Protein 2AQJ (pdb70)

Nearest PDB structures (foldseek):
  2apg-assembly1_A  TM=1.001E+00  e=0.000E+00  Pseudomonas fluorescens
  4z44-assembly1_A-2  TM=9.985E-01  e=3.483E-104  Pseudomonas fluorescens
  2jkc-assembly1_A-2  TM=9.990E-01  e=3.842E-102  Pseudomonas fluorescens
  4z43-assembly1_A-2  TM=9.979E-01  e=7.568E-99  Pseudomonas fluorescens
  2ard-assembly1_A-2  TM=9.978E-01  e=2.463E-95  Pseudomonas fluorescens

B-factor: mean 29.42, std 8.61, range [17.83, 98.34]

Structure (mmCIF, N/CA/C/O backbone):
data_2AQJ
#
_entry.id   2AQJ
#
_cell.length_a   67.630
_cell.length_b   67.630
_cell.length_c   276.027
_cell.angle_alpha   90.00
_cell.angle_beta   90.00
_cell.angle_gamma   90.00
#
_symmetry.space_group_name_H-M   'P 43 21 2'
#
loop_
_entity.id
_entity.type
_entity.pdbx_description
1 polymer 'tryptophan halogenase, PrnA'
2 non-polymer 'CHLORIDE ION'
3 non-polymer TRYPTOPHAN
4 non-polymer 'FLAVIN-ADENINE DINUCLEOTIDE'
5 water water
#
loop_
_atom_site.group_PDB
_atom_site.id
_atom_site.type_symbol
_atom_site.label_atom_id
_atom_site.label_alt_id
_atom_site.label_comp_id
_atom_site.label_asym_id
_atom_site.label_entity_id
_atom_site.label_seq_id
_atom_site.pdbx_PDB_ins_code
_atom_site.Cartn_x
_atom_site.Cartn_y
_atom_site.Cartn_z
_atom_site.occupancy
_atom_site.B_iso_or_equiv
_atom_site.auth_seq_id
_atom_site.auth_comp_id
_atom_site.auth_asym_id
_atom_site.auth_atom_id
_atom_site.pdbx_PDB_model_num
ATOM 1 N N . ASN A 1 2 ? 35.245 -10.516 -2.642 1.00 40.63 2 ASN A N 1
ATOM 2 C CA . ASN A 1 2 ? 35.615 -10.102 -1.255 1.00 40.05 2 ASN A CA 1
ATOM 3 C C . ASN A 1 2 ? 35.091 -11.106 -0.236 1.00 39.38 2 ASN A C 1
ATOM 4 O O . ASN A 1 2 ? 33.976 -11.625 -0.381 1.00 39.77 2 ASN A O 1
ATOM 9 N N . LYS A 1 3 ? 35.875 -11.345 0.809 1.00 38.08 3 LYS A N 1
ATOM 10 C CA . LYS A 1 3 ? 35.485 -12.255 1.874 1.00 37.35 3 LYS A CA 1
ATOM 11 C C . LYS A 1 3 ? 34.307 -11.642 2.646 1.00 36.07 3 LYS A C 1
ATOM 12 O O . LYS A 1 3 ? 34.322 -10.439 2.938 1.00 35.60 3 LYS A O 1
ATOM 18 N N . PRO A 1 4 ? 33.280 -12.456 2.959 1.00 34.71 4 PRO A N 1
ATOM 19 C CA . PRO A 1 4 ? 32.192 -11.972 3.820 1.00 33.63 4 PRO A CA 1
ATOM 20 C C . PRO A 1 4 ? 32.635 -11.679 5.256 1.00 33.00 4 PRO A C 1
ATOM 21 O O . PRO A 1 4 ? 33.668 -12.178 5.726 1.00 32.37 4 PRO A O 1
ATOM 25 N N . ILE A 1 5 ? 31.858 -10.856 5.944 1.00 31.28 5 ILE A N 1
ATOM 26 C CA . ILE A 1 5 ? 32.026 -10.679 7.380 1.00 30.86 5 ILE A CA 1
ATOM 27 C C . ILE A 1 5 ? 31.788 -12.035 8.042 1.00 31.28 5 ILE A C 1
ATOM 28 O O . ILE A 1 5 ? 30.768 -12.668 7.790 1.00 31.64 5 ILE A O 1
ATOM 33 N N . LYS A 1 6 ? 32.716 -12.472 8.890 1.00 31.33 6 LYS A N 1
ATOM 34 C CA . LYS A 1 6 ? 32.568 -13.759 9.559 1.00 32.12 6 LYS A CA 1
ATOM 35 C C . LYS A 1 6 ? 32.424 -13.537 11.050 1.00 31.25 6 LYS A C 1
ATOM 36 O O . LYS A 1 6 ? 31.485 -14.037 11.681 1.00 32.36 6 LYS A O 1
ATOM 42 N N . ASN A 1 7 ? 33.328 -12.748 11.618 1.00 29.27 7 ASN A N 1
ATOM 43 C CA . ASN A 1 7 ? 33.275 -12.485 13.045 1.00 28.10 7 ASN A CA 1
ATOM 44 C C . ASN A 1 7 ? 32.772 -11.089 13.361 1.00 26.80 7 ASN A C 1
ATOM 45 O O . ASN A 1 7 ? 33.264 -10.110 12.813 1.00 26.68 7 ASN A O 1
ATOM 50 N N . ILE A 1 8 ? 31.782 -11.019 14.238 1.00 25.59 8 ILE A N 1
ATOM 51 C CA . ILE A 1 8 ? 31.191 -9.755 14.677 1.00 25.22 8 ILE A CA 1
ATOM 52 C C . ILE A 1 8 ? 31.279 -9.681 16.194 1.00 25.00 8 ILE A C 1
ATOM 53 O O . ILE A 1 8 ? 30.944 -10.641 16.897 1.00 25.16 8 ILE A O 1
ATOM 58 N N . VAL A 1 9 ? 31.761 -8.550 16.695 1.00 24.24 9 VAL A N 1
ATOM 59 C CA . VAL A 1 9 ? 31.775 -8.324 18.140 1.00 23.89 9 VAL A CA 1
ATOM 60 C C . VAL A 1 9 ? 30.891 -7.124 18.450 1.00 24.13 9 VAL A C 1
ATOM 61 O O . VAL A 1 9 ? 31.055 -6.066 17.836 1.00 24.80 9 VAL A O 1
ATOM 65 N N . ILE A 1 10 ? 29.933 -7.316 19.346 1.00 23.56 10 ILE A N 1
ATOM 66 C CA . ILE A 1 10 ? 29.067 -6.248 19.848 1.00 24.59 10 ILE A CA 1
ATOM 67 C C . ILE A 1 10 ? 29.544 -5.856 21.242 1.00 25.07 10 ILE A C 1
ATOM 68 O O . ILE A 1 10 ? 29.672 -6.720 22.120 1.00 25.56 10 ILE A O 1
ATOM 73 N N . VAL A 1 11 ? 29.851 -4.577 21.455 1.00 25.28 11 VAL A N 1
ATOM 74 C CA . VAL A 1 11 ? 30.207 -4.142 22.809 1.00 24.78 11 VAL A CA 1
ATOM 75 C C . VAL A 1 11 ? 28.969 -3.507 23.461 1.00 25.23 11 VAL A C 1
ATOM 76 O O . VAL A 1 11 ? 28.466 -2.489 22.970 1.00 25.01 11 VAL A O 1
ATOM 80 N N . GLY A 1 12 ? 28.474 -4.103 24.546 1.00 24.66 12 GLY A N 1
ATOM 81 C CA . GLY A 1 12 ? 27.319 -3.559 25.232 1.00 25.73 12 GLY A CA 1
ATOM 82 C C . GLY A 1 12 ? 26.187 -4.551 25.358 1.00 26.04 12 GLY A C 1
ATOM 83 O O . GLY A 1 12 ? 25.844 -5.248 24.392 1.00 26.63 12 GLY A O 1
ATOM 84 N N . GLY A 1 13 ? 25.608 -4.616 26.553 1.00 26.91 13 GLY A N 1
ATOM 85 C CA . GLY A 1 13 ? 24.532 -5.563 26.849 1.00 26.55 13 GLY A CA 1
ATOM 86 C C . GLY A 1 13 ? 23.258 -4.874 27.297 1.00 26.83 13 GLY A C 1
ATOM 87 O O . GLY A 1 13 ? 22.491 -5.410 28.096 1.00 26.85 13 GLY A O 1
ATOM 88 N N . GLY A 1 14 ? 23.020 -3.676 26.780 1.00 26.45 14 GLY A N 1
ATOM 89 C CA . GLY A 1 14 ? 21.787 -2.989 27.121 1.00 25.23 14 GLY A CA 1
ATOM 90 C C . GLY A 1 14 ? 20.755 -3.383 26.080 1.00 25.08 14 GLY A C 1
ATOM 91 O O . GLY A 1 14 ? 20.953 -4.322 25.316 1.00 24.72 14 GLY A O 1
ATOM 92 N N . THR A 1 15 ? 19.646 -2.675 26.053 1.00 24.82 15 THR A N 1
ATOM 93 C CA . THR A 1 15 ? 18.686 -2.878 24.953 1.00 24.61 15 THR A CA 1
ATOM 94 C C . THR A 1 15 ? 19.334 -2.862 23.581 1.00 24.33 15 THR A C 1
ATOM 95 O O . THR A 1 15 ? 18.992 -3.705 22.738 1.00 25.53 15 THR A O 1
ATOM 99 N N . ALA A 1 16 ? 20.262 -1.932 23.332 1.00 23.67 16 ALA A N 1
ATOM 100 C CA . ALA A 1 16 ? 20.859 -1.815 21.995 1.00 23.76 16 ALA A CA 1
ATOM 101 C C . ALA A 1 16 ? 21.667 -3.061 21.646 1.00 23.27 16 ALA A C 1
ATOM 102 O O . ALA A 1 16 ? 21.490 -3.637 20.579 1.00 23.83 16 ALA A O 1
ATOM 104 N N . GLY A 1 17 ? 22.534 -3.494 22.560 1.00 23.42 17 GLY A N 1
ATOM 105 C CA . GLY A 1 17 ? 23.406 -4.645 22.260 1.00 22.79 17 GLY A CA 1
ATOM 106 C C . GLY A 1 17 ? 22.636 -5.919 22.033 1.00 22.67 17 GLY A C 1
ATOM 107 O O . GLY A 1 17 ? 22.899 -6.643 21.083 1.00 22.23 17 GLY A O 1
ATOM 108 N N . TRP A 1 18 ? 21.651 -6.194 22.882 1.00 22.52 18 TRP A N 1
ATOM 109 C CA . TRP A 1 18 ? 20.871 -7.411 22.696 1.00 23.48 18 TRP A CA 1
ATOM 110 C C . TRP A 1 18 ? 19.892 -7.363 21.514 1.00 23.73 18 TRP A C 1
ATOM 111 O O . TRP A 1 18 ? 19.585 -8.408 20.909 1.00 23.52 18 TRP A O 1
ATOM 122 N N . MET A 1 19 ? 19.409 -6.166 21.179 1.00 23.76 19 MET A N 1
ATOM 123 C CA . MET A 1 19 ? 18.666 -6.021 19.921 1.00 24.51 19 MET A CA 1
ATOM 124 C C . MET A 1 19 ? 19.600 -6.264 18.737 1.00 23.40 19 MET A C 1
ATOM 125 O O . MET A 1 19 ? 19.245 -6.975 17.798 1.00 23.73 19 MET A O 1
ATOM 130 N N . ALA A 1 20 ? 20.812 -5.716 18.797 1.00 23.32 20 ALA A N 1
ATOM 131 C CA . ALA A 1 20 ? 21.796 -5.946 17.748 1.00 23.07 20 ALA A CA 1
ATOM 132 C C . ALA A 1 20 ? 22.116 -7.439 17.596 1.00 23.40 20 ALA A C 1
ATOM 133 O O . ALA A 1 20 ? 22.114 -7.970 16.477 1.00 23.24 20 ALA A O 1
ATOM 135 N N . ALA A 1 21 ? 22.369 -8.110 18.721 1.00 23.01 21 ALA A N 1
ATOM 136 C CA . ALA A 1 21 ? 22.753 -9.516 18.696 1.00 22.81 21 ALA A CA 1
ATOM 137 C C . ALA A 1 21 ? 21.651 -10.334 18.048 1.00 22.63 21 ALA A C 1
ATOM 138 O O . ALA A 1 21 ? 21.910 -11.171 17.176 1.00 23.11 21 ALA A O 1
ATOM 140 N N . SER A 1 22 ? 20.424 -10.085 18.478 1.00 22.63 22 SER A N 1
ATOM 141 C CA . SER A 1 22 ? 19.300 -10.881 18.040 1.00 23.26 22 SER A CA 1
ATOM 142 C C . SER A 1 22 ? 18.955 -10.580 16.579 1.00 22.24 22 SER A C 1
ATOM 143 O O . SER A 1 22 ? 18.744 -11.497 15.782 1.00 21.82 22 SER A O 1
ATOM 146 N N . TYR A 1 23 ? 18.919 -9.303 16.210 1.00 21.57 23 TYR A N 1
ATOM 147 C CA . TYR A 1 23 ? 18.637 -8.952 14.810 1.00 21.63 23 TYR A CA 1
ATOM 148 C C . TYR A 1 23 ? 19.701 -9.545 13.853 1.00 22.27 23 TYR A C 1
ATOM 149 O O . TYR A 1 23 ? 19.376 -10.122 12.819 1.00 22.54 23 TYR A O 1
ATOM 158 N N . LEU A 1 24 ? 20.970 -9.423 14.215 1.00 23.05 24 LEU A N 1
ATOM 159 C CA . LEU A 1 24 ? 22.051 -9.918 13.362 1.00 23.65 24 LEU A CA 1
ATOM 160 C C . LEU A 1 24 ? 22.099 -11.427 13.281 1.00 24.42 24 LEU A C 1
ATOM 161 O O . LEU A 1 24 ? 22.384 -11.975 12.207 1.00 24.98 24 LEU A O 1
ATOM 166 N N . VAL A 1 25 ? 21.822 -12.109 14.393 1.00 24.13 25 VAL A N 1
ATOM 167 C CA . VAL A 1 25 ? 21.828 -13.563 14.355 1.00 24.88 25 VAL A CA 1
ATOM 168 C C . VAL A 1 25 ? 20.715 -14.069 13.451 1.00 25.00 25 VAL A C 1
ATOM 169 O O . VAL A 1 25 ? 20.883 -15.066 12.748 1.00 24.86 25 VAL A O 1
ATOM 173 N N . ARG A 1 26 ? 19.594 -13.359 13.444 1.00 25.26 26 ARG A N 1
ATOM 174 C CA . ARG A 1 26 ? 18.469 -13.726 12.612 1.00 25.41 26 ARG A CA 1
ATOM 175 C C . ARG A 1 26 ? 18.770 -13.374 11.156 1.00 26.10 26 ARG A C 1
ATOM 176 O O . ARG A 1 26 ? 18.565 -14.201 10.258 1.00 26.58 26 ARG A O 1
ATOM 184 N N . ALA A 1 27 ? 19.239 -12.147 10.914 1.00 26.15 27 ALA A N 1
ATOM 185 C CA . ALA A 1 27 ? 19.512 -11.694 9.545 1.00 27.30 27 ALA A CA 1
ATOM 186 C C . ALA A 1 27 ? 20.609 -12.513 8.856 1.00 28.47 27 ALA A C 1
ATOM 187 O O . ALA A 1 27 ? 20.511 -12.823 7.674 1.00 27.62 27 ALA A O 1
ATOM 189 N N . LEU A 1 28 ? 21.642 -12.857 9.611 1.00 30.64 28 LEU A N 1
ATOM 190 C CA . LEU A 1 28 ? 22.810 -13.548 9.073 1.00 33.79 28 LEU A CA 1
ATOM 191 C C . LEU A 1 28 ? 22.697 -15.040 9.358 1.00 36.89 28 LEU A C 1
ATOM 192 O O . LEU A 1 28 ? 23.387 -15.602 10.233 1.00 38.14 28 LEU A O 1
ATOM 197 N N . GLN A 1 29 ? 21.788 -15.647 8.618 1.00 39.88 29 GLN A N 1
ATOM 198 C CA . GLN A 1 29 ? 21.517 -17.079 8.622 1.00 42.98 29 GLN A CA 1
ATOM 199 C C . GLN A 1 29 ? 22.757 -17.968 8.636 1.00 44.75 29 GLN A C 1
ATOM 200 O O . GLN A 1 29 ? 22.831 -18.882 9.457 1.00 45.40 29 GLN A O 1
ATOM 206 N N . GLN A 1 30 ? 23.714 -17.713 7.733 1.00 46.55 30 GLN A N 1
ATOM 207 C CA . GLN A 1 30 ? 24.997 -18.450 7.733 1.00 47.97 30 GLN A CA 1
ATOM 208 C C . GLN A 1 30 ? 26.231 -17.545 7.768 1.00 48.14 30 GLN A C 1
ATOM 209 O O . GLN A 1 30 ? 26.150 -16.338 7.575 1.00 48.45 30 GLN A O 1
ATOM 215 N N . GLN A 1 31 ? 27.374 -18.174 8.027 1.00 48.55 31 GLN A N 1
ATOM 216 C CA . GLN A 1 31 ? 28.718 -17.583 7.881 1.00 48.43 31 GLN A CA 1
ATOM 217 C C . GLN A 1 31 ? 29.128 -16.561 8.952 1.00 47.68 31 GLN A C 1
ATOM 218 O O . GLN A 1 31 ? 30.314 -16.179 8.990 1.00 48.49 31 GLN A O 1
ATOM 224 N N . ALA A 1 32 ? 28.196 -16.160 9.832 1.00 45.34 32 ALA A N 1
ATOM 225 C CA . ALA A 1 32 ? 28.523 -15.193 10.898 1.00 43.03 32 ALA A CA 1
ATOM 226 C C . ALA A 1 32 ? 28.658 -15.765 12.311 1.00 41.48 32 ALA A C 1
ATOM 227 O O . ALA A 1 32 ? 27.819 -16.547 12.761 1.00 40.83 32 ALA A O 1
ATOM 229 N N . ASN A 1 33 ? 29.741 -15.360 12.983 1.00 39.29 33 ASN A N 1
ATOM 230 C CA . ASN A 1 33 ? 30.010 -15.685 14.373 1.00 37.48 33 ASN A CA 1
ATOM 231 C C . ASN A 1 33 ? 29.908 -14.407 15.207 1.00 35.99 33 ASN A C 1
ATOM 232 O O . ASN A 1 33 ? 30.658 -13.446 14.994 1.00 35.87 33 ASN A O 1
ATOM 237 N N . ILE A 1 34 ? 28.982 -14.405 16.159 1.00 33.64 34 ILE A N 1
ATOM 238 C CA . ILE A 1 34 ? 28.644 -13.190 16.880 1.00 32.02 34 ILE A CA 1
ATOM 239 C C . ILE A 1 34 ? 28.931 -13.330 18.355 1.00 30.78 34 ILE A C 1
ATOM 240 O O . ILE A 1 34 ? 28.461 -14.262 19.002 1.00 30.26 34 ILE A O 1
ATOM 245 N N . THR A 1 35 ? 29.707 -12.376 18.865 1.00 30.02 35 THR A N 1
ATOM 246 C CA . THR A 1 35 ? 30.087 -12.308 20.269 1.00 28.31 35 THR A CA 1
ATOM 247 C C . THR A 1 35 ? 29.665 -10.943 20.815 1.00 27.81 35 THR A C 1
ATOM 248 O O . THR A 1 35 ? 29.868 -9.915 20.167 1.00 27.51 35 THR A O 1
ATOM 252 N N . LEU A 1 36 ? 29.077 -10.951 22.000 1.00 26.33 36 LEU A N 1
ATOM 253 C CA . LEU A 1 36 ? 28.710 -9.735 22.682 1.00 26.34 36 LEU A CA 1
ATOM 254 C C . LEU A 1 36 ? 29.445 -9.677 24.001 1.00 26.94 36 LEU A C 1
ATOM 255 O O . LEU A 1 36 ? 29.362 -10.614 24.805 1.00 27.23 36 LEU A O 1
ATOM 260 N N . ILE A 1 37 ? 30.157 -8.574 24.222 1.00 27.14 37 ILE A N 1
ATOM 261 C CA . ILE A 1 37 ? 30.810 -8.335 25.506 1.00 27.85 37 ILE A CA 1
ATOM 262 C C . ILE A 1 37 ? 30.104 -7.231 26.276 1.00 28.55 37 ILE A C 1
ATOM 263 O O . ILE A 1 37 ? 29.827 -6.154 25.733 1.00 28.27 37 ILE A O 1
ATOM 268 N N . GLU A 1 38 ? 29.811 -7.514 27.538 1.00 28.63 38 GLU A N 1
ATOM 269 C CA . GLU A 1 38 ? 29.115 -6.570 28.399 1.00 29.99 38 GLU A CA 1
ATOM 270 C C . GLU A 1 38 ? 29.709 -6.596 29.785 1.00 30.49 38 GLU A C 1
ATOM 271 O O . GLU A 1 38 ? 30.001 -7.662 30.319 1.00 30.41 38 GLU A O 1
ATOM 277 N N . SER A 1 39 ? 29.865 -5.415 30.367 1.00 31.42 39 SER A N 1
ATOM 278 C CA . SER A 1 39 ? 30.470 -5.272 31.682 1.00 32.00 39 SER A CA 1
ATOM 279 C C . SER A 1 39 ? 29.465 -5.566 32.790 1.00 32.84 39 SER A C 1
ATOM 280 O O . SER A 1 39 ? 28.338 -5.104 32.745 1.00 32.39 39 SER A O 1
ATOM 283 N N . ALA A 1 40 ? 29.878 -6.326 33.802 1.00 33.90 40 ALA A N 1
ATOM 284 C CA . ALA A 1 40 ? 29.009 -6.533 34.960 1.00 34.98 40 ALA A CA 1
ATOM 285 C C . ALA A 1 40 ? 28.990 -5.274 35.831 1.00 35.81 40 ALA A C 1
ATOM 286 O O . ALA A 1 40 ? 28.070 -5.070 36.625 1.00 36.03 40 ALA A O 1
ATOM 288 N N . ALA A 1 41 ? 30.011 -4.433 35.653 1.00 36.54 41 ALA A N 1
ATOM 289 C CA . ALA A 1 41 ? 30.251 -3.260 36.498 1.00 36.79 41 ALA A CA 1
ATOM 290 C C . ALA A 1 41 ? 29.573 -1.978 36.002 1.00 36.88 41 ALA A C 1
ATOM 291 O O . ALA A 1 41 ? 29.436 -1.012 36.766 1.00 37.12 41 ALA A O 1
ATOM 293 N N . ILE A 1 42 ? 29.146 -1.965 34.740 1.00 36.38 42 ILE A N 1
ATOM 294 C CA . ILE A 1 42 ? 28.565 -0.769 34.150 1.00 36.15 42 ILE A CA 1
ATOM 295 C C . ILE A 1 42 ? 27.089 -1.055 33.857 1.00 36.75 42 ILE A C 1
ATOM 296 O O . ILE A 1 42 ? 26.780 -1.921 33.045 1.00 35.71 42 ILE A O 1
ATOM 301 N N . PRO A 1 43 ? 26.187 -0.355 34.556 1.00 37.76 43 PRO A N 1
ATOM 302 C CA . PRO A 1 43 ? 24.745 -0.586 34.446 1.00 38.53 43 PRO A CA 1
ATOM 303 C C . PRO A 1 43 ? 24.186 -0.222 33.090 1.00 39.46 43 PRO A C 1
ATOM 304 O O . PRO A 1 43 ? 24.756 0.602 32.375 1.00 38.93 43 PRO A O 1
ATOM 308 N N . ARG A 1 44 ? 23.070 -0.855 32.751 1.00 40.85 44 ARG A N 1
ATOM 309 C CA . ARG A 1 44 ? 22.327 -0.525 31.555 1.00 42.51 44 ARG A CA 1
ATOM 310 C C . ARG A 1 44 ? 21.484 0.700 31.842 1.00 43.63 44 ARG A C 1
ATOM 311 O O . ARG A 1 44 ? 21.295 1.088 32.998 1.00 43.90 44 ARG A O 1
ATOM 319 N N . ILE A 1 45 ? 21.016 1.325 30.775 1.00 44.55 45 ILE A N 1
ATOM 320 C CA . ILE A 1 45 ? 19.935 2.277 30.862 1.00 46.19 45 ILE A CA 1
ATOM 321 C C . ILE A 1 45 ? 18.576 1.580 30.617 1.00 46.08 45 ILE A C 1
ATOM 322 O O . ILE A 1 45 ? 18.284 1.052 29.536 1.00 45.63 45 ILE A O 1
ATOM 327 N N . GLY A 1 46 ? 17.766 1.543 31.664 1.00 46.39 46 GLY A N 1
ATOM 328 C CA . GLY A 1 46 ? 16.385 1.106 31.503 1.00 45.65 46 GLY A CA 1
ATOM 329 C C . GLY A 1 46 ? 15.529 1.842 32.502 1.00 45.13 46 GLY A C 1
ATOM 330 O O . GLY A 1 46 ? 15.598 1.576 33.691 1.00 44.15 46 GLY A O 1
ATOM 331 N N . VAL A 1 47 ? 14.695 2.754 32.017 1.00 45.13 47 VAL A N 1
ATOM 332 C CA . VAL A 1 47 ? 13.882 3.557 32.934 1.00 44.78 47 VAL A CA 1
ATOM 333 C C . VAL A 1 47 ? 12.406 3.110 33.147 1.00 44.32 47 VAL A C 1
ATOM 334 O O . VAL A 1 47 ? 11.773 3.511 34.138 1.00 45.17 47 VAL A O 1
ATOM 338 N N . GLY A 1 48 ? 11.898 2.243 32.268 1.00 43.03 48 GLY A N 1
ATOM 339 C CA . GLY A 1 48 ? 10.444 2.047 32.071 1.00 40.31 48 GLY A CA 1
ATOM 340 C C . GLY A 1 48 ? 10.305 2.704 30.708 1.00 38.68 48 GLY A C 1
ATOM 341 O O . GLY A 1 48 ? 10.558 3.926 30.589 1.00 40.19 48 GLY A O 1
ATOM 342 N N . GLU A 1 49 ? 9.984 1.929 29.667 1.00 34.97 49 GLU A N 1
ATOM 343 C CA . GLU A 1 49 ? 10.191 2.428 28.302 1.00 31.33 49 GLU A CA 1
ATOM 344 C C . GLU A 1 49 ? 8.876 2.317 27.460 1.00 28.70 49 GLU A C 1
ATOM 345 O O . GLU A 1 49 ? 8.025 1.422 27.655 1.00 26.62 49 GLU A O 1
ATOM 351 N N . ALA A 1 50 ? 8.677 3.305 26.617 1.00 26.14 50 ALA A N 1
ATOM 352 C CA . ALA A 1 50 ? 7.497 3.361 25.772 1.00 24.10 50 ALA A CA 1
ATOM 353 C C . ALA A 1 50 ? 7.950 3.265 24.321 1.00 23.29 50 ALA A C 1
ATOM 354 O O . ALA A 1 50 ? 9.034 3.740 23.969 1.00 22.41 50 ALA A O 1
ATOM 356 N N . THR A 1 51 ? 7.101 2.675 23.487 1.00 22.24 51 THR A N 1
ATOM 357 C CA . THR A 1 51 ? 7.508 2.249 22.155 1.00 22.47 51 THR A CA 1
ATOM 358 C C . THR A 1 51 ? 6.452 2.615 21.138 1.00 22.00 51 THR A C 1
ATOM 359 O O . THR A 1 51 ? 5.443 3.242 21.493 1.00 21.64 51 THR A O 1
ATOM 363 N N . ILE A 1 52 ? 6.686 2.230 19.882 1.00 20.68 52 ILE A N 1
ATOM 364 C CA . ILE A 1 52 ? 5.791 2.554 18.775 1.00 20.92 52 ILE A CA 1
ATOM 365 C C . ILE A 1 52 ? 5.550 1.252 17.958 1.00 20.84 52 ILE A C 1
ATOM 366 O O . ILE A 1 52 ? 6.248 0.273 18.164 1.00 20.76 52 ILE A O 1
ATOM 371 N N . PRO A 1 53 ? 4.494 1.210 17.122 1.00 21.63 53 PRO A N 1
ATOM 372 C CA . PRO A 1 53 ? 4.101 -0.044 16.497 1.00 21.75 53 PRO A CA 1
ATOM 373 C C . PRO A 1 53 ? 5.191 -0.759 15.689 1.00 21.97 53 PRO A C 1
ATOM 374 O O . PRO A 1 53 ? 5.202 -1.985 15.654 1.00 22.39 53 PRO A O 1
ATOM 378 N N . SER A 1 54 ? 6.126 -0.021 15.102 1.00 22.42 54 SER A N 1
ATOM 379 C CA . SER A 1 54 ? 7.197 -0.669 14.328 1.00 22.18 54 SER A CA 1
ATOM 380 C C . SER A 1 54 ? 8.055 -1.620 15.157 1.00 22.98 54 SER A C 1
ATOM 381 O O . SER A 1 54 ? 8.720 -2.486 14.600 1.00 24.24 54 SER A O 1
ATOM 384 N N . LEU A 1 55 ? 8.017 -1.504 16.489 1.00 21.81 55 LEU A N 1
ATOM 385 C CA . LEU A 1 55 ? 8.741 -2.471 17.328 1.00 21.54 55 LEU A CA 1
ATOM 386 C C . LEU A 1 55 ? 8.326 -3.901 17.012 1.00 21.84 55 LEU A C 1
ATOM 387 O O . LEU A 1 55 ? 9.177 -4.790 16.923 1.00 21.44 55 LEU A O 1
ATOM 392 N N . GLN A 1 56 ? 7.029 -4.125 16.832 1.00 21.68 56 GLN A N 1
ATOM 393 C CA . GLN A 1 56 ? 6.578 -5.465 16.457 1.00 22.95 56 GLN A CA 1
ATOM 394 C C . GLN A 1 56 ? 6.850 -5.739 14.998 1.00 23.55 56 GLN A C 1
ATOM 395 O O . GLN A 1 56 ? 7.290 -6.827 14.629 1.00 24.57 56 GLN A O 1
ATOM 401 N N . LYS A 1 57 ? 6.535 -4.767 14.158 1.00 23.83 57 LYS A N 1
ATOM 402 C CA . LYS A 1 57 ? 6.535 -5.010 12.726 1.00 24.21 57 LYS A CA 1
ATOM 403 C C . LYS A 1 57 ? 7.944 -5.133 12.170 1.00 23.97 57 LYS A C 1
ATOM 404 O O . LYS A 1 57 ? 8.174 -5.926 11.246 1.00 24.32 57 LYS A O 1
ATOM 410 N N . VAL A 1 58 ? 8.872 -4.341 12.704 1.00 22.28 58 VAL A N 1
ATOM 411 C CA . VAL A 1 58 ? 10.240 -4.294 12.161 1.00 22.65 58 VAL A CA 1
ATOM 412 C C . VAL A 1 58 ? 11.137 -5.197 12.956 1.00 22.55 58 VAL A C 1
ATOM 413 O O . VAL A 1 58 ? 11.962 -5.924 12.387 1.00 23.01 58 VAL A O 1
ATOM 417 N N . PHE A 1 59 ? 10.952 -5.203 14.270 1.00 21.70 59 PHE A N 1
ATOM 418 C CA . PHE A 1 59 ? 11.861 -5.952 15.127 1.00 21.59 59 PHE A CA 1
ATOM 419 C C . PHE A 1 59 ? 11.343 -7.355 15.498 1.00 22.57 59 PHE A C 1
ATOM 420 O O . PHE A 1 59 ? 11.876 -8.360 14.991 1.00 21.71 59 PHE A O 1
ATOM 428 N N . PHE A 1 60 ? 10.312 -7.451 16.347 1.00 22.53 60 PHE A N 1
ATOM 429 C CA . PHE A 1 60 ? 9.899 -8.784 16.794 1.00 23.08 60 PHE A CA 1
ATOM 430 C C . PHE A 1 60 ? 9.381 -9.689 15.666 1.00 23.32 60 PHE A C 1
ATOM 431 O O . PHE A 1 60 ? 9.652 -10.897 15.665 1.00 23.51 60 PHE A O 1
ATOM 439 N N . ASP A 1 61 ? 8.700 -9.113 14.678 1.00 23.53 61 ASP A N 1
ATOM 440 C CA . ASP A 1 61 ? 8.230 -9.929 13.546 1.00 24.25 61 ASP A CA 1
ATOM 441 C C . ASP A 1 61 ? 9.427 -10.488 12.776 1.00 24.21 61 ASP A C 1
ATOM 442 O O . ASP A 1 61 ? 9.385 -11.628 12.271 1.00 24.24 61 ASP A O 1
ATOM 447 N N . PHE A 1 62 ? 10.493 -9.696 12.681 1.00 23.99 62 PHE A N 1
ATOM 448 C CA . PHE A 1 62 ? 11.694 -10.131 11.964 1.00 24.13 62 PHE A CA 1
ATOM 449 C C . PHE A 1 62 ? 12.317 -11.340 12.662 1.00 24.52 62 PHE A C 1
ATOM 450 O O . PHE A 1 62 ? 12.761 -12.290 12.015 1.00 23.58 62 PHE A O 1
ATOM 458 N N . LEU A 1 63 ? 12.328 -11.284 13.992 1.00 24.11 63 LEU A N 1
ATOM 459 C CA . LEU A 1 63 ? 12.829 -12.368 14.832 1.00 24.45 63 LEU A CA 1
ATOM 460 C C . LEU A 1 63 ? 11.901 -13.552 14.815 1.00 24.95 63 LEU A C 1
ATOM 461 O O . LEU A 1 63 ? 12.319 -14.655 15.160 1.00 24.80 63 LEU A O 1
ATOM 466 N N . GLY A 1 64 ? 10.644 -13.311 14.428 1.00 25.73 64 GLY A N 1
ATOM 467 C CA . GLY A 1 64 ? 9.604 -14.344 14.452 1.00 26.93 64 GLY A CA 1
ATOM 468 C C . GLY A 1 64 ? 8.976 -14.524 15.826 1.00 27.01 64 GLY A C 1
ATOM 469 O O . GLY A 1 64 ? 8.485 -15.599 16.153 1.00 27.24 64 GLY A O 1
ATOM 470 N N . ILE A 1 65 ? 8.984 -13.464 16.630 1.00 27.10 65 ILE A N 1
ATOM 471 C CA . ILE A 1 65 ? 8.460 -13.516 17.992 1.00 26.93 65 ILE A CA 1
ATOM 472 C C . ILE A 1 65 ? 7.152 -12.737 18.047 1.00 28.11 65 ILE A C 1
ATOM 473 O O . ILE A 1 65 ? 7.150 -11.502 17.899 1.00 26.56 65 ILE A O 1
ATOM 478 N N . PRO A 1 66 ? 6.021 -13.449 18.233 1.00 29.44 66 PRO A N 1
ATOM 479 C CA . PRO A 1 66 ? 4.759 -12.729 18.321 1.00 30.20 66 PRO A CA 1
ATOM 480 C C . PRO A 1 66 ? 4.623 -11.974 19.638 1.00 31.08 66 PRO A C 1
ATOM 481 O O . PRO A 1 66 ? 5.285 -12.300 20.628 1.00 31.04 66 PRO A O 1
ATOM 485 N N . GLU A 1 67 ? 3.748 -10.980 19.620 1.00 32.01 67 GLU A N 1
ATOM 486 C CA . GLU A 1 67 ? 3.479 -10.108 20.755 1.00 33.31 67 GLU A CA 1
ATOM 487 C C . GLU A 1 67 ? 3.148 -10.919 22.011 1.00 34.21 67 GLU A C 1
ATOM 488 O O . GLU A 1 67 ? 3.691 -10.664 23.080 1.00 34.41 67 GLU A O 1
ATOM 494 N N . ARG A 1 68 ? 2.271 -11.909 21.872 1.00 35.45 68 ARG A N 1
ATOM 495 C CA . ARG A 1 68 ? 1.864 -12.767 23.000 1.00 36.54 68 ARG A CA 1
ATOM 496 C C . ARG A 1 68 ? 3.012 -13.604 23.606 1.00 36.03 68 ARG A C 1
ATOM 497 O O . ARG A 1 68 ? 2.897 -14.075 24.739 1.00 35.39 68 ARG A O 1
ATOM 505 N N . GLU A 1 69 ? 4.103 -13.788 22.855 1.00 35.40 69 GLU A N 1
ATOM 506 C CA . GLU A 1 69 ? 5.284 -14.472 23.380 1.00 35.42 69 GLU A CA 1
ATOM 507 C C . GLU A 1 69 ? 6.168 -13.532 24.210 1.00 34.11 69 GLU A C 1
ATOM 508 O O . GLU A 1 69 ? 6.601 -13.888 25.297 1.00 34.41 69 GLU A O 1
ATOM 514 N N . TRP A 1 70 ? 6.441 -12.333 23.702 1.00 32.73 70 TRP A N 1
ATOM 515 C CA . TRP A 1 70 ? 7.338 -11.421 24.412 1.00 31.34 70 TRP A CA 1
ATOM 516 C C . TRP A 1 70 ? 6.673 -10.536 25.456 1.00 31.66 70 TRP A C 1
ATOM 517 O O . TRP A 1 70 ? 7.287 -10.247 26.475 1.00 31.29 70 TRP A O 1
ATOM 528 N N . MET A 1 71 ? 5.439 -10.084 25.203 1.00 32.75 71 MET A N 1
ATOM 529 C CA . MET A 1 71 ? 4.761 -9.184 26.151 1.00 33.93 71 MET A CA 1
ATOM 530 C C . MET A 1 71 ? 4.745 -9.610 27.613 1.00 34.78 71 MET A C 1
ATOM 531 O O . MET A 1 71 ? 5.105 -8.810 28.462 1.00 35.27 71 MET A O 1
ATOM 536 N N . PRO A 1 72 ? 4.304 -10.856 27.917 1.00 35.59 72 PRO A N 1
ATOM 537 C CA . PRO A 1 72 ? 4.249 -11.331 29.309 1.00 35.71 72 PRO A CA 1
ATOM 538 C C . PRO A 1 72 ? 5.601 -11.426 29.996 1.00 35.49 72 PRO A C 1
ATOM 539 O O . PRO A 1 72 ? 5.679 -11.351 31.225 1.00 36.52 72 PRO A O 1
ATOM 543 N N . GLN A 1 73 ? 6.657 -11.602 29.214 1.00 34.41 73 GLN A N 1
ATOM 544 C CA . GLN A 1 73 ? 7.983 -11.836 29.766 1.00 33.65 73 GLN A CA 1
ATOM 545 C C . GLN A 1 73 ? 8.675 -10.530 30.106 1.00 32.07 73 GLN A C 1
ATOM 546 O O . GLN A 1 73 ? 9.735 -10.523 30.722 1.00 31.19 73 GLN A O 1
ATOM 552 N N . VAL A 1 74 ? 8.077 -9.420 29.678 1.00 30.58 74 VAL A N 1
ATOM 553 C CA . VAL A 1 74 ? 8.635 -8.104 29.943 1.00 29.03 74 VAL A CA 1
ATOM 554 C C . VAL A 1 74 ? 7.645 -7.247 30.735 1.00 28.96 74 VAL A C 1
ATOM 555 O O . VAL A 1 74 ? 7.838 -6.035 30.891 1.00 28.36 74 VAL A O 1
ATOM 559 N N . ASN A 1 75 ? 6.593 -7.905 31.228 1.00 29.09 75 ASN A N 1
ATOM 560 C CA . ASN A 1 75 ? 5.494 -7.249 31.933 1.00 29.49 75 ASN A CA 1
ATOM 561 C C . ASN A 1 75 ? 4.969 -6.079 31.099 1.00 28.71 75 ASN A C 1
ATOM 562 O O . ASN A 1 75 ? 4.816 -4.947 31.566 1.00 29.24 75 ASN A O 1
ATOM 567 N N . GLY A 1 76 ? 4.731 -6.376 29.830 1.00 27.06 76 GLY A N 1
ATOM 568 C CA . GLY A 1 76 ? 4.299 -5.377 28.892 1.00 25.92 76 GLY A CA 1
ATOM 569 C C . GLY A 1 76 ? 2.920 -4.847 29.228 1.00 25.45 76 GLY A C 1
ATOM 570 O O . GLY A 1 76 ? 2.084 -5.531 29.854 1.00 24.71 76 GLY A O 1
ATOM 571 N N . ALA A 1 77 ? 2.686 -3.613 28.810 1.00 25.34 77 ALA A N 1
ATOM 572 C CA . ALA A 1 77 ? 1.370 -2.990 28.912 1.00 25.07 77 ALA A CA 1
ATOM 573 C C . ALA A 1 77 ? 1.136 -2.248 27.601 1.00 24.64 77 ALA A C 1
ATOM 574 O O . ALA A 1 77 ? 2.032 -2.179 26.758 1.00 24.67 77 ALA A O 1
ATOM 576 N N . PHE A 1 78 ? -0.074 -1.750 27.391 1.00 24.51 78 PHE A N 1
ATOM 577 C CA . PHE A 1 78 ? -0.434 -1.159 26.108 1.00 24.14 78 PHE A CA 1
ATOM 578 C C . PHE A 1 78 ? -0.321 0.354 26.054 1.00 24.01 78 PHE A C 1
ATOM 579 O O . PHE A 1 78 ? -0.567 1.039 27.052 1.00 24.45 78 PHE A O 1
ATOM 587 N N . LYS A 1 79 ? 0.065 0.857 24.890 1.00 22.23 79 LYS A N 1
ATOM 588 C CA . LYS A 1 79 ? 0.243 2.290 24.650 1.00 22.42 79 LYS A CA 1
ATOM 589 C C . LYS A 1 79 ? -0.462 2.645 23.351 1.00 22.50 79 LYS A C 1
ATOM 590 O O . LYS A 1 79 ? -0.083 2.152 22.271 1.00 23.31 79 LYS A O 1
ATOM 596 N N . ALA A 1 80 ? -1.467 3.506 23.434 1.00 21.79 80 ALA A N 1
ATOM 597 C CA . ALA A 1 80 ? -2.226 3.886 22.256 1.00 21.17 80 ALA A CA 1
ATOM 598 C C . ALA A 1 80 ? -1.953 5.316 21.791 1.00 21.25 80 ALA A C 1
ATOM 599 O O . ALA A 1 80 ? -2.441 5.729 20.724 1.00 22.22 80 ALA A O 1
ATOM 601 N N . ALA A 1 81 ? -1.179 6.071 22.580 1.00 21.31 81 ALA A N 1
ATOM 602 C CA . ALA A 1 81 ? -0.964 7.489 22.327 1.00 20.79 81 ALA A CA 1
ATOM 603 C C . ALA A 1 81 ? 0.059 7.996 23.276 1.00 21.48 81 ALA A C 1
ATOM 604 O O . ALA A 1 81 ? 0.449 7.302 24.214 1.00 20.99 81 ALA A O 1
ATOM 606 N N . ILE A 1 82 ? 0.451 9.238 23.059 1.00 21.05 82 ILE A N 1
ATOM 607 C CA . ILE A 1 82 ? 0.997 10.029 24.131 1.00 20.97 82 ILE A CA 1
ATOM 608 C C . ILE A 1 82 ? -0.010 11.131 24.420 1.00 20.98 82 ILE A C 1
ATOM 609 O O . ILE A 1 82 ? -0.515 11.766 23.489 1.00 21.19 82 ILE A O 1
ATOM 614 N N . LYS A 1 83 ? -0.247 11.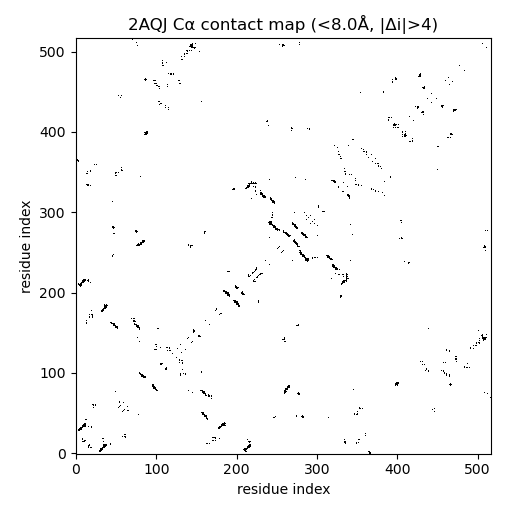386 25.708 1.00 20.52 83 LYS A N 1
ATOM 615 C CA . LYS A 1 83 ? -1.172 12.403 26.160 1.00 20.69 83 LYS A CA 1
ATOM 616 C C . LYS A 1 83 ? -0.322 13.522 26.719 1.00 21.25 83 LYS A C 1
ATOM 617 O O . LYS A 1 83 ? 0.465 13.310 27.663 1.00 21.09 83 LYS A O 1
ATOM 623 N N . PHE A 1 84 ? -0.469 14.704 26.130 1.00 21.74 84 PHE A N 1
ATOM 624 C CA . PHE A 1 84 ? 0.315 15.868 26.541 1.00 21.36 84 PHE A CA 1
ATOM 625 C C . PHE A 1 84 ? -0.537 16.677 27.475 1.00 21.40 84 PHE A C 1
ATOM 626 O O . PHE A 1 84 ? -1.666 17.005 27.138 1.00 21.22 84 PHE A O 1
ATOM 634 N N . VAL A 1 85 ? 0.007 16.963 28.654 1.00 21.57 85 VAL A N 1
ATOM 635 C CA . VAL A 1 85 ? -0.720 17.654 29.725 1.00 21.42 85 VAL A CA 1
ATOM 636 C C . VAL A 1 85 ? 0.000 18.941 30.080 1.00 21.30 85 VAL A C 1
ATOM 637 O O . VAL A 1 85 ? 1.221 18.941 30.278 1.00 21.65 85 VAL A O 1
ATOM 641 N N . ASN A 1 86 ? -0.762 20.037 30.162 1.00 22.36 86 ASN A N 1
ATOM 642 C CA . ASN A 1 86 ? -0.234 21.353 30.536 1.00 23.44 86 ASN A CA 1
ATOM 643 C C . ASN A 1 86 ? 0.825 21.899 29.585 1.00 24.42 86 ASN A C 1
ATOM 644 O O . ASN A 1 86 ? 1.670 22.689 29.977 1.00 24.83 86 ASN A O 1
ATOM 649 N N . TRP A 1 87 ? 0.777 21.450 28.331 1.00 24.96 87 TRP A N 1
ATOM 650 C CA . TRP A 1 87 ? 1.728 21.921 27.333 1.00 27.03 87 TRP A CA 1
ATOM 651 C C . TRP A 1 87 ? 1.214 23.154 26.608 1.00 29.15 87 TRP A C 1
ATOM 652 O O . TRP A 1 87 ? 1.976 23.875 25.986 1.00 29.95 87 TRP A O 1
ATOM 663 N N . ARG A 1 88 ? -0.086 23.386 26.665 1.00 31.84 88 ARG A N 1
ATOM 664 C CA . ARG A 1 88 ? -0.660 24.349 25.741 1.00 34.93 88 ARG A CA 1
ATOM 665 C C . ARG A 1 88 ? -0.458 25.795 26.163 1.00 36.20 88 ARG A C 1
ATOM 666 O O . ARG A 1 88 ? -0.119 26.662 25.344 1.00 38.20 88 ARG A O 1
ATOM 674 N N . LYS A 1 89 ? -0.641 26.068 27.436 1.00 36.60 89 LYS A N 1
ATOM 675 C CA . LYS A 1 89 ? -0.314 27.355 27.923 1.00 37.44 89 LYS A CA 1
ATOM 676 C C . LYS A 1 89 ? 0.016 27.129 29.379 1.00 38.00 89 LYS A C 1
ATOM 677 O O . LYS A 1 89 ? 0.009 25.993 29.866 1.00 37.90 89 LYS A O 1
ATOM 683 N N . SER A 1 90 ? 0.294 28.219 30.078 1.00 37.94 90 SER A N 1
ATOM 684 C CA . SER A 1 90 ? 0.688 28.127 31.457 1.00 37.93 90 SER A CA 1
ATOM 685 C C . SER A 1 90 ? -0.420 27.392 32.201 1.00 37.17 90 SER A C 1
ATOM 686 O O . SER A 1 90 ? -1.593 27.695 32.023 1.00 36.70 90 SER A O 1
ATOM 689 N N . PRO A 1 91 ? -0.036 26.348 32.952 1.00 36.43 91 PRO A N 1
ATOM 690 C CA . PRO A 1 91 ? -0.941 25.507 33.709 1.00 34.99 91 PRO A CA 1
ATOM 691 C C . PRO A 1 91 ? -1.872 26.321 34.608 1.00 32.65 91 PRO A C 1
ATOM 692 O O . PRO A 1 91 ? -1.480 27.345 35.169 1.00 31.12 91 PRO A O 1
ATOM 696 N N . ASP A 1 92 ? -3.094 25.835 34.722 1.00 30.54 92 ASP A N 1
ATOM 697 C CA . ASP A 1 92 ? -4.058 26.336 35.695 1.00 29.09 92 ASP A CA 1
ATOM 698 C C . ASP A 1 92 ? -4.727 25.071 36.233 1.00 28.16 92 ASP A C 1
ATOM 699 O O . ASP A 1 92 ? -5.285 24.293 35.450 1.00 27.11 92 ASP A O 1
ATOM 704 N N . PRO A 1 93 ? -4.693 24.857 37.564 1.00 27.40 93 PRO A N 1
ATOM 705 C CA . PRO A 1 93 ? -5.336 23.651 38.076 1.00 27.23 93 PRO A CA 1
ATOM 706 C C . PRO A 1 93 ? -6.867 23.602 37.888 1.00 26.58 93 PRO A C 1
ATOM 707 O O . PRO A 1 93 ? -7.449 22.537 38.035 1.00 27.54 93 PRO A O 1
ATOM 711 N N . SER A 1 94 ? -7.506 24.714 37.533 1.00 25.52 94 SER A N 1
ATOM 712 C CA . SER A 1 94 ? -8.934 24.688 37.244 1.00 25.40 94 SER A CA 1
ATOM 713 C C . SER A 1 94 ? -9.258 24.311 35.799 1.00 24.99 94 SER A C 1
ATOM 714 O O . SER A 1 94 ? -10.433 24.224 35.441 1.00 23.42 94 SER A O 1
ATOM 717 N N . ARG A 1 95 ? -8.230 24.103 34.976 1.00 25.10 95 ARG A N 1
ATOM 718 C CA . ARG A 1 95 ? -8.431 23.877 33.540 1.00 26.45 95 ARG A CA 1
ATOM 719 C C . ARG A 1 95 ? -7.820 22.553 33.117 1.00 26.09 95 ARG A C 1
ATOM 720 O O . ARG A 1 95 ? -6.703 22.210 33.526 1.00 26.58 95 ARG A O 1
ATOM 728 N N . ASP A 1 96 ? -8.541 21.825 32.287 1.00 26.30 96 ASP A N 1
ATOM 729 C CA . ASP A 1 96 ? -8.043 20.559 31.772 1.00 25.78 96 ASP A CA 1
ATOM 730 C C . ASP A 1 96 ? -7.356 20.852 30.447 1.00 26.73 96 ASP A C 1
ATOM 731 O O . ASP A 1 96 ? -8.007 21.160 29.456 1.00 27.15 96 ASP A O 1
ATOM 736 N N . ASP A 1 97 ? -6.027 20.792 30.465 1.00 26.12 97 ASP A N 1
ATOM 737 C CA . ASP A 1 97 ? -5.251 21.022 29.290 1.00 26.22 97 ASP A CA 1
ATOM 738 C C . ASP A 1 97 ? -4.627 19.681 28.961 1.00 25.23 97 ASP A C 1
ATOM 739 O O . ASP A 1 97 ? -3.564 19.332 29.525 1.00 26.31 97 ASP A O 1
ATOM 744 N N . HIS A 1 98 ? -5.278 18.930 28.087 1.00 23.12 98 HIS A N 1
ATOM 745 C CA . HIS A 1 98 ? -4.656 17.720 27.565 1.00 21.20 98 HIS A CA 1
ATOM 746 C C . HIS A 1 98 ? -4.980 17.594 26.101 1.00 21.08 98 HIS A C 1
ATOM 747 O O . HIS A 1 98 ? -6.028 18.064 25.619 1.00 20.05 98 HIS A O 1
ATOM 754 N N . PHE A 1 99 ? -4.077 16.927 25.399 1.00 19.81 99 PHE A N 1
ATOM 755 C CA . PHE A 1 99 ? -4.377 16.497 24.035 1.00 20.65 99 PHE A CA 1
ATOM 756 C C . PHE A 1 99 ? -3.620 15.229 23.755 1.00 20.66 99 PHE A C 1
ATOM 757 O O . PHE A 1 99 ? -2.592 14.974 24.383 1.00 21.09 99 PHE A O 1
ATOM 765 N N . TYR A 1 100 ? -4.122 14.447 22.803 1.00 20.75 100 TYR A N 1
ATOM 766 C CA . TYR A 1 100 ? -3.463 13.211 22.437 1.00 20.34 100 TYR A CA 1
ATOM 767 C C . TYR A 1 100 ? -2.731 13.288 21.125 1.00 20.82 100 TYR A C 1
ATOM 768 O O . TYR A 1 100 ? -3.178 13.934 20.164 1.00 21.10 100 TYR A O 1
ATOM 777 N N . HIS A 1 101 ? -1.597 12.601 21.085 1.00 20.41 101 HIS A N 1
ATOM 778 C CA . HIS A 1 101 ? -0.954 12.286 19.826 1.00 20.12 101 HIS A CA 1
ATOM 779 C C . HIS A 1 101 ? -1.205 10.787 19.614 1.00 20.98 101 HIS A C 1
ATOM 780 O O . HIS A 1 101 ? -0.621 9.975 20.320 1.00 21.69 101 HIS A O 1
ATOM 787 N N . LEU A 1 102 ? -2.079 10.439 18.653 1.00 21.74 102 LEU A N 1
ATOM 788 C CA . LEU A 1 102 ? -2.504 9.050 18.415 1.00 22.40 102 LEU A CA 1
ATOM 789 C C . LEU A 1 102 ? -1.648 8.390 17.356 1.00 22.48 102 LEU A C 1
ATOM 790 O O . LEU A 1 102 ? -1.178 9.049 16.424 1.00 22.64 102 LEU A O 1
ATOM 795 N N . PHE A 1 103 ? -1.480 7.078 17.479 1.00 23.04 103 PHE A N 1
ATOM 796 C CA . PHE A 1 103 ? -0.918 6.303 16.372 1.00 23.30 103 PHE A CA 1
ATOM 797 C C . PHE A 1 103 ? -1.938 6.215 15.240 1.00 25.25 103 PHE A C 1
ATOM 798 O O . PHE A 1 103 ? -3.139 6.276 15.479 1.00 24.94 103 PHE A O 1
ATOM 806 N N . GLY A 1 104 ? -1.464 6.023 14.010 1.00 26.74 104 GLY A N 1
ATOM 807 C CA . GLY A 1 104 ? -2.380 5.759 12.903 1.00 28.04 104 GLY A CA 1
ATOM 808 C C . GLY A 1 104 ? -2.686 6.970 12.064 1.00 29.66 104 GLY A C 1
ATOM 809 O O . GLY A 1 104 ? -2.406 8.089 12.457 1.00 31.20 104 GLY A O 1
ATOM 810 N N . ASN A 1 105 ? -3.251 6.735 10.889 1.00 30.26 105 ASN A N 1
ATOM 811 C CA . ASN A 1 105 ? -3.355 7.764 9.861 1.00 31.48 105 ASN A CA 1
ATOM 812 C C . ASN A 1 105 ? -4.770 8.312 10.006 1.00 30.31 105 ASN A C 1
ATOM 813 O O . ASN A 1 105 ? -5.676 7.579 10.374 1.00 31.09 105 ASN A O 1
ATOM 818 N N . VAL A 1 106 ? -4.944 9.602 9.749 1.00 29.12 106 VAL A N 1
ATOM 819 C CA . VAL A 1 106 ? -6.271 10.217 9.681 1.00 27.02 106 VAL A CA 1
ATOM 820 C C . VAL A 1 106 ? -6.800 9.884 8.284 1.00 26.55 106 VAL A C 1
ATOM 821 O O . VAL A 1 106 ? -6.045 9.918 7.317 1.00 26.38 106 VAL A O 1
ATOM 825 N N . PRO A 1 107 ? -8.081 9.503 8.175 1.00 25.31 107 PRO A N 1
ATOM 826 C CA . PRO A 1 107 ? -8.677 9.226 6.875 1.00 24.97 107 PRO A CA 1
ATOM 827 C C . PRO A 1 107 ? -8.707 10.456 5.972 1.00 24.10 107 PRO A C 1
ATOM 828 O O . PRO A 1 107 ? -8.722 11.587 6.459 1.00 21.94 107 PRO A O 1
ATOM 832 N N . ASN A 1 108 ? -8.758 10.201 4.662 1.00 22.69 108 ASN A N 1
ATOM 833 C CA . ASN A 1 108 ? -8.901 11.258 3.655 1.00 22.89 108 ASN A CA 1
ATOM 834 C C . ASN A 1 108 ? -10.296 11.254 3.120 1.00 23.16 108 ASN A C 1
ATOM 835 O O . ASN A 1 108 ? -10.933 10.206 3.059 1.00 24.04 108 ASN A O 1
ATOM 840 N N . CYS A 1 109 ? -10.772 12.420 2.722 1.00 23.20 109 CYS A N 1
ATOM 841 C CA . CYS A 1 109 ? -12.065 12.510 2.090 1.00 23.00 109 CYS A CA 1
ATOM 842 C C . CYS A 1 109 ? -11.839 13.281 0.785 1.00 23.01 109 CYS A C 1
ATOM 843 O O . CYS A 1 109 ? -11.466 14.451 0.802 1.00 22.15 109 CYS A O 1
ATOM 846 N N . ASP A 1 110 ? -11.994 12.591 -0.350 1.00 23.41 110 ASP A N 1
ATOM 847 C CA . ASP A 1 110 ? -11.707 13.156 -1.681 1.00 23.74 110 ASP A CA 1
ATOM 848 C C . ASP A 1 110 ? -10.331 13.779 -1.744 1.00 23.81 110 ASP A C 1
ATOM 849 O O . ASP A 1 110 ? -10.178 14.907 -2.204 1.00 24.29 110 ASP A O 1
ATOM 854 N N . GLY A 1 111 ? -9.348 13.056 -1.240 1.00 23.09 111 GLY A N 1
ATOM 855 C CA . GLY A 1 111 ? -7.955 13.445 -1.384 1.00 23.54 111 GLY A CA 1
ATOM 856 C C . GLY A 1 111 ? -7.457 14.452 -0.373 1.00 22.99 111 GLY A C 1
ATOM 857 O O . GLY A 1 111 ? -6.292 14.867 -0.446 1.00 24.21 111 GLY A O 1
ATOM 858 N N . VAL A 1 112 ? -8.315 14.826 0.574 1.00 20.91 112 VAL A N 1
ATOM 859 C CA . VAL A 1 112 ? -7.958 15.799 1.584 1.00 20.00 112 VAL A CA 1
ATOM 860 C C . VAL A 1 112 ? -8.139 15.157 2.973 1.00 20.25 112 VAL A C 1
ATOM 861 O O . VAL A 1 112 ? -9.196 14.583 3.244 1.00 20.50 112 VAL A O 1
ATOM 865 N N . PRO A 1 113 ? -7.121 15.261 3.858 1.00 20.81 113 PRO A N 1
ATOM 866 C CA . PRO A 1 113 ? -7.277 14.620 5.186 1.00 20.48 113 PRO A CA 1
ATOM 867 C C . PRO A 1 113 ? -8.379 15.246 6.029 1.00 20.16 113 PRO A C 1
ATOM 868 O O . PRO A 1 113 ? -8.665 16.450 5.890 1.00 19.30 113 PRO A O 1
ATOM 872 N N . LEU A 1 114 ? -8.987 14.457 6.916 1.00 19.88 114 LEU A N 1
ATOM 873 C CA . LEU A 1 114 ? -10.097 14.987 7.700 1.00 20.67 114 LEU A CA 1
ATOM 874 C C . LEU A 1 114 ? -9.671 16.165 8.593 1.00 19.88 114 LEU A C 1
ATOM 875 O O . LEU A 1 114 ? -10.484 16.991 8.962 1.00 20.56 114 LEU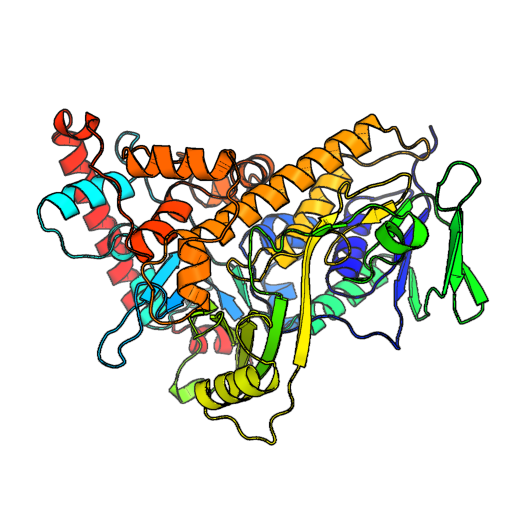 A O 1
ATOM 880 N N . THR A 1 115 ? -8.388 16.237 8.915 1.00 18.82 115 THR A N 1
ATOM 881 C CA . THR A 1 115 ? -7.848 17.367 9.709 1.00 18.71 115 THR A CA 1
ATOM 882 C C . THR A 1 115 ? -8.259 18.684 9.059 1.00 18.81 115 THR A C 1
ATOM 883 O O . THR A 1 115 ? -8.565 19.664 9.733 1.00 18.43 115 THR A O 1
ATOM 887 N N . HIS A 1 116 ? -8.261 18.703 7.728 1.00 18.31 116 HIS A N 1
ATOM 888 C CA . HIS A 1 116 ? -8.525 19.949 6.991 1.00 19.65 116 HIS A CA 1
ATOM 889 C C . HIS A 1 116 ? -9.993 20.317 6.909 1.00 19.76 116 HIS A C 1
ATOM 890 O O . HIS A 1 116 ? -10.344 21.505 6.912 1.00 20.25 116 HIS A O 1
ATOM 897 N N . TYR A 1 117 ? -10.851 19.303 6.860 1.00 19.80 117 TYR A N 1
ATOM 898 C CA . TYR A 1 117 ? -12.281 19.558 7.017 1.00 19.37 117 TYR A CA 1
ATOM 899 C C . TYR A 1 117 ? -12.602 19.975 8.440 1.00 19.74 117 TYR A C 1
ATOM 900 O O . TYR A 1 117 ? -13.483 20.819 8.665 1.00 19.47 117 TYR A O 1
ATOM 909 N N . TRP A 1 118 ? -11.888 19.392 9.406 1.00 19.63 118 TRP A N 1
ATOM 910 C CA . TRP A 1 118 ? -12.091 19.773 10.793 1.00 19.27 118 TRP A CA 1
ATOM 911 C C . TRP A 1 118 ? -11.763 21.266 10.955 1.00 19.39 118 TRP A C 1
ATOM 912 O O . TRP A 1 118 ? -12.503 22.010 11.596 1.00 19.65 118 TRP A O 1
ATOM 923 N N . LEU A 1 119 ? -10.667 21.710 10.352 1.00 19.33 119 LEU A N 1
ATOM 924 C CA . LEU A 1 119 ? -10.262 23.119 10.493 1.00 19.45 119 LEU A CA 1
ATOM 925 C C . LEU A 1 119 ? -11.322 24.068 9.911 1.00 19.76 119 LEU A C 1
ATOM 926 O O . LEU A 1 119 ? -11.633 25.114 10.493 1.00 20.35 119 LEU A O 1
ATOM 931 N N . ARG A 1 120 ? -11.891 23.696 8.769 1.00 20.56 120 ARG A N 1
ATOM 932 C CA . ARG A 1 120 ? -12.922 24.520 8.139 1.00 22.12 120 ARG A CA 1
ATOM 933 C C . ARG A 1 120 ? -14.119 24.616 9.094 1.00 22.36 120 ARG A C 1
ATOM 934 O O . ARG A 1 120 ? -14.748 25.683 9.226 1.00 23.20 120 ARG A O 1
ATOM 942 N N . LYS A 1 121 ? -14.440 23.516 9.776 1.00 22.22 121 LYS A N 1
ATOM 943 C CA . LYS A 1 121 ? -15.539 23.562 10.776 1.00 23.27 121 LYS A CA 1
ATOM 944 C C . LYS A 1 121 ? -15.187 24.486 11.928 1.00 24.25 121 LYS A C 1
ATOM 945 O O . LYS A 1 121 ? -16.024 25.303 12.388 1.00 24.22 121 LYS A O 1
ATOM 951 N N . ARG A 1 122 ? -13.947 24.380 12.399 1.00 25.24 122 ARG A N 1
ATOM 952 C CA . ARG A 1 122 ? -13.493 25.231 13.484 1.00 26.75 122 ARG A CA 1
ATOM 953 C C . ARG A 1 122 ? -13.593 26.706 13.107 1.00 27.57 122 ARG A C 1
ATOM 954 O O . ARG A 1 122 ? -13.911 27.562 13.941 1.00 27.31 122 ARG A O 1
ATOM 962 N N . GLU A 1 123 ? -13.339 27.014 11.844 1.00 28.18 123 GLU A N 1
ATOM 963 C CA . GLU A 1 123 ? -13.514 28.381 11.387 1.00 29.13 123 GLU A CA 1
ATOM 964 C C . GLU A 1 123 ? -14.961 28.812 11.508 1.00 29.72 123 GLU A C 1
ATOM 965 O O . GLU A 1 123 ? -15.230 29.996 11.648 1.00 30.68 123 GLU A O 1
ATOM 971 N N . GLN A 1 124 ? -15.890 27.866 11.438 1.00 30.45 124 GLN A N 1
ATOM 972 C CA . GLN A 1 124 ? -17.307 28.208 11.512 1.00 31.97 124 GLN A CA 1
ATOM 973 C C . GLN A 1 124 ? -17.856 28.062 12.930 1.00 31.56 124 GLN A C 1
ATOM 974 O O . GLN A 1 124 ? -19.074 28.093 13.124 1.00 32.86 124 GLN A O 1
ATOM 980 N N . GLY A 1 125 ? -16.970 27.894 13.904 1.00 30.44 125 GLY A N 1
ATOM 981 C CA . GLY A 1 125 ? -17.386 27.848 15.311 1.00 30.14 125 GLY A CA 1
ATOM 982 C C . GLY A 1 125 ? -17.355 26.481 15.974 1.00 29.49 125 GLY A C 1
ATOM 983 O O . GLY A 1 125 ? -17.580 26.381 17.189 1.00 29.47 125 GLY A O 1
ATOM 984 N N . PHE A 1 126 ? -17.075 25.427 15.199 1.00 27.82 126 PHE A N 1
ATOM 985 C CA . PHE A 1 126 ? -17.052 24.072 15.748 1.00 26.57 126 PHE A CA 1
ATOM 986 C C . PHE A 1 126 ? -16.093 24.022 16.925 1.00 25.86 126 PHE A C 1
ATOM 987 O O . PHE A 1 126 ? -14.945 24.441 16.808 1.00 26.26 126 PHE A O 1
ATOM 995 N N . GLN A 1 127 ? -16.544 23.473 18.052 1.00 24.37 127 GLN A N 1
ATOM 996 C CA . GLN A 1 127 ? -15.744 23.519 19.284 1.00 24.28 127 GLN A CA 1
ATOM 997 C C . GLN A 1 127 ? -14.901 22.272 19.606 1.00 23.87 127 GLN A C 1
ATOM 998 O O . GLN A 1 127 ? -1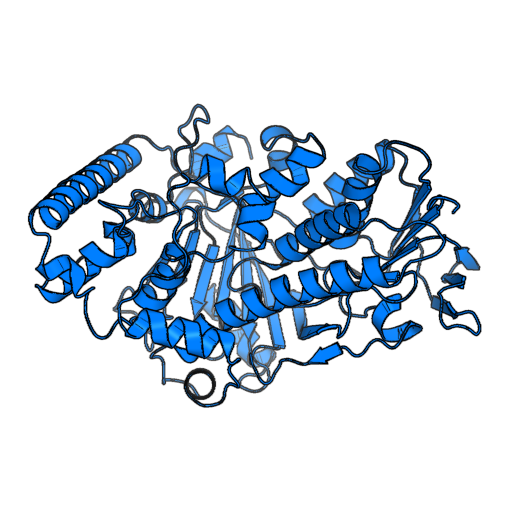3.989 22.332 20.415 1.00 24.81 127 GLN A O 1
ATOM 1004 N N . GLN A 1 128 ? -15.213 21.144 18.998 1.00 23.34 128 GLN A N 1
ATOM 1005 C CA . GLN A 1 128 ? -14.552 19.899 19.364 1.00 23.15 128 GLN A CA 1
ATOM 1006 C C . GLN A 1 128 ? -13.066 19.921 18.993 1.00 22.32 128 GLN A C 1
ATOM 1007 O O . GLN A 1 128 ? -12.718 20.346 17.876 1.00 22.51 128 GLN A O 1
ATOM 1013 N N . PRO A 1 129 ? -12.182 19.453 19.900 1.00 21.47 129 PRO A N 1
ATOM 1014 C CA . PRO A 1 129 ? -10.779 19.405 19.496 1.00 20.76 129 PRO A CA 1
ATOM 1015 C C . PRO A 1 129 ? -10.545 18.456 18.297 1.00 20.75 129 PRO A C 1
ATOM 1016 O O . PRO A 1 129 ? -11.274 17.480 18.095 1.00 20.52 129 PRO A O 1
ATOM 1020 N N . MET A 1 130 ? -9.532 18.777 17.507 1.00 20.47 130 MET A N 1
ATOM 1021 C CA . MET A 1 130 ? -9.205 18.039 16.295 1.00 19.96 130 MET A CA 1
ATOM 1022 C C . MET A 1 130 ? -9.139 16.533 16.510 1.00 19.93 130 MET A C 1
ATOM 1023 O O . MET A 1 130 ? -9.755 15.784 15.759 1.00 20.38 130 MET A O 1
ATOM 1028 N N . GLU A 1 131 ? -8.384 16.069 17.509 1.00 19.96 131 GLU A N 1
ATOM 1029 C CA . GLU A 1 131 ? -8.162 14.623 17.615 1.00 21.42 131 GLU A CA 1
ATOM 1030 C C . GLU A 1 131 ? -9.411 13.889 18.055 1.00 21.13 131 GLU A C 1
ATOM 1031 O O . GLU A 1 131 ? -9.586 12.730 17.708 1.00 21.22 131 GLU A O 1
ATOM 1037 N N . TYR A 1 132 ? -10.283 14.557 18.816 1.00 21.45 132 TYR A N 1
ATOM 1038 C CA . TYR A 1 132 ? -11.559 13.942 19.142 1.00 21.37 132 TYR A CA 1
ATOM 1039 C C . TYR A 1 132 ? -12.494 13.869 17.939 1.00 21.45 132 TYR A C 1
ATOM 1040 O O . TYR A 1 132 ? -13.324 12.967 17.859 1.00 21.46 132 TYR A O 1
ATOM 1049 N N . ALA A 1 133 ? -12.362 14.808 17.003 1.00 21.89 133 ALA A N 1
ATOM 1050 C CA . ALA A 1 133 ? -13.152 14.776 15.776 1.00 21.37 133 ALA A CA 1
ATOM 1051 C C . ALA A 1 133 ? -12.615 13.748 14.768 1.00 21.29 133 ALA A C 1
ATOM 1052 O O . ALA A 1 133 ? -13.380 13.041 14.114 1.00 20.72 133 ALA A O 1
ATOM 1054 N N . CYS A 1 134 ? -11.291 13.646 14.675 1.00 20.92 134 CYS A N 1
ATOM 1055 C CA . CYS A 1 134 ? -10.657 12.936 13.551 1.00 20.61 134 CYS A CA 1
ATOM 1056 C C . CYS A 1 134 ? -10.211 11.497 13.828 1.00 20.46 134 CYS A C 1
ATOM 1057 O O . CYS A 1 134 ? -9.804 10.797 12.886 1.00 22.02 134 CYS A O 1
ATOM 1060 N N . TYR A 1 135 ? -10.212 11.089 15.100 1.00 19.44 135 TYR A N 1
ATOM 1061 C CA . TYR A 1 135 ? -9.835 9.744 15.512 1.00 19.96 135 TYR A CA 1
ATOM 1062 C C . TYR A 1 135 ? -10.912 9.162 16.416 1.00 20.03 135 TYR A C 1
ATOM 1063 O O . TYR A 1 135 ? -11.511 9.888 17.195 1.00 20.89 135 TYR A O 1
ATOM 1072 N N . PRO A 1 136 ? -11.196 7.860 16.273 1.00 21.17 136 PRO A N 1
ATOM 1073 C CA . PRO A 1 136 ? -12.267 7.200 17.055 1.00 21.17 136 PRO A CA 1
ATOM 1074 C C . PRO A 1 136 ? -11.904 6.850 18.495 1.00 21.17 136 PRO A C 1
ATOM 1075 O O . PRO A 1 136 ? -12.826 6.614 19.289 1.00 21.07 136 PRO A O 1
ATOM 1079 N N . GLN A 1 137 ? -10.609 6.863 18.849 1.00 21.15 137 GLN A N 1
ATOM 1080 C CA . GLN A 1 137 ? -10.170 6.292 20.143 1.00 20.57 137 GLN A CA 1
ATOM 1081 C C . GLN A 1 137 ? -9.864 7.208 21.351 1.00 21.30 137 GLN A C 1
ATOM 1082 O O . GLN A 1 137 ? -9.781 6.702 22.470 1.00 20.59 137 GLN A O 1
ATOM 1088 N N . PRO A 1 138 ? -9.711 8.542 21.164 1.00 21.08 138 PRO A N 1
ATOM 1089 C CA . PRO A 1 138 ? -9.253 9.318 22.354 1.00 21.29 138 PRO A CA 1
ATOM 1090 C C . PRO A 1 138 ? -10.146 9.213 23.595 1.00 21.52 138 PRO A C 1
ATOM 1091 O O . PRO A 1 138 ? -9.628 9.097 24.680 1.00 22.64 138 PRO A O 1
ATOM 1095 N N . GLY A 1 139 ? -11.466 9.232 23.425 1.00 21.55 139 GLY A N 1
ATOM 1096 C CA . GLY A 1 139 ? -12.404 9.099 24.559 1.00 21.66 139 GLY A CA 1
ATOM 1097 C C . GLY A 1 139 ? -12.248 7.744 25.229 1.00 21.95 139 GLY A C 1
ATOM 1098 O O . GLY A 1 139 ? -12.366 7.627 26.462 1.00 21.21 139 GLY A O 1
ATOM 1099 N N . ALA A 1 140 ? -11.974 6.708 24.432 1.00 21.24 140 ALA A N 1
ATOM 1100 C CA . ALA A 1 140 ? -11.683 5.400 25.019 1.00 21.35 140 ALA A CA 1
ATOM 1101 C C . ALA A 1 140 ? -10.403 5.439 25.893 1.00 20.97 140 ALA A C 1
ATOM 1102 O O . ALA A 1 140 ? -10.347 4.803 26.958 1.00 21.44 140 ALA A O 1
ATOM 1104 N N . LEU A 1 141 ? -9.400 6.199 25.456 1.00 20.92 141 LEU A N 1
ATOM 1105 C CA . LEU A 1 141 ? -8.162 6.364 26.247 1.00 20.29 141 LEU A CA 1
ATOM 1106 C C . LEU A 1 141 ? -8.472 7.142 27.507 1.00 20.62 141 LEU A C 1
ATOM 1107 O O . LEU A 1 141 ? -7.988 6.801 28.577 1.00 20.92 141 LEU A O 1
ATOM 1112 N N . ASP A 1 142 ? -9.323 8.157 27.405 1.00 21.08 142 ASP A N 1
ATOM 1113 C CA . ASP A 1 142 ? -9.787 8.858 28.625 1.00 21.35 142 ASP A CA 1
ATOM 1114 C C . ASP A 1 142 ? -10.408 7.892 29.641 1.00 21.03 142 ASP A C 1
ATOM 1115 O O . ASP A 1 142 ? -10.176 8.019 30.852 1.00 21.45 142 ASP A O 1
ATOM 1120 N N . GLY A 1 143 ? -11.163 6.911 29.146 1.00 19.37 143 GLY A N 1
ATOM 1121 C CA . GLY A 1 143 ? -11.806 5.897 29.982 1.00 20.37 143 GLY A CA 1
ATOM 1122 C C . GLY A 1 143 ? -10.894 4.727 30.332 1.00 20.68 143 GLY A C 1
ATOM 1123 O O . GLY A 1 143 ? -11.330 3.740 30.961 1.00 20.05 143 GLY A O 1
ATOM 1124 N N . LYS A 1 144 ? -9.624 4.865 29.970 1.00 20.83 144 LYS A N 1
ATOM 1125 C CA . LYS A 1 144 ? -8.554 3.901 30.292 1.00 22.19 144 LYS A CA 1
ATOM 1126 C C . LYS A 1 144 ? -8.860 2.511 29.762 1.00 21.91 144 LYS A C 1
ATOM 1127 O O . LYS A 1 144 ? -8.610 1.503 30.432 1.00 22.45 144 LYS A O 1
ATOM 1133 N N . LEU A 1 145 ? -9.424 2.480 28.560 1.00 21.32 145 LEU A N 1
ATOM 1134 C CA . LEU A 1 145 ? -9.846 1.245 27.918 1.00 21.29 145 LEU A CA 1
ATOM 1135 C C . LEU A 1 145 ? -8.681 0.617 27.153 1.00 21.86 145 LEU A C 1
ATOM 1136 O O . LEU A 1 145 ? -7.726 1.309 26.759 1.00 22.24 145 LEU A O 1
ATOM 1141 N N . ALA A 1 146 ? -8.769 -0.703 26.986 1.00 22.18 146 ALA A N 1
ATOM 1142 C CA . ALA A 1 146 ? -7.749 -1.502 26.296 1.00 22.97 146 ALA A CA 1
ATOM 1143 C C . ALA A 1 146 ? -7.776 -1.216 24.796 1.00 23.12 146 ALA A C 1
ATOM 1144 O O . ALA A 1 146 ? -8.753 -0.711 24.287 1.00 23.60 146 ALA A O 1
ATOM 1146 N N . PRO A 1 147 ? -6.675 -1.501 24.087 1.00 24.12 147 PRO A N 1
ATOM 1147 C CA . PRO A 1 147 ? -6.684 -1.302 22.624 1.00 24.43 147 PRO A CA 1
ATOM 1148 C C . PRO A 1 147 ? -7.329 -2.435 21.824 1.00 25.34 147 PRO A C 1
ATOM 1149 O O . PRO A 1 147 ? -7.381 -2.370 20.596 1.00 24.71 147 PRO A O 1
ATOM 1153 N N . CYS A 1 148 ? -7.800 -3.457 22.538 1.00 26.49 148 CYS A N 1
ATOM 1154 C CA . CYS A 1 148 ? -8.310 -4.689 21.968 1.00 28.65 148 CYS A CA 1
ATOM 1155 C C . CYS A 1 148 ? -9.582 -5.059 22.682 1.00 28.35 148 CYS A C 1
ATOM 1156 O O . CYS A 1 148 ? -9.778 -4.705 23.843 1.00 27.93 148 CYS A O 1
ATOM 1159 N N . LEU A 1 149 ? -10.455 -5.769 21.986 1.00 28.66 149 LEU A N 1
ATOM 1160 C CA . LEU A 1 149 ? -11.572 -6.436 22.643 1.00 29.41 149 LEU A CA 1
ATOM 1161 C C . LEU A 1 149 ? -11.041 -7.528 23.579 1.00 30.16 149 LEU A C 1
ATOM 1162 O O . LEU A 1 149 ? -9.858 -7.883 23.512 1.00 30.54 149 LEU A O 1
ATOM 1167 N N . SER A 1 150 ? -11.896 -8.068 24.453 1.00 31.11 150 SER A N 1
ATOM 1168 C CA . SER A 1 150 ? -11.461 -9.093 25.407 1.00 32.23 150 SER A CA 1
ATOM 1169 C C . SER A 1 150 ? -10.884 -10.331 24.730 1.00 33.09 150 SER A C 1
ATOM 1170 O O . SER A 1 150 ? -10.023 -11.004 25.306 1.00 33.39 150 SER A O 1
ATOM 1173 N N . ASP A 1 151 ? -11.377 -10.646 23.530 1.00 34.00 151 ASP A N 1
ATOM 1174 C CA . ASP A 1 151 ? -10.883 -11.796 22.763 1.00 35.12 151 ASP A CA 1
ATOM 1175 C C . ASP A 1 151 ? -9.580 -11.506 22.019 1.00 35.53 151 ASP A C 1
ATOM 1176 O O . ASP A 1 151 ? -9.113 -12.341 21.242 1.00 36.51 151 ASP A O 1
ATOM 1181 N N . GLY A 1 152 ? -9.014 -10.318 22.240 1.00 35.36 152 GLY A N 1
ATOM 1182 C CA . GLY A 1 152 ? -7.745 -9.937 21.634 1.00 34.44 152 GLY A CA 1
ATOM 1183 C C . GLY A 1 152 ? -7.819 -9.255 20.280 1.00 34.04 152 GLY A C 1
ATOM 1184 O O . GLY A 1 152 ? -6.780 -8.893 19.740 1.00 34.10 152 GLY A O 1
ATOM 1185 N N . THR A 1 153 ? -9.020 -9.086 19.724 1.00 33.57 153 THR A N 1
ATOM 1186 C CA . THR A 1 153 ? -9.190 -8.436 18.413 1.00 33.14 153 THR A 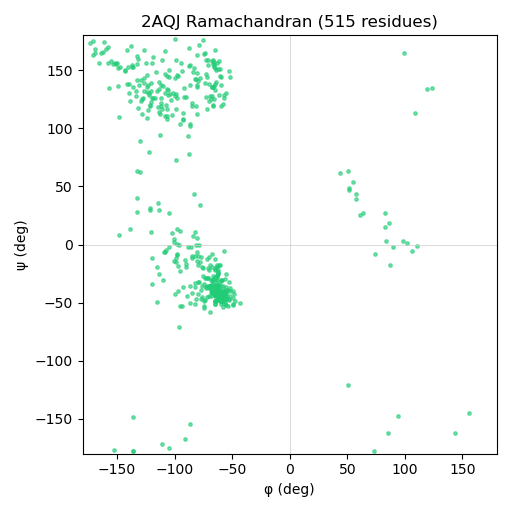CA 1
ATOM 1187 C C . THR A 1 153 ? -8.784 -6.952 18.536 1.00 32.67 153 THR A C 1
ATOM 1188 O O . THR A 1 153 ? -9.376 -6.206 19.324 1.00 31.38 153 THR A O 1
ATOM 1192 N N . ARG A 1 154 ? -7.766 -6.552 17.775 1.00 32.35 154 ARG A N 1
ATOM 1193 C CA . ARG A 1 154 ? -7.217 -5.204 17.868 1.00 32.68 154 ARG A CA 1
ATOM 1194 C C . ARG A 1 154 ? -8.284 -4.226 17.421 1.00 30.38 154 ARG A C 1
ATOM 1195 O O . ARG A 1 154 ? -8.982 -4.490 16.447 1.00 29.95 154 ARG A O 1
ATOM 1203 N N . GLN A 1 155 ? -8.409 -3.105 18.139 1.00 28.95 155 GLN A N 1
ATOM 1204 C CA . GLN A 1 155 ? -9.435 -2.098 17.812 1.00 27.27 155 GLN A CA 1
ATOM 1205 C C . GLN A 1 155 ? -8.844 -0.747 17.465 1.00 26.66 155 GLN A C 1
ATOM 1206 O O . GLN A 1 155 ? -9.545 0.130 16.972 1.00 26.17 155 GLN A O 1
ATOM 1212 N N . MET A 1 156 ? -7.549 -0.587 17.721 1.00 24.86 156 MET A N 1
ATOM 1213 C CA . MET A 1 156 ? -6.867 0.647 17.380 1.00 24.58 156 MET A CA 1
ATOM 1214 C C . MET A 1 156 ? -5.393 0.333 17.273 1.00 24.53 156 MET A C 1
ATOM 1215 O O . MET A 1 156 ? -4.909 -0.627 17.904 1.00 25.33 156 MET A O 1
ATOM 1220 N N . SER A 1 157 ? -4.669 1.159 16.527 1.00 24.14 157 SER A N 1
ATOM 1221 C CA . SER A 1 157 ? -3.216 1.032 16.469 1.00 24.64 157 SER A CA 1
ATOM 1222 C C . SER A 1 157 ? -2.627 1.297 17.815 1.00 25.10 157 SER A C 1
ATOM 1223 O O . SER A 1 157 ? -3.087 2.187 18.531 1.00 25.27 157 SER A O 1
ATOM 1226 N N . HIS A 1 158 ? -1.622 0.514 18.192 1.00 24.23 158 HIS A N 1
ATOM 1227 C CA . HIS A 1 158 ? -1.039 0.686 19.515 1.00 25.00 158 HIS A CA 1
ATOM 1228 C C . HIS A 1 158 ? 0.349 0.097 19.560 1.00 24.13 158 HIS A C 1
ATOM 1229 O O . HIS A 1 158 ? 0.766 -0.643 18.655 1.00 23.92 158 HIS A O 1
ATOM 1236 N N . ALA A 1 159 ? 1.053 0.427 20.638 1.00 23.49 159 ALA A N 1
ATOM 1237 C CA . ALA A 1 159 ? 2.338 -0.148 20.912 1.00 23.32 159 ALA A CA 1
ATOM 1238 C C . ALA A 1 159 ? 2.374 -0.498 22.390 1.00 23.45 159 ALA A C 1
ATOM 1239 O O . ALA A 1 159 ? 1.319 -0.881 22.942 1.00 23.04 159 ALA A O 1
ATOM 1241 N N . TRP A 1 160 ? 3.558 -0.426 23.013 1.00 23.25 160 TRP A N 1
ATOM 1242 C CA . TRP A 1 160 ? 3.786 -1.029 24.327 1.00 23.60 160 TRP A CA 1
ATOM 1243 C C . TRP A 1 160 ? 4.571 -0.151 25.289 1.00 23.84 160 TRP A C 1
ATOM 1244 O O . TRP A 1 160 ? 5.354 0.724 24.882 1.00 23.29 160 TRP A O 1
ATOM 1255 N N . HIS A 1 161 ? 4.332 -0.419 26.571 1.00 25.01 161 HIS A N 1
ATOM 1256 C CA . HIS A 1 161 ? 5.158 0.014 27.683 1.00 25.81 161 HIS A CA 1
ATOM 1257 C C . HIS A 1 161 ? 5.733 -1.259 28.256 1.00 27.37 161 HIS A C 1
ATOM 1258 O O . HIS A 1 161 ? 5.048 -2.284 28.334 1.00 27.92 161 HIS A O 1
ATOM 1265 N N . PHE A 1 162 ? 6.993 -1.224 28.633 1.00 28.35 162 PHE A N 1
ATOM 1266 C CA . PHE A 1 162 ? 7.546 -2.418 29.258 1.00 29.44 162 PHE A CA 1
ATOM 1267 C C . PHE A 1 162 ? 8.738 -2.075 30.088 1.00 30.63 162 PHE A C 1
ATOM 1268 O O . PHE A 1 162 ? 9.248 -0.958 30.010 1.00 30.93 162 PHE A O 1
ATOM 1276 N N . ASP A 1 163 ? 9.170 -3.081 30.860 1.00 31.89 163 ASP A N 1
ATOM 1277 C CA . ASP A 1 163 ? 10.331 -3.048 31.700 1.00 33.18 163 ASP A CA 1
ATOM 1278 C C . ASP A 1 163 ? 11.534 -3.301 30.813 1.00 33.34 163 ASP A C 1
ATOM 1279 O O . ASP A 1 163 ? 11.705 -4.388 30.255 1.00 32.69 163 ASP A O 1
ATOM 1284 N N . ALA A 1 164 ? 12.351 -2.271 30.658 1.00 33.58 164 ALA A N 1
ATOM 1285 C CA . ALA A 1 164 ? 13.402 -2.270 29.669 1.00 35.04 164 ALA A CA 1
ATOM 1286 C C . ALA A 1 164 ? 14.541 -3.277 29.990 1.00 35.28 164 ALA A C 1
ATOM 1287 O O . ALA A 1 164 ? 15.185 -3.820 29.084 1.00 35.06 164 ALA A O 1
ATOM 1289 N N . HIS A 1 165 ? 14.761 -3.508 31.276 1.00 35.74 165 HIS A N 1
ATOM 1290 C CA . HIS A 1 165 ? 15.736 -4.506 31.729 1.00 35.93 165 HIS A CA 1
ATOM 1291 C C . HIS A 1 165 ? 15.277 -5.889 31.302 1.00 34.92 165 HIS A C 1
ATOM 1292 O O . HIS A 1 165 ? 16.070 -6.690 30.825 1.00 34.79 165 HIS A O 1
ATOM 1299 N N . LEU A 1 166 ? 13.975 -6.130 31.447 1.00 34.06 166 LEU A N 1
ATOM 1300 C CA . LEU A 1 166 ? 13.361 -7.408 31.098 1.00 32.86 166 LEU A CA 1
ATOM 1301 C C . LEU A 1 166 ? 13.407 -7.656 29.601 1.00 32.18 166 LEU A C 1
ATOM 1302 O O . LEU A 1 166 ? 13.556 -8.793 29.153 1.00 31.25 166 LEU A O 1
ATOM 1307 N N . VAL A 1 167 ? 13.293 -6.586 28.819 1.00 31.49 167 VAL A N 1
ATOM 1308 C CA . VAL A 1 167 ? 13.444 -6.706 27.385 1.00 30.88 167 VAL A CA 1
ATOM 1309 C C . VAL A 1 167 ? 14.860 -7.135 26.994 1.00 30.18 167 VAL A C 1
ATOM 1310 O O . VAL A 1 167 ? 15.034 -8.041 26.178 1.00 29.47 167 VAL A O 1
ATOM 1314 N N . ALA A 1 168 ? 15.854 -6.452 27.560 1.00 29.52 168 ALA A N 1
ATOM 1315 C CA . ALA A 1 168 ? 17.260 -6.806 27.363 1.00 28.91 168 ALA A CA 1
ATOM 1316 C C . ALA A 1 168 ? 17.493 -8.269 27.761 1.00 28.32 168 ALA A C 1
ATOM 1317 O O . ALA A 1 168 ? 18.112 -9.035 27.018 1.00 27.98 168 ALA A O 1
ATOM 1319 N N . ASP A 1 169 ? 16.978 -8.655 28.925 1.00 27.63 169 ASP A N 1
ATOM 1320 C CA . ASP A 1 169 ? 17.106 -10.036 29.416 1.00 27.68 169 ASP A CA 1
ATOM 1321 C C . ASP A 1 169 ? 16.469 -11.073 28.489 1.00 27.01 169 ASP A C 1
ATOM 1322 O O . ASP A 1 169 ? 17.024 -12.159 28.273 1.00 26.74 169 ASP A O 1
ATOM 1327 N N . PHE A 1 170 ? 15.283 -10.742 27.981 1.00 26.15 170 PHE A N 1
ATOM 1328 C CA . PHE A 1 170 ? 14.539 -11.624 27.106 1.00 25.58 170 PHE A CA 1
ATOM 1329 C C . PHE A 1 170 ? 15.332 -11.869 25.825 1.00 25.50 170 PHE A C 1
ATOM 1330 O O . PHE A 1 170 ? 15.481 -13.015 25.393 1.00 25.80 170 PHE A O 1
ATOM 1338 N N . LEU A 1 171 ? 15.858 -10.796 25.238 1.00 24.76 171 LEU A N 1
ATOM 1339 C CA . LEU A 1 171 ? 16.634 -10.896 24.011 1.00 24.69 171 LEU A CA 1
ATOM 1340 C C . LEU A 1 171 ? 17.979 -11.572 24.248 1.00 25.01 171 LEU A C 1
ATOM 1341 O O . LEU A 1 171 ? 18.458 -12.312 23.391 1.00 25.09 171 LEU A O 1
ATOM 1346 N N . LYS A 1 172 ? 18.573 -11.323 25.411 1.00 25.47 172 LYS A N 1
ATOM 1347 C CA . LYS A 1 172 ? 19.793 -12.033 25.803 1.00 26.34 172 LYS A CA 1
ATOM 1348 C C . LYS A 1 172 ? 19.584 -13.541 25.720 1.00 26.73 172 LYS A C 1
ATOM 1349 O O . LYS A 1 172 ? 20.370 -14.239 25.074 1.00 26.48 172 LYS A O 1
ATOM 1355 N N . ARG A 1 173 ? 18.533 -14.031 26.377 1.00 27.28 173 ARG A N 1
ATOM 1356 C CA . ARG A 1 173 ? 18.209 -15.457 26.367 1.00 28.54 173 ARG A CA 1
ATOM 1357 C C . ARG A 1 173 ? 17.970 -15.945 24.934 1.00 28.29 173 ARG A C 1
ATOM 1358 O O . ARG A 1 173 ? 18.472 -17.002 24.529 1.00 27.89 173 ARG A O 1
ATOM 1366 N N . TRP A 1 174 ? 17.193 -15.173 24.172 1.00 27.55 174 TRP A N 1
ATOM 1367 C CA . TRP A 1 174 ? 16.846 -15.546 22.819 1.00 27.48 174 TRP A CA 1
ATOM 1368 C C . TRP A 1 174 ? 18.095 -15.645 21.939 1.00 27.51 174 TRP A C 1
ATOM 1369 O O . TRP A 1 174 ? 18.258 -16.617 21.202 1.00 27.47 174 TRP A O 1
ATOM 1380 N N . ALA A 1 175 ? 18.977 -14.647 22.033 1.00 27.54 175 ALA A N 1
ATOM 1381 C CA . ALA A 1 175 ? 20.162 -14.579 21.179 1.00 27.89 175 ALA A CA 1
ATOM 1382 C C . ALA A 1 175 ? 21.193 -15.651 21.522 1.00 28.34 175 ALA A C 1
ATOM 1383 O O . ALA A 1 175 ? 21.759 -16.291 20.636 1.00 27.74 175 ALA A O 1
ATOM 1385 N N . VAL A 1 176 ? 21.433 -15.832 22.812 1.00 29.18 176 VAL A N 1
ATOM 1386 C CA . VAL A 1 176 ? 22.409 -16.810 23.284 1.00 30.91 176 VAL A CA 1
ATOM 1387 C C . VAL A 1 176 ? 22.003 -18.214 22.821 1.00 32.00 176 VAL A C 1
ATOM 1388 O O . VAL A 1 176 ? 22.829 -18.977 22.325 1.00 31.84 176 VAL A O 1
ATOM 1392 N N . GLU A 1 177 ? 20.716 -18.514 22.931 1.00 33.31 177 GLU A N 1
ATOM 1393 C CA . GLU A 1 177 ? 20.193 -19.806 22.522 1.00 35.02 177 GLU A CA 1
ATOM 1394 C C . GLU A 1 177 ? 20.388 -20.052 21.017 1.00 34.87 177 GLU A C 1
ATOM 1395 O O . GLU A 1 177 ? 20.479 -21.198 20.582 1.00 35.05 177 GLU A O 1
ATOM 1401 N N . ARG A 1 178 ? 20.497 -18.977 20.239 1.00 34.47 178 ARG A N 1
ATOM 1402 C CA . ARG A 1 178 ? 20.698 -19.109 18.798 1.00 34.02 178 ARG A CA 1
ATOM 1403 C C . ARG A 1 178 ? 22.146 -18.981 18.322 1.00 33.73 178 ARG A C 1
ATOM 1404 O O . ARG A 1 178 ? 22.399 -18.830 17.121 1.00 33.32 178 ARG A O 1
ATOM 1412 N N . GLY A 1 179 ? 23.088 -19.042 19.259 1.00 33.41 179 GLY A N 1
ATOM 1413 C CA . GLY A 1 179 ? 24.502 -19.147 18.907 1.00 33.04 179 GLY A CA 1
ATOM 1414 C C . GLY A 1 179 ? 25.345 -17.931 19.203 1.00 32.79 179 GLY A C 1
ATOM 1415 O O . GLY A 1 179 ? 26.546 -17.938 18.947 1.00 32.36 179 GLY A O 1
ATOM 1416 N N . VAL A 1 180 ? 24.719 -16.878 19.727 1.00 32.38 180 VAL A N 1
ATOM 1417 C CA . VAL A 1 180 ? 25.463 -15.695 20.153 1.00 32.38 180 VAL A CA 1
ATOM 1418 C C . VAL A 1 180 ? 26.340 -16.002 21.383 1.00 32.67 180 VAL A C 1
ATOM 1419 O O . VAL A 1 180 ? 25.851 -16.475 22.410 1.00 32.54 180 VAL A O 1
ATOM 1423 N N . ASN A 1 181 ? 27.635 -15.717 21.246 1.00 32.85 181 ASN A N 1
ATOM 1424 C CA . ASN A 1 181 ? 28.616 -15.904 22.318 1.00 33.29 181 ASN A CA 1
ATOM 1425 C C . ASN A 1 181 ? 28.649 -14.694 23.252 1.00 33.05 181 ASN A C 1
ATOM 1426 O O . ASN A 1 181 ? 28.917 -13.565 22.827 1.00 33.48 181 ASN A O 1
ATOM 1431 N N . ARG A 1 182 ? 28.338 -14.922 24.522 1.00 32.20 182 ARG A N 1
ATOM 1432 C CA . ARG A 1 182 ? 28.290 -13.849 25.499 1.00 31.64 182 ARG A CA 1
ATOM 1433 C C . ARG A 1 182 ? 29.520 -13.869 26.401 1.00 31.70 182 ARG A C 1
ATOM 1434 O O . ARG A 1 182 ? 29.861 -14.907 26.969 1.00 31.40 182 ARG A O 1
ATOM 1442 N N . VAL A 1 183 ? 30.165 -12.712 26.530 1.00 31.39 183 VAL A N 1
ATOM 1443 C CA . VAL A 1 183 ? 31.353 -12.538 27.363 1.00 30.88 183 VAL A CA 1
ATOM 1444 C C . VAL A 1 183 ? 31.047 -11.457 28.397 1.00 30.68 183 VAL A C 1
ATOM 1445 O O . VAL A 1 183 ? 30.726 -10.326 28.046 1.00 29.45 183 VAL A O 1
ATOM 1449 N N . VAL A 1 184 ? 31.126 -11.805 29.675 1.00 30.40 184 VAL A N 1
ATOM 1450 C CA . VAL A 1 184 ? 30.930 -10.811 30.738 1.00 30.98 184 VAL A CA 1
ATOM 1451 C C . VAL A 1 184 ? 32.307 -10.306 31.163 1.00 31.44 184 VAL A C 1
ATOM 1452 O O . VAL A 1 184 ? 33.063 -11.001 31.867 1.00 30.29 184 VAL A O 1
ATOM 1456 N N . ASP A 1 185 ? 32.635 -9.101 30.715 1.00 31.27 185 ASP A N 1
ATOM 1457 C CA . ASP A 1 185 ? 33.976 -8.557 30.886 1.00 31.62 185 ASP A CA 1
ATOM 1458 C C . ASP A 1 185 ? 33.867 -7.100 30.457 1.00 31.51 185 ASP A C 1
ATOM 1459 O O . ASP A 1 185 ? 32.798 -6.655 30.012 1.00 31.07 185 ASP A O 1
ATOM 1464 N N . GLU A 1 186 ? 34.944 -6.351 30.616 1.00 30.82 186 GLU A N 1
ATOM 1465 C CA . GLU A 1 186 ? 34.931 -4.937 30.336 1.00 30.35 186 GLU A CA 1
ATOM 1466 C C . GLU A 1 186 ? 36.072 -4.590 29.397 1.00 30.22 186 GLU A C 1
ATOM 1467 O O . GLU A 1 186 ? 37.226 -4.930 29.660 1.00 29.49 186 GLU A O 1
ATOM 1473 N N . VAL A 1 187 ? 35.744 -3.937 28.292 1.00 29.68 187 VAL A N 1
ATOM 1474 C CA . VAL A 1 187 ? 36.758 -3.456 27.354 1.00 29.70 187 VAL A CA 1
ATOM 1475 C C . VAL A 1 187 ? 37.488 -2.259 27.969 1.00 30.05 187 VAL A C 1
ATOM 1476 O O . VAL A 1 187 ? 36.853 -1.296 28.412 1.00 29.85 187 VAL A O 1
ATOM 1480 N N . VAL A 1 188 ? 38.817 -2.327 28.005 1.00 30.72 188 VAL A N 1
ATOM 1481 C CA . VAL A 1 188 ? 39.611 -1.273 28.642 1.00 31.89 188 VAL A CA 1
ATOM 1482 C C . VAL A 1 188 ? 40.462 -0.491 27.633 1.00 32.06 188 VAL A C 1
ATOM 1483 O O . VAL A 1 188 ? 40.816 0.668 27.875 1.00 32.10 188 VAL A O 1
ATOM 1487 N N . ASP A 1 189 ? 40.790 -1.126 26.515 1.00 31.55 189 ASP A N 1
ATOM 1488 C CA . ASP A 1 189 ? 41.515 -0.459 25.435 1.00 31.62 189 ASP A CA 1
ATOM 1489 C C . ASP A 1 189 ? 41.101 -0.998 24.085 1.00 30.87 189 ASP A C 1
ATOM 1490 O O . ASP A 1 189 ? 40.679 -2.152 23.946 1.00 30.71 189 ASP A O 1
ATOM 1495 N N . VAL A 1 190 ? 41.247 -0.137 23.086 1.00 30.21 190 VAL A N 1
ATOM 1496 C CA . VAL A 1 190 ? 40.848 -0.422 21.725 1.00 29.27 190 VAL A CA 1
ATOM 1497 C C . VAL A 1 190 ? 42.077 -0.071 20.893 1.00 29.34 190 VAL A C 1
ATOM 1498 O O . VAL A 1 190 ? 42.618 1.045 21.006 1.00 29.07 190 VAL A O 1
ATOM 1502 N N . ARG A 1 191 ? 42.557 -1.046 20.130 1.00 27.98 191 ARG A N 1
ATOM 1503 C CA . ARG A 1 191 ? 43.701 -0.840 19.272 1.00 28.30 191 ARG A CA 1
ATOM 1504 C C . ARG A 1 191 ? 43.259 -0.591 17.844 1.00 28.50 191 ARG A C 1
ATOM 1505 O O . ARG A 1 191 ? 42.501 -1.391 17.271 1.00 28.79 191 ARG A O 1
ATOM 1513 N N . LEU A 1 192 ? 43.753 0.496 17.258 1.00 27.96 192 LEU A N 1
ATOM 1514 C CA . LEU A 1 192 ? 43.509 0.754 15.835 1.00 27.74 192 LEU A CA 1
ATOM 1515 C C . LEU A 1 192 ? 44.764 0.494 15.045 1.00 28.45 192 LEU A C 1
ATOM 1516 O O . LEU A 1 192 ? 45.878 0.777 15.514 1.00 29.14 192 LEU A O 1
ATOM 1521 N N . ASN A 1 193 ? 44.587 -0.012 13.830 1.00 28.84 193 ASN A N 1
ATOM 1522 C CA . ASN A 1 193 ? 45.719 -0.133 12.933 1.00 29.17 193 ASN A CA 1
ATOM 1523 C C . ASN A 1 193 ? 46.100 1.245 12.371 1.00 30.17 193 ASN A C 1
ATOM 1524 O O . ASN A 1 193 ? 45.444 2.249 12.688 1.00 29.99 193 ASN A O 1
ATOM 1529 N N . ASN A 1 194 ? 47.183 1.309 11.586 1.00 31.01 194 ASN A N 1
ATOM 1530 C CA . ASN A 1 194 ? 47.686 2.616 11.134 1.00 32.16 194 ASN A CA 1
ATOM 1531 C C . ASN A 1 194 ? 46.688 3.373 10.248 1.00 32.33 194 ASN A C 1
ATOM 1532 O O . ASN A 1 194 ? 46.664 4.609 10.248 1.00 32.12 194 ASN A O 1
ATOM 1537 N N . ARG A 1 195 ? 45.846 2.614 9.553 1.00 32.62 195 ARG A N 1
ATOM 1538 C CA . ARG A 1 195 ? 44.776 3.173 8.713 1.00 32.61 195 ARG A CA 1
ATOM 1539 C C . ARG A 1 195 ? 43.547 3.683 9.494 1.00 31.86 195 ARG A C 1
ATOM 1540 O O . ARG A 1 195 ? 42.676 4.347 8.921 1.00 32.37 195 ARG A O 1
ATOM 1548 N N . GLY A 1 196 ? 43.465 3.380 10.786 1.00 30.09 196 GLY A N 1
ATOM 1549 C CA . GLY A 1 196 ? 42.366 3.877 11.606 1.00 29.02 196 GLY A CA 1
ATOM 1550 C C . GLY A 1 196 ? 41.239 2.881 11.816 1.00 27.93 196 GLY A C 1
ATOM 1551 O O . GLY A 1 196 ? 40.227 3.224 12.437 1.00 26.77 196 GLY A O 1
ATOM 1552 N N . TYR A 1 197 ? 41.392 1.663 11.295 1.00 27.73 197 TYR A N 1
ATOM 1553 C CA . TYR A 1 197 ? 40.414 0.593 11.566 1.00 28.22 197 TYR A CA 1
ATOM 1554 C C . TYR A 1 197 ? 40.647 -0.049 12.919 1.00 28.44 197 TYR A C 1
ATOM 1555 O O . TYR A 1 197 ? 41.791 -0.147 13.363 1.00 28.30 197 TYR A O 1
ATOM 1564 N N . ILE A 1 198 ? 39.569 -0.499 13.566 1.00 28.63 198 ILE A N 1
ATOM 1565 C CA . ILE A 1 198 ? 39.686 -1.260 14.819 1.00 29.20 198 ILE A CA 1
ATOM 1566 C C . ILE A 1 198 ? 40.344 -2.608 14.552 1.00 29.71 198 ILE A C 1
ATOM 1567 O O . ILE A 1 198 ? 39.838 -3.405 13.748 1.00 29.14 198 ILE A O 1
ATOM 1572 N N . SER A 1 199 ? 41.481 -2.838 15.210 1.00 29.66 199 SER A N 1
ATOM 1573 C CA . SER A 1 199 ? 42.130 -4.148 15.178 1.00 30.09 199 SER A CA 1
ATOM 1574 C C . SER A 1 199 ? 41.585 -5.077 16.253 1.00 30.12 199 SER A C 1
ATOM 1575 O O . SER A 1 199 ? 41.221 -6.212 15.975 1.00 30.65 199 SER A O 1
ATOM 1578 N N . ASN A 1 200 ? 41.536 -4.595 17.487 1.00 29.64 200 ASN A N 1
ATOM 1579 C CA . ASN A 1 200 ? 41.154 -5.462 18.591 1.00 29.44 200 ASN A CA 1
ATOM 1580 C C . ASN A 1 200 ? 40.736 -4.687 19.809 1.00 29.34 200 ASN A C 1
ATOM 1581 O O . ASN A 1 200 ? 41.004 -3.489 19.916 1.00 29.64 200 ASN A O 1
ATOM 1586 N N . LEU A 1 201 ? 40.097 -5.385 20.733 1.00 29.13 201 LEU A N 1
ATOM 1587 C CA . LEU A 1 201 ? 39.694 -4.807 21.995 1.00 29.69 201 LEU A CA 1
ATOM 1588 C C . LEU A 1 201 ? 40.458 -5.517 23.091 1.00 30.62 201 LEU A C 1
ATOM 1589 O O . LEU A 1 201 ? 40.526 -6.750 23.098 1.00 30.72 201 LEU A O 1
ATOM 1594 N N . LEU A 1 202 ? 41.044 -4.738 23.998 1.00 30.67 202 LEU A N 1
ATOM 1595 C CA . LEU A 1 202 ? 41.695 -5.309 25.164 1.00 31.74 202 LEU A CA 1
ATOM 1596 C C . LEU A 1 202 ? 40.747 -5.133 26.337 1.00 32.43 202 LEU A C 1
ATOM 1597 O O . LEU A 1 202 ? 40.241 -4.026 26.567 1.00 31.71 202 LEU A O 1
ATOM 1602 N N . THR A 1 203 ? 40.521 -6.220 27.075 1.00 33.50 203 THR A N 1
ATOM 1603 C CA . THR A 1 203 ? 39.559 -6.222 28.168 1.00 34.99 203 THR A CA 1
ATOM 1604 C C . THR A 1 203 ? 40.244 -6.265 29.532 1.00 36.69 203 THR A C 1
ATOM 1605 O O . THR A 1 203 ? 41.438 -6.544 29.617 1.00 35.78 203 THR A O 1
ATOM 1609 N N . LYS A 1 204 ? 39.473 -5.994 30.585 1.00 38.55 204 LYS A N 1
ATOM 1610 C CA . LYS A 1 204 ? 39.977 -5.977 31.961 1.00 40.79 204 LYS A CA 1
ATOM 1611 C C . LYS A 1 204 ? 40.549 -7.329 32.389 1.00 41.95 204 LYS A C 1
ATOM 1612 O O . LYS A 1 204 ? 41.591 -7.387 33.065 1.00 42.08 204 LYS A O 1
ATOM 1618 N N . GLU A 1 205 ? 39.880 -8.414 32.001 1.00 43.09 205 GLU A N 1
ATOM 1619 C CA . GLU A 1 205 ? 40.353 -9.765 32.319 1.00 44.52 205 GLU A CA 1
ATOM 1620 C C . GLU A 1 205 ? 41.425 -10.273 31.355 1.00 44.28 205 GLU A C 1
ATOM 1621 O O . GLU A 1 205 ? 41.776 -11.455 31.385 1.00 44.85 205 GLU A O 1
ATOM 1627 N N . GLY A 1 206 ? 41.939 -9.381 30.510 1.00 43.71 206 GLY A N 1
ATOM 1628 C CA . GLY A 1 206 ? 43.076 -9.694 29.643 1.00 42.97 206 GLY A CA 1
ATOM 1629 C C . GLY A 1 206 ? 42.751 -10.422 28.353 1.00 42.66 206 GLY A C 1
ATOM 1630 O O . GLY A 1 206 ? 43.649 -10.969 27.706 1.00 42.02 206 GLY A O 1
ATOM 1631 N N . ARG A 1 207 ? 41.471 -10.430 27.976 1.00 41.92 207 ARG A N 1
ATOM 1632 C CA . ARG A 1 207 ? 41.059 -10.963 26.682 1.00 41.69 207 ARG A CA 1
ATOM 1633 C C . ARG A 1 207 ? 41.347 -9.951 25.580 1.00 40.43 207 ARG A C 1
ATOM 1634 O O . ARG A 1 207 ? 41.207 -8.737 25.773 1.00 40.02 207 ARG A O 1
ATOM 1642 N N . THR A 1 208 ? 41.754 -10.467 24.428 1.00 38.93 208 THR A N 1
ATOM 1643 C CA . THR A 1 208 ? 41.925 -9.662 23.226 1.00 37.68 208 THR A CA 1
ATOM 1644 C C . THR A 1 208 ? 40.871 -10.098 22.220 1.00 36.72 208 THR A C 1
ATOM 1645 O O . THR A 1 208 ? 40.933 -11.217 21.704 1.00 36.56 208 THR A O 1
ATOM 1649 N N . LEU A 1 209 ? 39.917 -9.211 21.945 1.00 35.18 209 LEU A N 1
ATOM 1650 C CA . LEU A 1 209 ? 38.817 -9.529 21.011 1.00 34.27 209 LEU A CA 1
ATOM 1651 C C . LEU A 1 209 ? 39.071 -8.974 19.625 1.00 33.52 209 LEU A C 1
ATOM 1652 O O . LEU A 1 209 ? 39.402 -7.796 19.474 1.00 33.51 209 LEU A O 1
ATOM 1657 N N . GLU A 1 210 ? 38.930 -9.834 18.620 1.00 31.81 210 GLU A N 1
ATOM 1658 C CA . GLU A 1 210 ? 39.100 -9.442 17.228 1.00 30.92 210 GLU A CA 1
ATOM 1659 C C . GLU A 1 210 ? 37.796 -9.694 16.523 1.00 29.72 210 GLU A C 1
ATOM 1660 O O . GLU A 1 210 ? 36.971 -10.446 17.020 1.00 29.30 210 GLU A O 1
ATOM 1666 N N . ALA A 1 211 ? 37.619 -9.061 15.368 1.00 28.92 211 ALA A N 1
ATOM 1667 C CA . ALA A 1 211 ? 36.396 -9.224 14.569 1.00 27.81 211 ALA A CA 1
ATOM 1668 C C . ALA A 1 211 ? 36.589 -8.564 13.227 1.00 27.78 211 ALA A C 1
ATOM 1669 O O . ALA A 1 211 ? 37.497 -7.740 13.055 1.00 27.73 211 ALA A O 1
ATOM 1671 N N . ASP A 1 212 ? 35.722 -8.930 12.287 1.00 26.62 212 ASP A N 1
ATOM 1672 C CA . ASP A 1 212 ? 35.644 -8.251 11.017 1.00 26.98 212 ASP A CA 1
ATOM 1673 C C . ASP A 1 212 ? 34.777 -6.997 11.198 1.00 26.51 212 ASP A C 1
ATOM 1674 O O . ASP A 1 212 ? 35.048 -5.960 10.606 1.00 27.88 212 ASP A O 1
ATOM 1679 N N . LEU A 1 213 ? 33.749 -7.098 12.028 1.00 25.38 213 LEU A N 1
ATOM 1680 C CA . LEU A 1 213 ? 32.807 -5.998 12.217 1.00 24.82 213 LEU A CA 1
ATOM 1681 C C . LEU A 1 213 ? 32.539 -5.772 13.713 1.00 24.33 213 LEU A C 1
ATOM 1682 O O . LEU A 1 213 ? 32.258 -6.720 14.440 1.00 23.84 213 LEU A O 1
ATOM 1687 N N . PHE A 1 214 ? 32.613 -4.510 14.154 1.00 23.71 214 PHE A N 1
ATOM 1688 C CA . PHE A 1 214 ? 32.370 -4.168 15.545 1.00 23.79 214 PHE A CA 1
ATOM 1689 C C . PHE A 1 214 ? 31.118 -3.347 15.593 1.00 23.32 214 PHE A C 1
ATOM 1690 O O . PHE A 1 214 ? 30.935 -2.438 14.771 1.00 23.64 214 PHE A O 1
ATOM 1698 N N . ILE A 1 215 ? 30.249 -3.693 16.525 1.00 22.68 215 ILE A N 1
ATOM 1699 C CA . ILE A 1 215 ? 29.022 -2.921 16.764 1.00 22.41 215 ILE A CA 1
ATOM 1700 C C . ILE A 1 215 ? 29.193 -2.242 18.121 1.00 22.60 215 ILE A C 1
ATOM 1701 O O . ILE A 1 215 ? 29.304 -2.903 19.153 1.00 23.39 215 ILE A O 1
ATOM 1706 N N . ASP A 1 216 ? 29.213 -0.917 18.118 1.00 22.42 216 ASP A N 1
ATOM 1707 C CA . ASP A 1 216 ? 29.353 -0.182 19.370 1.00 22.33 216 ASP A CA 1
ATOM 1708 C C . ASP A 1 216 ? 27.962 0.004 19.982 1.00 22.59 216 ASP A C 1
ATOM 1709 O O . ASP A 1 216 ? 27.189 0.854 19.527 1.00 22.39 216 ASP A O 1
ATOM 1714 N N . CYS A 1 217 ? 27.644 -0.805 20.994 1.00 21.80 217 CYS A N 1
ATOM 1715 C CA . CYS A 1 217 ? 26.442 -0.609 21.809 1.00 22.57 217 CYS A CA 1
ATOM 1716 C C . CYS A 1 217 ? 26.806 -0.261 23.261 1.00 22.45 217 CYS A C 1
ATOM 1717 O O . CYS A 1 217 ? 26.133 -0.675 24.225 1.00 22.62 217 CYS A O 1
ATOM 1720 N N . SER A 1 218 ? 27.892 0.497 23.412 1.00 22.49 218 SER A N 1
ATOM 1721 C CA . SER A 1 218 ? 28.428 0.823 24.736 1.00 22.20 218 SER A CA 1
ATOM 1722 C C . SER A 1 218 ? 27.666 1.941 25.445 1.00 22.66 218 SER A C 1
ATOM 1723 O O . SER A 1 218 ? 28.013 2.314 26.570 1.00 21.53 218 SER A O 1
ATOM 1726 N N . GLY A 1 219 ? 26.635 2.484 24.800 1.00 22.51 219 GLY A N 1
ATOM 1727 C CA . GLY A 1 219 ? 25.856 3.529 25.442 1.00 23.44 219 GLY A CA 1
ATOM 1728 C C . GLY A 1 219 ? 26.493 4.882 25.230 1.00 23.55 219 GLY A C 1
ATOM 1729 O O . GLY A 1 219 ? 27.296 5.052 24.332 1.00 23.79 219 GLY A O 1
ATOM 1730 N N . MET A 1 220 ? 26.108 5.861 26.037 1.00 23.40 220 MET A N 1
ATOM 1731 C CA . MET A 1 220 ? 26.531 7.245 25.814 1.00 25.13 220 MET A CA 1
ATOM 1732 C C . MET A 1 220 ? 28.043 7.493 25.729 1.00 25.53 220 MET A C 1
ATOM 1733 O O . MET A 1 220 ? 28.470 8.469 25.110 1.00 26.36 220 MET A O 1
ATOM 1738 N N . ARG A 1 221 ? 28.850 6.631 26.341 1.00 26.47 221 ARG A N 1
ATOM 1739 C CA . ARG A 1 221 ? 30.310 6.789 26.272 1.00 27.11 221 ARG A CA 1
ATOM 1740 C C . ARG A 1 221 ? 30.895 6.573 24.896 1.00 26.88 221 ARG A C 1
ATOM 1741 O O . ARG A 1 221 ? 32.012 7.006 24.633 1.00 26.85 221 ARG A O 1
ATOM 1749 N N . GLY A 1 222 ? 30.143 5.900 24.019 1.00 26.46 222 GLY A N 1
ATOM 1750 C CA . GLY A 1 222 ? 30.594 5.593 22.667 1.00 25.87 222 GLY A CA 1
ATOM 1751 C C . GLY A 1 222 ? 32.035 5.105 22.682 1.00 26.06 222 GLY A C 1
ATOM 1752 O O . GLY A 1 222 ? 32.901 5.714 22.064 1.00 26.17 222 GLY A O 1
ATOM 1753 N N . LEU A 1 223 ? 32.270 3.989 23.365 1.00 25.40 223 LEU A N 1
ATOM 1754 C CA . LEU A 1 223 ? 33.611 3.488 23.606 1.00 26.08 223 LEU A CA 1
ATOM 1755 C C . LEU A 1 223 ? 34.422 3.329 22.318 1.00 25.77 223 LEU A C 1
ATOM 1756 O O . LEU A 1 223 ? 35.614 3.625 22.285 1.00 25.28 223 LEU A O 1
ATOM 1761 N N . LEU A 1 224 ? 33.781 2.864 21.253 1.00 25.61 224 LEU A N 1
ATOM 1762 C CA . LEU A 1 224 ? 34.511 2.623 20.014 1.00 25.76 224 LEU A CA 1
ATOM 1763 C C . LEU A 1 224 ? 34.398 3.824 19.080 1.00 25.63 224 LEU A C 1
ATOM 1764 O O . LEU A 1 224 ? 35.402 4.333 18.577 1.00 25.92 224 LEU A O 1
ATOM 1769 N N . ILE A 1 225 ? 33.164 4.244 18.824 1.00 24.02 225 ILE A N 1
ATOM 1770 C CA . ILE A 1 225 ? 32.898 5.253 17.829 1.00 24.79 225 ILE A CA 1
ATOM 1771 C C . ILE A 1 225 ? 33.419 6.624 18.221 1.00 25.14 225 ILE A C 1
ATOM 1772 O O . ILE A 1 225 ? 33.980 7.324 17.374 1.00 25.76 225 ILE A O 1
ATOM 1777 N N . ASN A 1 226 ? 33.256 6.998 19.491 1.00 25.73 226 ASN A N 1
ATOM 1778 C CA . ASN A 1 226 ? 33.671 8.314 19.955 1.00 27.46 226 ASN A CA 1
ATOM 1779 C C . ASN A 1 226 ? 35.085 8.271 20.539 1.00 28.17 226 ASN A C 1
ATOM 1780 O O . ASN A 1 226 ? 35.950 9.019 20.105 1.00 29.30 226 ASN A O 1
ATOM 1785 N N . GLN A 1 227 ? 35.319 7.368 21.484 1.00 28.15 227 GLN A N 1
ATOM 1786 C CA . GLN A 1 227 ? 36.569 7.363 22.250 1.00 30.06 227 GLN A CA 1
ATOM 1787 C C . GLN A 1 227 ? 37.747 6.783 21.468 1.00 29.22 227 GLN A C 1
ATOM 1788 O O . GLN A 1 227 ? 38.823 7.386 21.458 1.00 30.13 227 GLN A O 1
ATOM 1794 N N . ALA A 1 228 ? 37.559 5.640 20.813 1.00 27.61 228 ALA A N 1
ATOM 1795 C CA . ALA A 1 228 ? 38.640 5.051 20.047 1.00 27.55 228 ALA A CA 1
ATOM 1796 C C . ALA A 1 228 ? 38.728 5.707 18.674 1.00 26.92 228 ALA A C 1
ATOM 1797 O O . ALA A 1 228 ? 39.807 6.156 18.257 1.00 25.50 228 ALA A O 1
ATOM 1799 N N . LEU A 1 229 ? 37.592 5.771 17.973 1.00 25.47 229 LEU A N 1
ATOM 1800 C CA . LEU A 1 229 ? 37.604 6.237 16.591 1.00 26.12 229 LEU A CA 1
ATOM 1801 C C . LEU A 1 229 ? 37.537 7.750 16.445 1.00 26.47 229 LEU A C 1
ATOM 1802 O O . LEU A 1 229 ? 37.746 8.276 15.352 1.00 26.49 229 LEU A O 1
ATOM 1807 N N . LYS A 1 230 ? 37.235 8.442 17.544 1.00 26.49 230 LYS A N 1
ATOM 1808 C CA . LYS A 1 230 ? 37.239 9.910 17.583 1.00 27.79 230 LYS A CA 1
ATOM 1809 C C . LYS A 1 230 ? 36.207 10.533 16.659 1.00 27.29 230 LYS A C 1
ATOM 1810 O O . LYS A 1 230 ? 36.403 11.661 16.204 1.00 27.31 230 LYS A O 1
ATOM 1816 N N . GLU A 1 231 ? 35.111 9.827 16.372 1.00 26.82 231 GLU A N 1
ATOM 1817 C CA . GLU A 1 231 ? 34.075 10.430 15.547 1.00 25.83 231 GLU A CA 1
ATOM 1818 C C . GLU A 1 231 ? 33.449 11.565 16.329 1.00 25.91 231 GLU A C 1
ATOM 1819 O O . GLU A 1 231 ? 33.066 11.375 17.489 1.00 24.66 231 GLU A O 1
ATOM 1825 N N . PRO A 1 232 ? 33.388 12.767 15.724 1.00 26.29 232 PRO A N 1
ATOM 1826 C CA . PRO A 1 232 ? 32.771 13.894 16.423 1.00 26.88 232 PRO A CA 1
ATOM 1827 C C . PRO A 1 232 ? 31.313 13.597 16.759 1.00 27.10 232 PRO A C 1
ATOM 1828 O O . PRO A 1 232 ? 30.594 13.012 15.943 1.00 26.58 232 PRO A O 1
ATOM 1832 N N . PHE A 1 233 ? 30.914 13.954 17.973 1.00 26.81 233 PHE A N 1
ATOM 1833 C CA . PHE A 1 233 ? 29.509 13.984 18.334 1.00 27.07 233 PHE A CA 1
ATOM 1834 C C . PHE A 1 233 ? 29.005 15.388 18.065 1.00 27.24 233 PHE A C 1
ATOM 1835 O O . PHE A 1 233 ? 29.582 16.360 18.571 1.00 26.95 233 PHE A O 1
ATOM 1843 N N . ILE A 1 234 ? 27.918 15.498 17.305 1.00 26.54 234 ILE A N 1
ATOM 1844 C CA . ILE A 1 234 ? 27.332 16.797 17.037 1.00 26.85 234 ILE A CA 1
ATOM 1845 C C . ILE A 1 234 ? 26.366 17.117 18.171 1.00 27.26 234 ILE A C 1
ATOM 1846 O O . ILE A 1 234 ? 25.267 16.554 18.273 1.00 27.07 234 ILE A O 1
ATOM 1851 N N . ASP A 1 235 ? 26.818 17.997 19.055 1.00 27.43 235 ASP A N 1
ATOM 1852 C CA . ASP A 1 235 ? 26.030 18.442 20.191 1.00 28.14 235 ASP A CA 1
ATOM 1853 C C . ASP A 1 235 ? 24.893 19.325 19.657 1.00 27.58 235 ASP A C 1
ATOM 1854 O O . ASP A 1 235 ? 25.137 20.275 18.922 1.00 28.40 235 ASP A O 1
ATOM 1859 N N . MET A 1 236 ? 23.650 18.982 19.968 1.00 26.78 236 MET A N 1
ATOM 1860 C CA . MET A 1 236 ? 22.525 19.727 19.426 1.00 26.41 236 MET A CA 1
ATOM 1861 C C . MET A 1 236 ? 21.767 20.472 20.527 1.00 27.05 236 MET A C 1
ATOM 1862 O O . MET A 1 236 ? 20.556 20.737 20.432 1.00 26.55 236 MET A O 1
ATOM 1867 N N . SER A 1 237 ? 22.504 20.840 21.565 1.00 26.84 237 SER A N 1
ATOM 1868 C CA . SER A 1 237 ? 21.899 21.561 22.669 1.00 27.59 237 SER A CA 1
ATOM 1869 C C . SER A 1 237 ? 21.449 22.969 22.248 1.00 27.82 237 SER A C 1
ATOM 1870 O O . SER A 1 237 ? 20.762 23.652 23.016 1.00 28.32 237 SER A O 1
ATOM 1873 N N . ASP A 1 238 ? 21.811 23.400 21.037 1.00 27.41 238 ASP A N 1
ATOM 1874 C CA . ASP A 1 238 ? 21.254 24.647 20.498 1.00 27.67 238 ASP A CA 1
ATOM 1875 C C . ASP A 1 238 ? 19.839 24.460 19.923 1.00 27.22 238 ASP A C 1
ATOM 1876 O O . ASP A 1 238 ? 19.091 25.427 19.743 1.00 27.64 238 ASP A O 1
ATOM 1881 N N . TYR A 1 239 ? 19.481 23.212 19.659 1.00 26.39 239 TYR A N 1
ATOM 1882 C CA . TYR A 1 239 ? 18.155 22.876 19.123 1.00 25.55 239 TYR A CA 1
ATOM 1883 C C . TYR A 1 239 ? 17.182 22.547 20.230 1.00 25.68 239 TYR A C 1
ATOM 1884 O O . TYR A 1 239 ? 15.997 22.830 20.118 1.00 25.55 239 TYR A O 1
ATOM 1893 N N . LEU A 1 240 ? 17.688 21.896 21.275 1.00 25.78 240 LEU A N 1
ATOM 1894 C CA . LEU A 1 240 ? 16.850 21.367 22.363 1.00 25.87 240 LEU A CA 1
ATOM 1895 C C . LEU A 1 240 ? 17.582 21.568 23.671 1.00 25.81 240 LEU A C 1
ATOM 1896 O O . LEU A 1 240 ? 18.803 21.302 23.760 1.00 26.43 240 LEU A O 1
ATOM 1901 N N . LEU A 1 241 ? 16.845 21.987 24.694 1.00 25.80 241 LEU A N 1
ATOM 1902 C CA . LEU A 1 241 ? 17.469 22.503 25.906 1.00 26.42 241 LEU A CA 1
ATOM 1903 C C . LEU A 1 241 ? 17.662 21.484 27.039 1.00 27.02 241 LEU A C 1
ATOM 1904 O O . LEU A 1 241 ? 18.494 21.701 27.916 1.00 27.73 241 LEU A O 1
ATOM 1909 N N . CYS A 1 242 ? 16.876 20.404 27.050 1.00 26.64 242 CYS A N 1
ATOM 1910 C CA . CYS A 1 242 ? 16.939 19.453 28.162 1.00 27.37 242 CYS A CA 1
ATOM 1911 C C . CYS A 1 242 ? 18.209 18.611 28.117 1.00 27.26 242 CYS A C 1
ATOM 1912 O O . CYS A 1 242 ? 18.702 18.293 27.040 1.00 27.64 242 CYS A O 1
ATOM 1915 N N . ASP A 1 243 ? 18.734 18.250 29.287 1.00 27.07 243 ASP A N 1
ATOM 1916 C CA . ASP A 1 243 ? 20.036 17.557 29.341 1.00 26.97 243 ASP A CA 1
ATOM 1917 C C . ASP A 1 243 ? 20.108 16.597 30.516 1.00 26.84 243 ASP A C 1
ATOM 1918 O O . ASP A 1 243 ? 21.180 16.058 30.832 1.00 27.40 243 ASP A O 1
ATOM 1923 N N . SER A 1 244 ? 18.971 16.408 31.186 1.00 25.90 244 SER A N 1
ATOM 1924 C CA . SER A 1 244 ? 18.948 15.703 32.463 1.00 25.87 244 SER A CA 1
ATOM 1925 C C . SER A 1 244 ? 17.607 15.017 32.630 1.00 25.29 244 SER A C 1
ATOM 1926 O O . SER A 1 244 ? 16.632 15.431 32.010 1.00 25.14 244 SER A O 1
ATOM 1929 N N . ALA A 1 245 ? 17.570 13.953 33.433 1.00 25.49 245 ALA A N 1
ATOM 1930 C CA . ALA A 1 245 ? 16.297 13.405 33.944 1.00 25.88 245 ALA A CA 1
ATOM 1931 C C . ALA A 1 245 ? 16.463 12.920 35.375 1.00 26.22 245 ALA A C 1
ATOM 1932 O O . ALA A 1 245 ? 17.557 12.520 35.783 1.00 25.09 245 ALA A O 1
ATOM 1934 N N . VAL A 1 246 ? 15.381 13.010 36.144 1.00 27.04 246 VAL A N 1
ATOM 1935 C CA . VAL A 1 246 ? 15.279 12.327 37.439 1.00 28.53 246 VAL A CA 1
ATOM 1936 C C . VAL A 1 246 ? 14.093 11.396 37.350 1.00 29.28 246 VAL A C 1
ATOM 1937 O O . VAL A 1 246 ? 12.993 11.807 36.997 1.00 28.78 246 VAL A O 1
ATOM 1941 N N . ALA A 1 247 ? 14.344 10.120 37.587 1.00 30.93 247 ALA A N 1
ATOM 1942 C CA . ALA A 1 247 ? 13.364 9.102 37.248 1.00 32.11 247 ALA 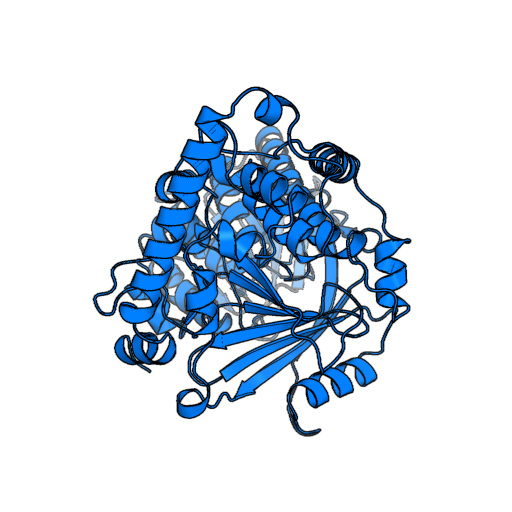A CA 1
ATOM 1943 C C . ALA A 1 247 ? 13.151 8.126 38.377 1.00 32.66 247 ALA A C 1
ATOM 1944 O O . ALA A 1 247 ? 14.044 7.904 39.213 1.00 33.14 247 ALA A O 1
ATOM 1946 N N . SER A 1 248 ? 11.976 7.513 38.372 1.00 33.32 248 SER A N 1
ATOM 1947 C CA . SER A 1 248 ? 11.681 6.457 39.318 1.00 34.02 248 SER A CA 1
ATOM 1948 C C . SER A 1 248 ? 10.504 5.637 38.820 1.00 34.47 248 SER A C 1
ATOM 1949 O O . SER A 1 248 ? 9.906 5.955 37.782 1.00 34.73 248 SER A O 1
ATOM 1952 N N . ALA A 1 249 ? 10.202 4.560 39.532 1.00 33.94 249 ALA A N 1
ATOM 1953 C CA . ALA A 1 249 ? 8.929 3.893 39.389 1.00 33.37 249 ALA A CA 1
ATOM 1954 C C . ALA A 1 249 ? 8.069 4.373 40.547 1.00 33.36 249 ALA A C 1
ATOM 1955 O O . ALA A 1 249 ? 8.581 4.621 41.651 1.00 32.33 249 ALA A O 1
ATOM 1957 N N . VAL A 1 250 ? 6.779 4.558 40.283 1.00 32.75 250 VAL A N 1
ATOM 1958 C CA . VAL A 1 250 ? 5.839 4.962 41.318 1.00 33.10 250 VAL A CA 1
ATOM 1959 C C . VAL A 1 250 ? 4.741 3.905 41.390 1.00 32.92 250 VAL A C 1
ATOM 1960 O O . VAL A 1 250 ? 4.165 3.546 40.371 1.00 31.97 250 VAL A O 1
ATOM 1964 N N . PRO A 1 251 ? 4.459 3.386 42.594 1.00 33.00 251 PRO A N 1
ATOM 1965 C CA . PRO A 1 251 ? 3.399 2.397 42.688 1.00 33.06 251 PRO A CA 1
ATOM 1966 C C . PRO A 1 251 ? 2.082 2.994 42.225 1.00 33.10 251 PRO A C 1
ATOM 1967 O O . PRO A 1 251 ? 1.846 4.190 42.418 1.00 32.30 251 PRO A O 1
ATOM 1971 N N . ASN A 1 252 ? 1.256 2.170 41.590 1.00 33.61 252 ASN A N 1
ATOM 1972 C CA . ASN A 1 252 ? -0.054 2.602 41.137 1.00 34.57 252 ASN A CA 1
ATOM 1973 C C . ASN A 1 252 ? -1.161 1.770 41.754 1.00 35.27 252 ASN A C 1
ATOM 1974 O O . ASN A 1 252 ? -1.041 0.554 41.873 1.00 35.87 252 ASN A O 1
ATOM 1979 N N . ASP A 1 253 ? -2.241 2.419 42.149 1.00 35.81 253 ASP A N 1
ATOM 1980 C CA . ASP A 1 253 ? -3.378 1.670 42.635 1.00 36.45 253 ASP A CA 1
ATOM 1981 C C . ASP A 1 253 ? -4.276 1.292 41.463 1.00 36.72 253 ASP A C 1
ATOM 1982 O O . ASP A 1 253 ? -5.321 1.918 41.254 1.00 36.18 253 ASP A O 1
ATOM 1987 N N . ASP A 1 254 ? -3.863 0.262 40.717 1.00 37.43 254 ASP A N 1
ATOM 1988 C CA . ASP A 1 254 ? -4.554 -0.170 39.478 1.00 37.96 254 ASP A CA 1
ATOM 1989 C C . ASP A 1 254 ? -6.019 -0.526 39.701 1.00 38.63 254 ASP A C 1
ATOM 1990 O O . ASP A 1 254 ? -6.883 -0.158 38.906 1.00 38.54 254 ASP A O 1
ATOM 1995 N N . ALA A 1 255 ? -6.303 -1.257 40.778 1.00 39.37 255 ALA A N 1
ATOM 1996 C CA . ALA A 1 255 ? -7.688 -1.599 41.109 1.00 39.70 255 ALA A CA 1
ATOM 1997 C C . ALA A 1 255 ? -8.559 -0.356 41.295 1.00 40.01 255 ALA A C 1
ATOM 1998 O O . ALA A 1 255 ? -9.715 -0.340 40.866 1.00 40.26 255 ALA A O 1
ATOM 2000 N N . ARG A 1 256 ? -8.011 0.687 41.917 1.00 39.74 256 ARG A N 1
ATOM 2001 C CA . ARG A 1 256 ? -8.757 1.941 42.093 1.00 40.18 256 ARG A CA 1
ATOM 2002 C C . ARG A 1 256 ? -8.677 2.882 40.887 1.00 38.72 256 ARG A C 1
ATOM 2003 O O . ARG A 1 256 ? -9.678 3.491 40.514 1.00 38.69 256 ARG A O 1
ATOM 2011 N N . ASP A 1 257 ? -7.488 3.007 40.295 1.00 36.54 257 ASP A N 1
ATOM 2012 C CA . ASP A 1 257 ? -7.239 4.079 39.343 1.00 35.00 257 ASP A CA 1
ATOM 2013 C C . ASP A 1 257 ? -7.113 3.636 37.886 1.00 33.04 257 ASP A C 1
ATOM 2014 O O . ASP A 1 257 ? -7.008 4.488 36.990 1.00 32.64 257 ASP A O 1
ATOM 2019 N N . GLY A 1 258 ? -7.113 2.321 37.658 1.00 30.52 258 GLY A N 1
ATOM 2020 C CA . GLY A 1 258 ? -6.910 1.772 36.311 1.00 28.62 258 GLY A CA 1
ATOM 2021 C C . GLY A 1 258 ? -5.460 1.895 35.868 1.00 26.87 258 GLY A C 1
ATOM 2022 O O . GLY A 1 258 ? -4.592 2.375 36.625 1.00 26.85 258 GLY A O 1
ATOM 2023 N N . VAL A 1 259 ? -5.197 1.464 34.634 1.00 25.01 259 VAL A N 1
ATOM 2024 C CA . VAL A 1 259 ? -3.871 1.550 34.017 1.00 23.65 259 VAL A CA 1
ATOM 2025 C C . VAL A 1 259 ? -4.079 2.333 32.737 1.00 23.31 259 VAL A C 1
ATOM 2026 O O . VAL A 1 259 ? -4.797 1.879 31.846 1.00 23.31 259 VAL A O 1
ATOM 2030 N N . GLU A 1 260 ? -3.474 3.512 32.650 1.00 22.99 260 GLU A N 1
ATOM 2031 C CA . GLU A 1 260 ? -3.678 4.368 31.473 1.00 22.89 260 GLU A CA 1
ATOM 2032 C C . GLU A 1 260 ? -3.004 3.721 30.277 1.00 22.11 260 GLU A C 1
ATOM 2033 O O . GLU A 1 260 ? -1.830 3.358 30.385 1.00 22.07 260 GLU A O 1
ATOM 2039 N N . PRO A 1 261 ? -3.752 3.552 29.160 1.00 21.84 261 PRO A N 1
ATOM 2040 C CA . PRO A 1 261 ? -3.259 2.929 27.930 1.00 21.42 261 PRO A CA 1
ATOM 2041 C C . PRO A 1 261 ? -2.505 3.912 27.040 1.00 21.69 261 PRO A C 1
ATOM 2042 O O . PRO A 1 261 ? -2.664 3.900 25.816 1.00 22.12 261 PRO A O 1
ATOM 2046 N N . TYR A 1 262 ? -1.642 4.729 27.657 1.00 21.60 262 TYR A N 1
ATOM 2047 C CA . TYR A 1 262 ? -0.907 5.741 26.920 1.00 21.32 262 TYR A CA 1
ATOM 2048 C C . TYR A 1 262 ? 0.205 6.247 27.799 1.00 21.78 262 TYR A C 1
ATOM 2049 O O . TYR A 1 262 ? 0.144 6.140 29.047 1.00 21.88 262 TYR A O 1
ATOM 2058 N N . THR A 1 263 ? 1.231 6.778 27.150 1.00 21.62 263 THR A N 1
ATOM 2059 C CA . THR A 1 263 ? 2.252 7.556 27.854 1.00 22.00 263 THR A CA 1
ATOM 2060 C C . THR A 1 263 ? 1.744 8.984 28.066 1.00 21.78 263 THR A C 1
ATOM 2061 O O . THR A 1 263 ? 1.113 9.544 27.199 1.00 21.45 263 THR A O 1
ATOM 2065 N N . SER A 1 264 ? 2.046 9.579 29.203 1.00 22.07 264 SER A N 1
ATOM 2066 C CA . SER A 1 264 ? 1.730 10.989 29.408 1.00 22.43 264 SER A CA 1
ATOM 2067 C C . SER A 1 264 ? 3.012 11.792 29.388 1.00 22.15 264 SER A C 1
ATOM 2068 O O . SER A 1 264 ? 4.082 11.298 29.789 1.00 22.34 264 SER A O 1
ATOM 2071 N N . SER A 1 265 ? 2.909 13.014 28.875 1.00 22.37 265 SER A N 1
ATOM 2072 C CA . SER A 1 265 ? 3.988 13.986 28.907 1.00 22.56 265 SER A CA 1
ATOM 2073 C C . SER A 1 265 ? 3.406 15.214 29.607 1.00 23.29 265 SER A C 1
ATOM 2074 O O . SER A 1 265 ? 2.551 15.926 29.058 1.00 22.77 265 SER A O 1
ATOM 2077 N N . ILE A 1 266 ? 3.867 15.436 30.834 1.00 23.22 266 ILE A N 1
ATOM 2078 C CA . ILE A 1 266 ? 3.278 16.442 31.709 1.00 24.17 266 ILE A CA 1
ATOM 2079 C C . ILE A 1 266 ? 4.260 17.574 31.757 1.00 24.16 266 ILE A C 1
ATOM 2080 O O . ILE A 1 266 ? 5.373 17.425 32.310 1.00 23.97 266 ILE A O 1
ATOM 2085 N N . ALA A 1 267 ? 3.898 18.701 31.153 1.00 24.03 267 ALA A N 1
ATOM 2086 C CA . ALA A 1 267 ? 4.875 19.795 31.094 1.00 23.93 267 ALA A CA 1
ATOM 2087 C C . ALA A 1 267 ? 5.110 20.329 32.510 1.00 23.41 267 ALA A C 1
ATOM 2088 O O . ALA A 1 267 ? 4.178 20.492 33.317 1.00 23.44 267 ALA A O 1
ATOM 2090 N N . MET A 1 268 ? 6.379 20.537 32.805 1.00 23.55 268 MET A N 1
ATOM 2091 C CA . MET A 1 268 ? 6.816 21.003 34.109 1.00 23.95 268 MET A CA 1
ATOM 2092 C C . MET A 1 268 ? 7.338 22.435 33.928 1.00 23.82 268 MET A C 1
ATOM 2093 O O . MET A 1 268 ? 7.198 23.041 32.851 1.00 22.95 268 MET A O 1
ATOM 2098 N N . ASN A 1 269 ? 7.942 22.971 34.978 1.00 23.76 269 ASN A N 1
ATOM 2099 C CA . ASN A 1 269 ? 8.527 24.293 34.906 1.00 24.25 269 ASN A CA 1
ATOM 2100 C C . ASN A 1 269 ? 9.728 24.368 33.972 1.00 24.29 269 ASN A C 1
ATOM 2101 O O . ASN A 1 269 ? 9.871 25.332 33.209 1.00 24.88 269 ASN A O 1
ATOM 2106 N N . SER A 1 270 ? 10.581 23.349 34.017 1.00 24.21 270 SER A N 1
ATOM 2107 C CA . SER A 1 270 ? 11.827 23.376 33.250 1.00 23.78 270 SER A CA 1
ATOM 2108 C C . SER A 1 270 ? 12.058 22.083 32.493 1.00 23.66 270 SER A C 1
ATOM 2109 O O . SER A 1 270 ? 13.174 21.591 32.388 1.00 23.75 270 SER A O 1
ATOM 2112 N N . GLY A 1 271 ? 10.979 21.542 31.941 1.00 23.12 271 GLY A N 1
ATOM 2113 C CA . GLY A 1 271 ? 11.056 20.330 31.160 1.00 23.05 271 GLY A CA 1
ATOM 2114 C C . GLY A 1 271 ? 9.699 19.698 31.203 1.00 22.88 271 GLY A C 1
ATOM 2115 O O . GLY A 1 271 ? 8.683 20.401 31.196 1.00 23.47 271 GLY A O 1
ATOM 2116 N N . TRP A 1 272 ? 9.667 18.370 31.220 1.00 22.94 272 TRP A N 1
ATOM 2117 C CA . TRP A 1 272 ? 8.404 17.662 31.218 1.00 22.66 272 TRP A CA 1
ATOM 2118 C C . TRP A 1 272 ? 8.599 16.300 31.880 1.00 22.66 272 TRP A C 1
ATOM 2119 O O . TRP A 1 272 ? 9.726 15.759 31.926 1.00 23.44 272 TRP A O 1
ATOM 2130 N N . THR A 1 273 ? 7.523 15.752 32.409 1.00 21.89 273 THR A N 1
ATOM 2131 C CA . THR A 1 273 ? 7.605 14.484 33.114 1.00 22.28 273 THR A CA 1
ATOM 2132 C C . THR A 1 273 ? 6.878 13.427 32.316 1.00 22.64 273 THR A C 1
ATOM 2133 O O . THR A 1 273 ? 5.724 13.621 31.914 1.00 22.14 273 THR A O 1
ATOM 2137 N N . TRP A 1 274 ? 7.574 12.327 32.036 1.00 23.17 274 TRP A N 1
ATOM 2138 C CA . TRP A 1 274 ? 6.907 11.197 31.400 1.00 23.36 274 TRP A CA 1
ATOM 2139 C C . TRP A 1 274 ? 6.201 10.365 32.445 1.00 23.39 274 TRP A C 1
ATOM 2140 O O . TRP A 1 274 ? 6.613 10.322 33.626 1.00 24.26 274 TRP A O 1
ATOM 2151 N N . LYS A 1 275 ? 5.133 9.709 32.017 1.00 22.76 275 LYS A N 1
ATOM 2152 C CA . LYS A 1 275 ? 4.477 8.723 32.817 1.00 23.19 275 LYS A CA 1
ATOM 2153 C C . LYS A 1 275 ? 4.254 7.551 31.892 1.00 23.39 275 LYS A C 1
ATOM 2154 O O . LYS A 1 275 ? 3.652 7.707 30.811 1.00 23.31 275 LYS A O 1
ATOM 2160 N N . ILE A 1 276 ? 4.698 6.383 32.337 1.00 23.22 276 ILE A N 1
ATOM 2161 C CA . ILE A 1 276 ? 4.659 5.156 31.547 1.00 23.53 276 ILE A CA 1
ATOM 2162 C C . ILE A 1 276 ? 4.040 4.024 32.377 1.00 24.84 276 ILE A C 1
ATOM 2163 O O . ILE A 1 276 ? 4.733 3.331 33.119 1.00 24.18 276 ILE A O 1
ATOM 2168 N N . PRO A 1 277 ? 2.711 3.888 32.320 1.00 25.74 277 PRO A N 1
ATOM 2169 C CA . PRO A 1 277 ? 2.017 2.879 33.106 1.00 27.58 277 PRO A CA 1
ATOM 2170 C C . PRO A 1 277 ? 2.225 1.434 32.678 1.00 30.09 277 PRO A C 1
ATOM 2171 O O . PRO A 1 277 ? 2.216 1.112 31.491 1.00 31.07 277 PRO A O 1
ATOM 2175 N N . MET A 1 278 ? 2.403 0.563 33.660 1.00 31.89 278 MET A N 1
ATOM 2176 C CA . MET A 1 278 ? 2.192 -0.865 33.460 1.00 34.88 278 MET A CA 1
ATOM 2177 C C . MET A 1 278 ? 1.417 -1.397 34.656 1.00 34.25 278 MET A C 1
ATOM 2178 O O . MET A 1 278 ? 0.994 -0.611 35.496 1.00 33.75 278 MET A O 1
ATOM 2183 N N . LEU A 1 279 ? 1.166 -2.704 34.693 1.00 34.66 279 LEU A N 1
ATOM 2184 C CA . LEU A 1 279 ? 0.508 -3.305 35.867 1.00 35.14 279 LEU A CA 1
ATOM 2185 C C . LEU A 1 279 ? 1.309 -3.013 37.126 1.00 34.51 279 LEU A C 1
ATOM 2186 O O . LEU A 1 279 ? 2.512 -3.245 37.165 1.00 35.00 279 LEU A O 1
ATOM 2191 N N . GLY A 1 280 ? 0.634 -2.441 38.118 1.00 33.91 280 GLY A N 1
ATOM 2192 C CA . GLY A 1 280 ? 1.207 -2.234 39.453 1.00 32.55 280 GLY A CA 1
ATOM 2193 C C . GLY A 1 280 ? 1.992 -0.961 39.708 1.00 31.59 280 GLY A C 1
ATOM 2194 O O . GLY A 1 280 ? 2.209 -0.594 40.857 1.00 30.47 280 GLY A O 1
ATOM 2195 N N . ARG A 1 281 ? 2.432 -0.278 38.651 1.00 30.71 281 ARG A N 1
ATOM 2196 C CA . ARG A 1 281 ? 3.275 0.903 38.830 1.00 30.80 281 ARG A CA 1
ATOM 2197 C C . ARG A 1 281 ? 3.446 1.661 37.530 1.00 30.30 281 ARG A C 1
ATOM 2198 O O . ARG A 1 281 ? 3.166 1.131 36.446 1.00 29.68 281 ARG A O 1
ATOM 2206 N N . PHE A 1 282 ? 3.926 2.892 37.635 1.00 29.27 282 PHE A N 1
ATOM 2207 C CA . PHE A 1 282 ? 4.299 3.593 36.433 1.00 29.53 282 PHE A CA 1
ATOM 2208 C C . PHE A 1 282 ? 5.710 4.105 36.521 1.00 29.46 282 PHE A C 1
ATOM 2209 O O . PHE A 1 282 ? 6.141 4.580 37.576 1.00 29.85 282 PHE A O 1
ATOM 2217 N N . GLY A 1 283 ? 6.431 3.979 35.414 1.00 28.66 283 GLY A N 1
ATOM 2218 C CA . GLY A 1 283 ? 7.719 4.627 35.279 1.00 28.70 283 GLY A CA 1
ATOM 2219 C C . GLY A 1 283 ? 7.459 6.103 35.084 1.00 28.02 283 GLY A C 1
ATOM 2220 O O . GLY A 1 283 ? 6.521 6.496 34.385 1.00 29.16 283 GLY A O 1
ATOM 2221 N N . SER A 1 284 ? 8.260 6.928 35.730 1.00 26.92 284 SER A N 1
ATOM 2222 C CA . SER A 1 284 ? 8.143 8.349 35.550 1.00 26.24 284 SER A CA 1
ATOM 2223 C C . SER A 1 284 ? 9.506 8.972 35.573 1.00 26.37 284 SER A C 1
ATOM 2224 O O . SER A 1 284 ? 10.419 8.465 36.231 1.00 27.57 284 SER A O 1
ATOM 2227 N N . GLY A 1 285 ? 9.658 10.074 34.852 1.00 25.16 285 GLY A N 1
ATOM 2228 C CA . GLY A 1 285 ? 10.917 10.783 34.858 1.00 24.97 285 GLY A CA 1
ATOM 2229 C C . GLY A 1 285 ? 10.660 12.205 34.470 1.00 24.30 285 GLY A C 1
ATOM 2230 O O . GLY A 1 285 ? 9.889 12.485 33.539 1.00 23.92 285 GLY A O 1
ATOM 2231 N N . TYR A 1 286 ? 11.265 13.109 35.223 1.00 23.25 286 TYR A N 1
ATOM 2232 C CA . TYR A 1 286 ? 11.225 14.512 34.900 1.00 23.33 286 TYR A CA 1
ATOM 2233 C C . TYR A 1 286 ? 12.458 14.822 34.074 1.00 24.14 286 TYR A C 1
ATOM 2234 O O . TYR A 1 286 ? 13.579 14.806 34.592 1.00 23.73 286 TYR A O 1
ATOM 2243 N N . VAL A 1 287 ? 12.230 15.065 32.783 1.00 24.34 287 VAL A N 1
ATOM 2244 C CA . VAL A 1 287 ? 13.257 15.474 31.819 1.00 24.11 287 VAL A CA 1
ATOM 2245 C C . VAL A 1 287 ? 13.374 16.968 31.942 1.00 24.55 287 VAL A C 1
ATOM 2246 O O . VAL A 1 287 ? 12.387 17.676 31.788 1.00 24.24 287 VAL A O 1
ATOM 2250 N N . PHE A 1 288 ? 14.577 17.450 32.250 1.00 24.47 288 PHE A N 1
ATOM 2251 C CA . PHE A 1 288 ? 14.754 18.855 32.543 1.00 25.02 288 PHE A CA 1
ATOM 2252 C C . PHE A 1 288 ? 16.042 19.405 31.974 1.00 25.94 288 PHE A C 1
ATOM 2253 O O . PHE A 1 288 ? 16.944 18.659 31.576 1.00 25.55 288 PHE A O 1
ATOM 2261 N N . SER A 1 289 ? 16.125 20.731 31.985 1.00 27.11 289 SER A N 1
ATOM 2262 C CA . SER A 1 289 ? 17.300 21.409 31.519 1.00 27.87 289 SER A CA 1
ATOM 2263 C C . SER A 1 289 ? 18.027 21.937 32.743 1.00 27.81 289 SER A C 1
ATOM 2264 O O . SER A 1 289 ? 17.487 22.773 33.456 1.00 27.08 289 SER A O 1
ATOM 2267 N N . SER A 1 290 ? 19.241 21.442 32.975 1.00 28.31 290 SER A N 1
ATOM 2268 C CA . SER A 1 290 ? 20.060 21.892 34.107 1.00 29.02 290 SER A CA 1
ATOM 2269 C C . SER A 1 290 ? 20.398 23.380 34.035 1.00 29.85 290 SER A C 1
ATOM 2270 O O . SER A 1 290 ? 20.776 23.975 35.042 1.00 29.42 290 SER A O 1
ATOM 2273 N N . HIS A 1 291 ? 20.255 23.977 32.855 1.00 30.32 291 HIS A N 1
ATOM 2274 C CA . HIS A 1 291 ? 20.443 25.422 32.699 1.00 31.58 291 HIS A CA 1
ATOM 2275 C C . HIS A 1 291 ? 19.324 26.256 33.352 1.00 30.98 291 HIS A C 1
ATOM 2276 O O . HIS A 1 291 ? 19.523 27.426 33.701 1.00 30.87 291 HIS A O 1
ATOM 2283 N N . PHE A 1 292 ? 18.163 25.645 33.559 1.00 30.30 292 PHE A N 1
ATOM 2284 C CA . PHE A 1 292 ? 16.984 26.366 34.040 1.00 30.47 292 PHE A CA 1
ATOM 2285 C C . PHE A 1 292 ? 16.554 25.893 35.424 1.00 30.53 292 PHE A C 1
ATOM 2286 O O . PHE A 1 292 ? 15.841 26.604 36.144 1.00 30.14 292 PHE A O 1
ATOM 2294 N N . THR A 1 293 ? 16.998 24.701 35.811 1.00 30.78 293 THR A N 1
ATOM 2295 C CA . THR A 1 293 ? 16.692 24.148 37.137 1.00 31.74 293 THR A CA 1
ATOM 2296 C C . THR A 1 293 ? 17.827 23.251 37.615 1.00 32.15 293 THR A C 1
ATOM 2297 O O . THR A 1 293 ? 18.547 22.679 36.808 1.00 32.64 293 THR A O 1
ATOM 2301 N N . SER A 1 294 ? 18.005 23.139 38.922 1.00 31.63 294 SER A N 1
ATOM 2302 C CA . SER A 1 294 ? 19.034 22.249 39.459 1.00 31.51 294 SER A CA 1
ATOM 2303 C C . SER A 1 294 ? 18.453 20.856 39.616 1.00 31.49 294 SER A C 1
ATOM 2304 O O . SER A 1 294 ? 17.223 20.703 39.819 1.00 31.16 294 SER A O 1
ATOM 2307 N N . ARG A 1 295 ? 19.310 19.841 39.554 1.00 30.70 295 ARG A N 1
ATOM 2308 C CA . ARG A 1 295 ? 18.857 18.481 39.839 1.00 31.04 295 ARG A CA 1
ATOM 2309 C C . ARG A 1 295 ? 18.106 18.391 41.191 1.00 31.88 295 ARG A C 1
ATOM 2310 O O . ARG A 1 295 ? 17.046 17.764 41.282 1.00 30.91 295 ARG A O 1
ATOM 2318 N N . ASP A 1 296 ? 18.649 19.036 42.226 1.00 32.33 296 ASP A N 1
ATOM 2319 C CA . ASP A 1 296 ? 17.980 19.053 43.541 1.00 33.56 296 ASP A CA 1
ATOM 2320 C C . ASP A 1 296 ? 16.569 19.696 43.471 1.00 34.02 296 ASP A C 1
ATOM 2321 O O . ASP A 1 296 ? 15.595 19.073 43.918 1.00 33.31 296 ASP A O 1
ATOM 2326 N N . GLN A 1 297 ? 16.454 20.917 42.886 1.00 35.19 297 GLN A N 1
ATOM 2327 C CA . GLN A 1 297 ? 15.131 21.502 42.670 1.00 36.10 297 GLN A CA 1
ATOM 2328 C C . GLN A 1 297 ? 14.200 20.583 41.845 1.00 35.00 297 GLN A C 1
ATOM 2329 O O . GLN A 1 297 ? 13.079 20.304 42.281 1.00 34.22 297 GLN A O 1
ATOM 2335 N N . ALA A 1 298 ? 14.686 20.114 40.695 1.00 33.68 298 ALA A N 1
ATOM 2336 C CA . ALA A 1 298 ? 13.909 19.250 39.784 1.00 33.43 298 ALA A CA 1
ATOM 2337 C C . ALA A 1 298 ? 13.452 17.965 40.517 1.00 32.66 298 ALA A C 1
ATOM 2338 O O . ALA A 1 298 ? 12.313 17.442 40.296 1.00 31.54 298 ALA A O 1
ATOM 2340 N N . THR A 1 299 ? 14.310 17.457 41.407 1.00 32.17 299 THR A N 1
ATOM 2341 C CA . THR A 1 299 ? 13.976 16.276 42.228 1.00 32.12 299 THR A CA 1
ATOM 2342 C C . THR A 1 299 ? 12.835 16.589 43.205 1.00 32.74 299 THR A C 1
ATOM 2343 O O . THR A 1 299 ? 11.914 15.777 43.376 1.00 32.10 299 THR A O 1
ATOM 2347 N N . ALA A 1 300 ? 12.882 17.778 43.808 1.00 31.81 300 ALA A N 1
ATOM 2348 C CA . ALA A 1 300 ? 11.788 18.238 44.689 1.00 32.18 300 ALA A CA 1
ATOM 2349 C C . ALA A 1 300 ? 10.461 18.171 43.892 1.00 31.87 300 ALA A C 1
ATOM 2350 O O . ALA A 1 300 ? 9.429 17.633 44.372 1.00 30.71 300 ALA A O 1
ATOM 2352 N N . ASP A 1 301 ? 10.524 18.689 42.658 1.00 31.34 301 ASP A N 1
ATOM 2353 C CA . ASP A 1 301 ? 9.349 18.809 41.768 1.00 30.75 301 ASP A CA 1
ATOM 2354 C C . ASP A 1 301 ? 8.784 17.480 41.375 1.00 30.12 301 ASP A C 1
ATOM 2355 O O . ASP A 1 301 ? 7.561 17.311 41.331 1.00 29.32 301 ASP A O 1
ATOM 2360 N N . PHE A 1 302 ? 9.682 16.563 41.038 1.00 28.83 302 PHE A N 1
ATOM 2361 C CA . PHE A 1 302 ? 9.303 15.226 40.637 1.00 28.49 302 PHE A CA 1
ATOM 2362 C C . PHE A 1 302 ? 8.626 14.533 41.822 1.00 28.67 302 PHE A C 1
ATOM 2363 O O . PHE A 1 302 ? 7.534 13.989 41.690 1.00 27.83 302 PHE A O 1
ATOM 2371 N N . LEU A 1 303 ? 9.241 14.622 43.000 1.00 27.99 303 LEU A N 1
ATOM 2372 C CA . LEU A 1 303 ? 8.624 14.075 44.201 1.00 28.87 303 LEU A CA 1
ATOM 2373 C C . LEU A 1 303 ? 7.289 14.743 44.524 1.00 29.05 303 LEU A C 1
ATOM 2374 O O . LEU A 1 303 ? 6.352 14.055 44.941 1.00 30.07 303 LEU A O 1
ATOM 2379 N N . LYS A 1 304 ? 7.192 16.063 44.323 1.00 28.88 304 LYS A N 1
ATOM 2380 C CA . LYS A 1 304 ? 5.970 16.786 44.653 1.00 29.17 304 LYS A CA 1
ATOM 2381 C C . LYS A 1 304 ? 4.893 16.325 43.697 1.00 28.28 304 LYS A C 1
ATOM 2382 O O . LYS A 1 304 ? 3.744 16.079 44.091 1.00 26.37 304 LYS A O 1
ATOM 2388 N N . LEU A 1 305 ? 5.286 16.178 42.433 1.00 27.05 305 LEU A N 1
ATOM 2389 C CA . LEU A 1 305 ? 4.334 15.796 41.399 1.00 26.73 305 LEU A CA 1
ATOM 2390 C C . LEU A 1 305 ? 3.620 14.514 41.799 1.00 27.56 305 LEU A C 1
ATOM 2391 O O . LEU A 1 305 ? 2.393 14.424 41.690 1.00 28.39 305 LEU A O 1
ATOM 2396 N N . TRP A 1 306 ? 4.355 13.527 42.286 1.00 28.20 306 TRP A N 1
ATOM 2397 C CA . TRP A 1 306 ? 3.740 12.252 42.624 1.00 29.93 306 TRP A CA 1
ATOM 2398 C C . TRP A 1 306 ? 3.490 11.996 44.116 1.00 31.86 306 TRP A C 1
ATOM 2399 O O . TRP A 1 306 ? 3.182 10.856 44.488 1.00 31.81 306 TRP A O 1
ATOM 2410 N N . GLY A 1 307 ? 3.656 13.030 44.946 1.00 33.72 307 GLY A N 1
ATOM 2411 C CA . GLY A 1 307 ? 3.524 12.916 46.418 1.00 36.89 307 GLY A CA 1
ATOM 2412 C C . GLY A 1 307 ? 4.479 11.882 47.002 1.00 38.77 307 GLY A C 1
ATOM 2413 O O . GLY A 1 307 ? 4.097 11.074 47.846 1.00 38.44 307 GLY A O 1
ATOM 2414 N N . LEU A 1 308 ? 5.724 11.900 46.531 1.00 40.38 308 LEU A N 1
ATOM 2415 C CA . LEU A 1 308 ? 6.704 10.879 46.883 1.00 42.51 308 LEU A CA 1
ATOM 2416 C C . LEU A 1 308 ? 7.609 11.382 47.996 1.00 43.78 308 LEU A C 1
ATOM 2417 O O . LEU A 1 308 ? 7.727 12.588 48.203 1.00 42.77 308 LEU A O 1
ATOM 2422 N N . SER A 1 309 ? 8.240 10.459 48.702 1.00 46.13 309 SER A N 1
ATOM 2423 C CA . SER A 1 309 ? 8.982 10.861 49.905 1.00 48.75 309 SER A CA 1
ATOM 2424 C C . SER A 1 309 ? 10.466 11.103 49.620 1.00 49.77 309 SER A C 1
ATOM 2425 O O . SER A 1 309 ? 11.017 10.571 48.651 1.00 49.12 309 SER A O 1
ATOM 2428 N N . ASP A 1 310 ? 11.093 11.918 50.475 1.00 50.87 310 ASP A N 1
ATOM 2429 C CA . ASP A 1 310 ? 12.530 12.155 50.449 1.00 51.68 310 ASP A CA 1
ATOM 2430 C C . ASP A 1 310 ? 13.305 10.837 50.584 1.00 51.56 310 ASP A C 1
ATOM 2431 O O . ASP A 1 310 ? 14.531 10.828 50.505 1.00 51.01 310 ASP A O 1
ATOM 2436 N N . ASN A 1 311 ? 12.595 9.733 50.808 1.00 51.34 311 ASN A N 1
ATOM 2437 C CA . ASN A 1 311 ? 13.223 8.419 50.941 1.00 51.82 311 ASN A CA 1
ATOM 2438 C C . ASN A 1 311 ? 13.188 7.586 49.673 1.00 52.12 311 ASN A C 1
ATOM 2439 O O . ASN A 1 311 ? 13.826 6.526 49.595 1.00 52.27 311 ASN A O 1
ATOM 2444 N N . GLN A 1 312 ? 12.445 8.079 48.689 1.00 51.67 312 GLN A N 1
ATOM 2445 C CA . GLN A 1 312 ? 12.287 7.389 47.410 1.00 51.46 312 GLN A CA 1
ATOM 2446 C C . GLN A 1 312 ? 13.556 7.439 46.575 1.00 50.41 312 GLN A C 1
ATOM 2447 O O . GLN A 1 312 ? 13.995 8.519 46.193 1.00 49.59 312 GLN A O 1
ATOM 2453 N N . PRO A 1 313 ? 14.151 6.264 46.309 1.00 49.70 313 PRO A N 1
ATOM 2454 C CA . PRO A 1 313 ? 15.392 6.180 45.560 1.00 48.66 313 PRO A CA 1
ATOM 2455 C C . PRO A 1 313 ? 15.130 6.492 44.104 1.00 46.86 313 PRO A C 1
ATOM 2456 O O . PRO A 1 313 ? 14.064 6.152 43.573 1.00 46.87 313 PRO A O 1
ATOM 2460 N N . LEU A 1 314 ? 16.089 7.158 43.476 1.00 44.07 314 LEU A N 1
ATOM 2461 C CA . LEU A 1 314 ? 15.860 7.807 42.197 1.00 41.40 314 LEU A CA 1
ATOM 2462 C C . LEU A 1 314 ? 16.971 7.479 41.228 1.00 39.69 314 LEU A C 1
ATOM 2463 O O . LEU A 1 314 ? 18.138 7.388 41.614 1.00 38.92 314 LEU A O 1
ATOM 2468 N N . ASN A 1 315 ? 16.590 7.287 39.976 1.00 37.60 315 ASN A N 1
ATOM 2469 C CA . ASN A 1 315 ? 17.522 7.096 38.870 1.00 35.72 315 ASN A CA 1
ATOM 2470 C C . ASN A 1 315 ? 17.885 8.480 38.318 1.00 34.67 315 ASN A C 1
ATOM 2471 O O . ASN A 1 315 ? 17.151 9.034 37.514 1.00 34.29 315 ASN A O 1
ATOM 2476 N N . GLN A 1 316 ? 18.987 9.057 38.807 1.00 32.94 316 GLN A N 1
ATOM 2477 C CA . GLN A 1 316 ? 19.502 10.349 38.324 1.00 31.31 316 GLN A CA 1
ATOM 2478 C C . GLN A 1 316 ? 20.332 10.222 37.021 1.00 30.42 316 GLN A C 1
ATOM 2479 O O . GLN A 1 316 ? 21.392 9.575 37.002 1.00 30.89 316 GLN A O 1
ATOM 2485 N N . ILE A 1 317 ? 19.867 10.880 35.953 1.00 28.28 317 ILE A N 1
ATOM 2486 C CA . ILE A 1 317 ? 20.458 10.747 34.602 1.00 26.47 317 ILE A CA 1
ATOM 2487 C C . ILE A 1 317 ? 20.904 12.065 33.974 1.00 25.19 317 ILE A C 1
ATOM 2488 O O . ILE A 1 317 ? 20.262 13.088 34.179 1.00 25.72 317 ILE A O 1
ATOM 2493 N N . LYS A 1 318 ? 21.978 12.046 33.194 1.00 24.51 318 LYS A N 1
ATOM 2494 C CA . LYS A 1 318 ? 22.336 13.186 32.344 1.00 25.53 318 LYS A CA 1
ATOM 2495 C C . LYS A 1 318 ? 22.471 12.665 30.908 1.00 25.67 318 LYS A C 1
ATOM 2496 O O . LYS A 1 318 ? 22.680 11.474 30.706 1.00 24.70 318 LYS A O 1
ATOM 2502 N N . PHE A 1 319 ? 22.316 13.536 29.922 1.00 26.02 319 PHE A N 1
ATOM 2503 C CA . PHE A 1 319 ? 22.476 13.103 28.522 1.00 27.99 319 PHE A CA 1
ATOM 2504 C C . PHE A 1 319 ? 22.935 14.238 27.632 1.00 29.01 319 PHE A C 1
ATOM 2505 O O . PHE A 1 319 ? 22.787 15.398 27.999 1.00 30.38 319 PHE A O 1
ATOM 2513 N N . ARG A 1 320 ? 23.570 13.911 26.505 1.00 30.89 320 ARG A N 1
ATOM 2514 C CA . ARG A 1 320 ? 23.903 14.922 25.513 1.00 31.63 320 ARG A CA 1
ATOM 2515 C C . ARG A 1 320 ? 22.942 14.686 24.389 1.00 30.43 320 ARG A C 1
ATOM 2516 O O . ARG A 1 320 ? 22.695 13.568 24.046 1.00 30.47 320 ARG A O 1
ATOM 2524 N N . VAL A 1 321 ? 22.331 15.748 23.888 1.00 29.86 321 VAL A N 1
ATOM 2525 C CA . VAL A 1 321 ? 21.395 15.629 22.799 1.00 28.25 321 VAL A CA 1
ATOM 2526 C C . VAL A 1 321 ? 22.200 15.817 21.526 1.00 27.03 321 VAL A C 1
ATOM 2527 O O . VAL A 1 321 ? 23.042 16.714 21.436 1.00 26.62 321 VAL A O 1
ATOM 2531 N N . GLY A 1 322 ? 21.958 14.951 20.548 1.00 25.89 322 GLY A N 1
ATOM 2532 C CA . GLY A 1 322 ? 22.663 15.055 19.294 1.00 24.91 322 GLY A CA 1
ATOM 2533 C C . GLY A 1 322 ? 22.969 13.685 18.734 1.00 24.52 322 GLY A C 1
ATOM 2534 O O . GLY A 1 322 ? 22.357 12.688 19.132 1.00 25.08 322 GLY A O 1
ATOM 2535 N N . ARG A 1 323 ? 23.911 13.632 17.794 1.00 23.59 323 ARG A N 1
ATOM 2536 C CA . ARG A 1 323 ? 24.235 12.381 17.130 1.00 22.81 323 ARG A CA 1
ATOM 2537 C C . ARG A 1 323 ? 25.657 12.483 16.620 1.00 23.28 323 ARG A C 1
ATOM 2538 O O . ARG A 1 323 ? 26.179 13.599 16.409 1.00 23.69 323 ARG A O 1
ATOM 2546 N N . ASN A 1 324 ? 26.288 11.335 16.404 1.00 23.36 324 ASN A N 1
ATOM 2547 C CA . ASN A 1 324 ? 27.605 11.323 15.781 1.00 23.47 324 ASN A CA 1
ATOM 2548 C C . ASN A 1 324 ? 27.517 11.943 14.408 1.00 23.92 324 ASN A C 1
ATOM 2549 O O . ASN A 1 324 ? 26.456 11.873 13.750 1.00 23.65 324 ASN A O 1
ATOM 2554 N N . LYS A 1 325 ? 28.622 12.549 13.964 1.00 24.21 325 LYS A N 1
ATOM 2555 C CA . LYS A 1 325 ? 28.689 13.054 12.603 1.00 24.93 325 LYS A CA 1
ATOM 2556 C C . LYS A 1 325 ? 28.410 11.905 11.616 1.00 24.08 325 LYS A C 1
ATOM 2557 O O . LYS A 1 325 ? 27.739 12.088 10.603 1.00 24.18 325 LYS A O 1
ATOM 2563 N N . ARG A 1 326 ? 28.959 10.735 11.911 1.00 23.39 326 ARG A N 1
ATOM 2564 C CA . ARG A 1 326 ? 28.709 9.526 11.121 1.00 23.55 326 ARG A CA 1
ATOM 2565 C C . ARG A 1 326 ? 28.465 8.381 12.086 1.00 23.40 326 ARG A C 1
ATOM 2566 O O . ARG A 1 326 ? 29.217 8.199 13.046 1.00 23.11 326 ARG A O 1
ATOM 2574 N N . ALA A 1 327 ? 27.454 7.576 11.802 1.00 23.23 327 ALA A N 1
ATOM 2575 C CA . ALA A 1 327 ? 27.115 6.460 12.692 1.00 23.12 327 ALA A CA 1
ATOM 2576 C C . ALA A 1 327 ? 28.007 5.236 12.507 1.00 22.97 327 ALA A C 1
ATOM 2577 O O . ALA A 1 327 ? 28.233 4.494 13.469 1.00 23.48 327 ALA A O 1
ATOM 2579 N N . TRP A 1 328 ? 28.474 5.009 11.276 1.00 22.22 328 TRP A N 1
ATOM 2580 C CA . TRP A 1 328 ? 29.341 3.886 10.951 1.00 22.77 328 TRP A CA 1
ATOM 2581 C C . TRP A 1 328 ? 30.632 4.437 10.384 1.00 22.10 328 TRP A C 1
ATOM 2582 O O . TRP A 1 328 ? 30.632 5.113 9.360 1.00 22.18 328 TRP A O 1
ATOM 2593 N N . VAL A 1 329 ? 31.736 4.150 11.046 1.00 22.70 329 VAL A N 1
ATOM 2594 C CA . VAL A 1 329 ? 33.054 4.621 10.613 1.00 23.20 329 VAL A CA 1
ATOM 2595 C C . VAL A 1 329 ? 33.941 3.395 10.522 1.00 23.61 329 VAL A C 1
ATOM 2596 O O . VAL A 1 329 ? 33.968 2.574 11.450 1.00 23.86 329 VAL A O 1
ATOM 2600 N N . ASN A 1 330 ? 34.659 3.265 9.407 1.00 23.27 330 ASN A N 1
ATOM 2601 C CA . ASN A 1 330 ? 35.551 2.132 9.193 1.00 24.69 330 ASN A CA 1
ATOM 2602 C C . ASN A 1 330 ? 34.784 0.852 9.475 1.00 24.50 330 ASN A C 1
ATOM 2603 O O . ASN A 1 330 ? 33.753 0.623 8.841 1.00 24.65 330 ASN A O 1
ATOM 2608 N N . ASN A 1 331 ? 35.243 0.037 10.418 1.00 24.43 331 ASN A N 1
ATOM 2609 C CA . ASN A 1 331 ? 34.605 -1.253 10.678 1.00 24.13 331 ASN A CA 1
ATOM 2610 C C . ASN A 1 331 ? 33.757 -1.265 11.963 1.00 24.35 331 ASN A C 1
ATOM 2611 O O . ASN A 1 331 ? 33.539 -2.311 12.591 1.00 23.98 331 ASN A O 1
ATOM 2616 N N . CYS A 1 332 ? 33.262 -0.084 12.328 1.00 24.08 332 CYS A N 1
ATOM 2617 C CA . CYS A 1 332 ? 32.478 0.084 13.544 1.00 23.65 332 CYS A CA 1
ATOM 2618 C C . CYS A 1 332 ? 31.169 0.787 13.240 1.00 23.48 332 CYS A C 1
ATOM 2619 O O . CYS A 1 332 ? 31.158 1.891 12.665 1.00 24.43 332 CYS A O 1
ATOM 2622 N N . VAL A 1 333 ? 30.081 0.146 13.633 1.00 22.29 333 VAL A N 1
ATOM 2623 C CA . VAL A 1 333 ? 28.722 0.711 13.483 1.00 22.16 333 VAL A CA 1
ATOM 2624 C C . VAL A 1 333 ? 28.187 1.022 14.889 1.00 22.25 333 VAL A C 1
ATOM 2625 O O . VAL A 1 333 ? 28.089 0.128 15.726 1.00 23.35 333 VAL A O 1
ATOM 2629 N N . SER A 1 334 ? 27.836 2.278 15.152 1.00 22.08 334 SER A N 1
ATOM 2630 C CA . SER A 1 334 ? 27.218 2.617 16.451 1.00 21.71 334 SER A CA 1
ATOM 2631 C C . SER A 1 334 ? 25.716 2.415 16.402 1.00 22.35 334 SER A C 1
ATOM 2632 O O . SER A 1 334 ? 25.069 2.744 15.408 1.00 21.15 334 SER A O 1
ATOM 2635 N N . ILE A 1 335 ? 25.177 1.834 17.465 1.00 22.02 335 ILE A N 1
ATOM 2636 C CA . ILE A 1 335 ? 23.733 1.527 17.539 1.00 22.53 335 ILE A CA 1
ATOM 2637 C C . ILE A 1 335 ? 23.312 1.865 18.951 1.00 22.41 335 ILE A C 1
ATOM 2638 O O . ILE A 1 335 ? 23.964 1.418 19.882 1.00 23.48 335 ILE A O 1
ATOM 2643 N N . GLY A 1 336 ? 22.227 2.625 19.123 1.00 22.16 336 GLY A N 1
ATOM 2644 C CA . GLY A 1 336 ? 21.719 2.934 20.462 1.00 22.48 336 GLY A CA 1
ATOM 2645 C C . GLY A 1 336 ? 22.270 4.251 20.975 1.00 22.62 336 GLY A C 1
ATOM 2646 O O . GLY A 1 336 ? 22.527 5.164 20.189 1.00 23.40 336 GLY A O 1
ATOM 2647 N N . LEU A 1 337 ? 22.468 4.349 22.286 1.00 22.03 337 LEU A N 1
ATOM 2648 C CA . LEU A 1 337 ? 22.935 5.605 22.886 1.00 23.02 337 LEU A CA 1
ATOM 2649 C C . LEU A 1 337 ? 24.353 6.031 22.459 1.00 23.28 337 LEU A C 1
ATOM 2650 O O . LEU A 1 337 ? 24.707 7.207 22.572 1.00 24.06 337 LEU A O 1
ATOM 2655 N N . SER A 1 338 ? 25.156 5.084 21.980 1.00 23.58 338 SER A N 1
ATOM 2656 C CA . SER A 1 338 ? 26.479 5.377 21.420 1.00 23.05 338 SER A CA 1
ATOM 2657 C C . SER A 1 338 ? 26.390 6.141 20.077 1.00 23.63 338 SER A C 1
ATOM 2658 O O . SER A 1 338 ? 27.364 6.728 19.623 1.00 24.70 338 SER A O 1
ATOM 2661 N N . SER A 1 339 ? 25.222 6.119 19.445 1.00 23.29 339 SER A N 1
ATOM 2662 C CA . SER A 1 339 ? 25.042 6.713 18.130 1.00 23.97 339 SER A CA 1
ATOM 2663 C C . SER A 1 339 ? 24.404 8.090 18.226 1.00 25.25 339 SER A C 1
ATOM 2664 O O . SER A 1 339 ? 24.797 9.021 17.519 1.00 25.99 339 SER A O 1
ATOM 2667 N N . CYS A 1 340 ? 23.390 8.212 19.087 1.00 25.70 340 CYS A N 1
ATOM 2668 C CA . CYS A 1 340 ? 22.667 9.458 19.201 1.00 26.65 340 CYS A CA 1
ATOM 2669 C C . CYS A 1 340 ? 21.752 9.458 20.410 1.00 26.74 340 CYS A C 1
ATOM 2670 O O . CYS A 1 340 ? 21.503 8.410 21.013 1.00 27.37 340 CYS A O 1
ATOM 2673 N N . PHE A 1 341 ? 21.227 10.632 20.739 1.00 25.24 341 PHE A N 1
ATOM 2674 C CA . PHE A 1 341 ? 20.187 10.691 21.762 1.00 25.02 341 PHE A CA 1
ATOM 2675 C C . PHE A 1 341 ? 19.248 11.844 21.480 1.00 24.75 341 PHE A C 1
ATOM 2676 O O . PHE A 1 341 ? 19.694 12.945 21.164 1.00 24.91 341 PHE A O 1
ATOM 2684 N N . LEU A 1 342 ? 17.954 11.575 21.622 1.00 24.04 342 LEU A N 1
ATOM 2685 C CA . LEU A 1 342 ? 16.931 12.595 21.628 1.00 24.53 342 LEU A CA 1
ATOM 2686 C C . LEU A 1 342 ? 16.055 12.315 22.842 1.00 24.54 342 LEU A C 1
ATOM 2687 O O . LEU A 1 342 ? 15.719 11.158 23.116 1.00 25.00 342 LEU A O 1
ATOM 2692 N N . GLU A 1 343 ? 15.678 13.358 23.572 1.00 25.08 343 GLU A N 1
ATOM 2693 C CA . GLU A 1 343 ? 14.809 13.190 24.744 1.00 25.70 343 GLU A CA 1
ATOM 2694 C C . GLU A 1 343 ? 13.557 12.399 24.352 1.00 25.47 343 GLU A C 1
ATOM 2695 O O . GLU A 1 343 ? 13.120 12.467 23.205 1.00 25.91 343 GLU A O 1
ATOM 2701 N N . PRO A 1 344 ? 12.982 11.626 25.302 1.00 25.52 344 PRO A N 1
ATOM 2702 C CA . PRO A 1 344 ? 11.940 10.663 24.972 1.00 25.45 344 PRO A CA 1
ATOM 2703 C C . PRO A 1 344 ? 10.536 11.232 24.737 1.00 25.45 344 PRO A C 1
ATOM 2704 O O . PRO A 1 344 ? 9.556 10.544 25.048 1.00 25.83 344 PRO A O 1
ATOM 2708 N N . LEU A 1 345 ? 10.448 12.445 24.177 1.00 24.44 345 LEU A N 1
ATOM 2709 C CA . LEU A 1 345 ? 9.164 13.131 24.034 1.00 24.11 345 LEU A CA 1
ATOM 2710 C C . LEU A 1 345 ? 8.229 12.411 23.094 1.00 24.25 345 LEU A C 1
ATOM 2711 O O . LEU A 1 345 ? 6.999 12.511 23.231 1.00 25.43 345 LEU A O 1
ATOM 2716 N N . GLU A 1 346 ? 8.792 11.693 22.141 1.00 22.79 346 GLU A N 1
ATOM 2717 C CA . GLU A 1 346 ? 7.957 10.985 21.155 1.00 22.32 346 GLU A CA 1
ATOM 2718 C C . GLU A 1 346 ? 8.421 9.538 20.985 1.00 22.17 346 GLU A C 1
ATOM 2719 O O . GLU A 1 346 ? 8.239 8.953 19.913 1.00 22.38 346 GLU A O 1
ATOM 2725 N N . SER A 1 347 ? 9.021 8.969 22.037 1.00 21.43 347 SER A N 1
ATOM 2726 C CA . SER A 1 347 ? 9.275 7.521 22.100 1.00 23.00 347 SER A CA 1
ATOM 2727 C C . SER A 1 347 ? 10.048 7.061 20.883 1.00 22.91 347 SER A C 1
ATOM 2728 O O . SER A 1 347 ? 9.599 6.151 20.197 1.00 24.02 347 SER A O 1
ATOM 2731 N N . THR A 1 348 ? 11.187 7.691 20.606 1.00 22.87 348 THR A N 1
ATOM 2732 C CA . THR A 1 348 ? 11.961 7.330 19.396 1.00 23.07 348 THR A CA 1
ATOM 2733 C C . THR A 1 348 ? 13.237 6.558 19.716 1.00 23.36 348 THR A C 1
ATOM 2734 O O . THR A 1 348 ? 13.927 6.107 18.814 1.00 23.76 348 THR A O 1
ATOM 2738 N N . GLY A 1 349 ? 13.553 6.380 21.000 1.00 23.49 349 GLY A N 1
ATOM 2739 C CA . GLY A 1 349 ? 14.869 5.828 21.336 1.00 23.53 349 GLY A CA 1
ATOM 2740 C C . GLY A 1 349 ? 15.083 4.396 20.872 1.00 23.22 349 GLY A C 1
ATOM 2741 O O . GLY A 1 349 ? 16.098 4.073 20.260 1.00 22.96 349 GLY A O 1
ATOM 2742 N N . ILE A 1 350 ? 14.144 3.526 21.210 1.00 21.75 350 ILE A N 1
ATOM 2743 C CA . ILE A 1 350 ? 14.248 2.135 20.816 1.00 21.69 350 ILE A CA 1
ATOM 2744 C C . ILE A 1 350 ? 14.009 1.972 19.321 1.00 20.51 350 ILE A C 1
ATOM 2745 O O . ILE A 1 350 ? 14.694 1.169 18.664 1.00 20.42 350 ILE A O 1
ATOM 2750 N N . TYR A 1 351 ? 13.102 2.784 18.776 1.00 19.98 351 TYR A N 1
ATOM 2751 C CA . TYR A 1 351 ? 12.966 2.930 17.312 1.00 19.85 351 TYR A CA 1
ATOM 2752 C C . TYR A 1 351 ? 14.330 3.145 16.652 1.00 20.02 351 TYR A C 1
ATOM 2753 O O . TYR A 1 351 ? 14.667 2.491 15.641 1.00 18.79 351 TYR A O 1
ATOM 2762 N N . PHE A 1 352 ? 15.127 4.066 17.183 1.00 19.72 352 PHE A N 1
ATOM 2763 C CA . PHE A 1 352 ? 16.445 4.325 16.536 1.00 21.01 352 PHE A CA 1
ATOM 2764 C C . PHE A 1 352 ? 17.332 3.103 16.499 1.00 21.42 352 PHE A C 1
ATOM 2765 O O . PHE A 1 352 ? 18.174 2.976 15.597 1.00 22.23 352 PHE A O 1
ATOM 2773 N N . ILE A 1 353 ? 17.186 2.227 17.498 1.00 21.16 353 ILE A N 1
ATOM 2774 C CA . ILE A 1 353 ? 17.970 0.992 17.539 1.00 20.66 353 ILE A CA 1
ATOM 2775 C C . ILE A 1 353 ? 17.542 0.043 16.449 1.00 20.18 353 ILE A C 1
ATOM 2776 O O . ILE A 1 353 ? 18.366 -0.353 15.638 1.00 19.58 353 ILE A O 1
ATOM 2781 N N . TYR A 1 354 ? 16.269 -0.350 16.427 1.00 19.97 354 TYR A N 1
ATOM 2782 C CA . TYR A 1 354 ? 15.888 -1.370 15.423 1.00 19.66 354 TYR A CA 1
ATOM 2783 C C . TYR A 1 354 ? 15.801 -0.771 14.023 1.00 20.02 354 TYR A C 1
ATOM 2784 O O . TYR A 1 354 ? 16.038 -1.476 13.039 1.00 19.36 354 TYR A O 1
ATOM 2793 N N . ALA A 1 355 ? 15.520 0.532 13.916 1.00 19.60 355 ALA A N 1
ATOM 2794 C CA . ALA A 1 355 ? 15.589 1.157 12.563 1.00 19.89 355 ALA A CA 1
ATOM 2795 C C . ALA A 1 355 ? 17.015 1.160 12.039 1.00 19.59 355 ALA A C 1
ATOM 2796 O O . ALA A 1 355 ? 17.242 0.896 10.842 1.00 20.12 355 ALA A O 1
ATOM 2798 N N . ALA A 1 356 ? 17.987 1.422 12.922 1.00 19.64 356 ALA A N 1
ATOM 2799 C CA . ALA A 1 356 ? 19.395 1.437 12.501 1.00 20.22 356 ALA A CA 1
ATOM 2800 C C . ALA A 1 356 ? 19.850 0.029 12.113 1.00 20.32 356 ALA A C 1
ATOM 2801 O O . ALA A 1 356 ? 20.608 -0.152 11.131 1.00 20.74 356 ALA A O 1
ATOM 2803 N N . LEU A 1 357 ? 19.396 -0.960 12.876 1.00 20.03 357 LEU A N 1
ATOM 2804 C CA . LEU A 1 357 ? 19.741 -2.353 12.603 1.00 20.28 357 LEU A CA 1
ATOM 2805 C C . LEU A 1 357 ? 19.163 -2.787 11.268 1.00 20.04 357 LEU A C 1
ATOM 2806 O O . LEU A 1 357 ? 19.811 -3.490 10.505 1.00 20.65 357 LEU A O 1
ATOM 2811 N N . TYR A 1 358 ? 17.913 -2.437 11.026 1.00 19.81 358 TYR A N 1
ATOM 2812 C CA . TYR A 1 358 ? 17.296 -2.682 9.709 1.00 20.30 358 TYR A CA 1
ATOM 2813 C C . TYR A 1 358 ? 18.160 -2.099 8.601 1.00 20.87 358 TYR A C 1
ATOM 2814 O O . TYR A 1 358 ? 18.468 -2.764 7.585 1.00 21.34 358 TYR A O 1
ATOM 2823 N N . GLN A 1 359 ? 18.580 -0.860 8.790 1.00 21.31 359 GLN A N 1
ATOM 2824 C CA . GLN A 1 359 ? 19.401 -0.201 7.760 1.00 21.15 359 GLN A CA 1
ATOM 2825 C C . GLN A 1 359 ? 20.770 -0.844 7.663 1.00 21.46 359 GLN A C 1
ATOM 2826 O O . GLN A 1 359 ? 21.328 -0.963 6.565 1.00 21.30 359 GLN A O 1
ATOM 2832 N N . LEU A 1 360 ? 21.326 -1.293 8.788 1.00 21.82 360 LEU A N 1
ATOM 2833 C CA . LEU A 1 360 ? 22.629 -1.969 8.723 1.00 21.30 360 LEU A CA 1
ATOM 2834 C C . LEU A 1 360 ? 22.538 -3.198 7.836 1.00 21.36 360 LEU A C 1
ATOM 2835 O O . LEU A 1 360 ? 23.401 -3.429 6.982 1.00 21.56 360 LEU A O 1
ATOM 2840 N N . VAL A 1 361 ? 21.503 -3.997 8.034 1.00 21.08 361 VAL A N 1
ATOM 2841 C CA . VAL A 1 361 ? 21.344 -5.225 7.239 1.00 21.36 361 VAL A CA 1
ATOM 2842 C C . VAL A 1 361 ? 21.091 -4.867 5.773 1.00 22.07 361 VAL A C 1
ATOM 2843 O O . VAL A 1 361 ? 21.602 -5.539 4.860 1.00 21.89 361 VAL A O 1
ATOM 2847 N N . LYS A 1 362 ? 20.357 -3.781 5.556 1.00 22.31 362 LYS A N 1
ATOM 2848 C CA . LYS A 1 362 ? 20.130 -3.280 4.192 1.00 23.59 362 LYS A CA 1
ATOM 2849 C C . LYS A 1 362 ? 21.394 -2.790 3.483 1.00 23.07 362 LYS A C 1
ATOM 2850 O O . LYS A 1 362 ? 21.411 -2.697 2.265 1.00 24.23 362 LYS A O 1
ATOM 2856 N N . HIS A 1 363 ? 22.421 -2.440 4.250 1.00 22.37 363 HIS A N 1
ATOM 2857 C CA . HIS A 1 363 ? 23.677 -1.904 3.728 1.00 21.96 363 HIS A CA 1
ATOM 2858 C C . HIS A 1 363 ? 24.818 -2.787 4.163 1.00 22.25 363 HIS A C 1
ATOM 2859 O O . HIS A 1 363 ? 25.943 -2.317 4.330 1.00 22.64 363 HIS A O 1
ATOM 2866 N N . PHE A 1 364 ? 24.546 -4.073 4.340 1.00 21.83 364 PHE A N 1
ATOM 2867 C CA . PHE A 1 364 ? 25.519 -4.912 5.037 1.00 21.97 364 PHE A CA 1
ATOM 2868 C C . PHE A 1 364 ? 26.837 -5.048 4.247 1.00 22.00 364 PHE A C 1
ATOM 2869 O O . PHE A 1 364 ? 26.797 -5.290 3.045 1.00 21.99 364 PHE A O 1
ATOM 2877 N N . PRO A 1 365 ? 27.998 -4.879 4.926 1.00 22.12 365 PRO A N 1
ATOM 2878 C CA . PRO A 1 365 ? 29.280 -4.889 4.217 1.00 22.36 365 PRO A CA 1
ATOM 2879 C C . PRO A 1 365 ? 29.894 -6.271 4.043 1.00 23.23 365 PRO A C 1
ATOM 2880 O O . PRO A 1 365 ? 29.419 -7.244 4.661 1.00 22.90 365 PRO A O 1
ATOM 2884 N N . ASP A 1 366 ? 30.931 -6.336 3.205 1.00 23.13 366 ASP A N 1
ATOM 2885 C CA . ASP A 1 366 ? 31.869 -7.449 3.267 1.00 25.00 366 ASP A CA 1
ATOM 2886 C C . ASP A 1 366 ? 33.165 -6.946 3.938 1.00 25.76 366 ASP A C 1
ATOM 2887 O O . ASP A 1 366 ? 33.230 -5.794 4.397 1.00 25.57 366 ASP A O 1
ATOM 2892 N N . THR A 1 367 ? 34.205 -7.779 4.004 1.00 26.41 367 THR A N 1
ATOM 2893 C CA . THR A 1 367 ? 35.368 -7.385 4.778 1.00 27.02 367 THR A CA 1
ATOM 2894 C C . THR A 1 367 ? 36.149 -6.239 4.125 1.00 27.44 367 THR A C 1
ATOM 2895 O O . THR A 1 367 ? 37.034 -5.660 4.764 1.00 28.07 367 THR A O 1
ATOM 2899 N N . SER A 1 368 ? 35.822 -5.903 2.879 1.00 27.12 368 SER A N 1
ATOM 2900 C CA . SER A 1 368 ? 36.457 -4.773 2.197 1.00 27.50 368 SER A CA 1
ATOM 2901 C C . SER A 1 368 ? 35.943 -3.403 2.671 1.00 26.94 368 SER A C 1
ATOM 2902 O O . SER A 1 368 ? 36.592 -2.386 2.442 1.00 26.08 368 SER A O 1
ATOM 2905 N N . PHE A 1 369 ? 34.774 -3.367 3.309 1.00 26.22 369 PHE A N 1
ATOM 2906 C CA . PHE A 1 369 ? 34.206 -2.100 3.806 1.00 25.48 369 PHE A CA 1
ATOM 2907 C C . PHE A 1 369 ? 34.181 -1.003 2.745 1.00 25.54 369 PHE A C 1
ATOM 2908 O O . PHE A 1 369 ? 34.833 0.046 2.867 1.00 25.29 369 PHE A O 1
ATOM 2916 N N . ASP A 1 370 ? 33.408 -1.268 1.703 1.00 24.54 370 ASP A N 1
ATOM 2917 C CA . ASP A 1 370 ? 33.178 -0.304 0.661 1.00 24.91 370 ASP A CA 1
ATOM 2918 C C . ASP A 1 370 ? 32.539 0.921 1.330 1.00 25.14 370 ASP A C 1
ATOM 2919 O O . ASP A 1 370 ? 31.442 0.805 1.903 1.00 25.69 370 ASP A O 1
ATOM 2924 N N . PRO A 1 371 ? 33.207 2.096 1.249 1.00 25.04 371 PRO A N 1
ATOM 2925 C CA . PRO A 1 371 ? 32.673 3.328 1.866 1.00 24.84 371 PRO A CA 1
ATOM 2926 C C . PRO A 1 371 ? 31.352 3.782 1.240 1.00 24.09 371 PRO A C 1
ATOM 2927 O O . PRO A 1 371 ? 30.620 4.543 1.862 1.00 23.87 371 PRO A O 1
ATOM 2931 N N . ARG A 1 372 ? 31.036 3.312 0.033 1.00 23.16 372 ARG A N 1
ATOM 2932 C CA . ARG A 1 372 ? 29.730 3.620 -0.553 1.00 22.25 372 ARG A CA 1
ATOM 2933 C C . ARG A 1 372 ? 28.581 3.021 0.258 1.00 22.55 372 ARG A C 1
ATOM 2934 O O . ARG A 1 372 ? 27.521 3.625 0.341 1.00 23.56 372 ARG A O 1
ATOM 2942 N N . LEU A 1 373 ? 28.807 1.876 0.898 1.00 22.00 373 LEU A N 1
ATOM 2943 C CA . LEU A 1 373 ? 27.771 1.262 1.722 1.00 22.07 373 LEU A CA 1
ATOM 2944 C C . LEU A 1 373 ? 27.566 2.025 3.030 1.00 21.85 373 LEU A C 1
ATOM 2945 O O . LEU A 1 373 ? 26.451 2.301 3.431 1.00 22.14 373 LEU A O 1
ATOM 2950 N N . SER A 1 374 ? 28.663 2.334 3.712 1.00 22.16 374 SER A N 1
ATOM 2951 C CA . SER A 1 374 ? 28.595 3.048 4.973 1.00 22.70 374 SER A CA 1
ATOM 2952 C C . SER A 1 374 ? 28.145 4.471 4.749 1.00 22.40 374 SER A C 1
ATOM 2953 O O . SER A 1 374 ? 27.416 4.996 5.581 1.00 22.34 374 SER A O 1
ATOM 2956 N N . ASP A 1 375 ? 28.553 5.088 3.637 1.00 21.97 375 ASP A N 1
ATOM 2957 C CA . ASP A 1 375 ? 28.059 6.430 3.309 1.00 22.75 375 ASP A CA 1
ATOM 2958 C C . ASP A 1 375 ? 26.531 6.425 3.189 1.00 22.18 375 ASP A C 1
ATOM 2959 O O . ASP A 1 375 ? 25.876 7.287 3.750 1.00 21.61 375 ASP A O 1
ATOM 2964 N N . ALA A 1 376 ? 25.982 5.462 2.437 1.00 21.94 376 ALA A N 1
ATOM 2965 C CA . ALA A 1 376 ? 24.543 5.364 2.254 1.00 22.02 376 ALA A CA 1
ATOM 2966 C C . ALA A 1 376 ? 23.846 5.096 3.574 1.00 21.95 376 ALA A C 1
ATOM 2967 O O . ALA A 1 376 ? 22.859 5.757 3.880 1.00 22.95 376 ALA A O 1
ATOM 2969 N N . PHE A 1 377 ? 24.384 4.179 4.385 1.00 21.32 377 PHE A N 1
ATOM 2970 C CA . PHE A 1 377 ? 23.832 3.900 5.721 1.00 21.47 377 PHE A CA 1
ATOM 2971 C C . PHE A 1 377 ? 23.833 5.165 6.585 1.00 21.76 377 PHE A C 1
ATOM 2972 O O . PHE A 1 377 ? 22.828 5.516 7.211 1.00 22.23 377 PHE A O 1
ATOM 2980 N N . ASN A 1 378 ? 24.976 5.839 6.620 1.00 21.42 378 ASN A N 1
ATOM 2981 C CA . ASN A 1 378 ? 25.144 7.058 7.431 1.00 21.36 378 ASN A CA 1
ATOM 2982 C C . ASN A 1 378 ? 24.133 8.128 7.074 1.00 21.22 378 ASN A C 1
ATOM 2983 O O . ASN A 1 378 ? 23.593 8.806 7.957 1.00 21.52 378 ASN A O 1
ATOM 2988 N N . ALA A 1 379 ? 23.883 8.275 5.780 1.00 20.43 379 ALA A N 1
ATOM 2989 C CA . ALA A 1 379 ? 22.890 9.229 5.309 1.00 21.28 379 ALA A CA 1
ATOM 2990 C C . ALA A 1 379 ? 21.493 8.867 5.802 1.00 22.01 379 ALA A C 1
ATOM 2991 O O . ALA A 1 379 ? 20.711 9.753 6.125 1.00 22.48 379 ALA A O 1
ATOM 2993 N N . GLU A 1 380 ? 21.166 7.579 5.826 1.00 22.39 380 GLU A N 1
ATOM 2994 C CA . GLU A 1 380 ? 19.839 7.176 6.317 1.00 22.94 380 GLU A CA 1
ATOM 2995 C C . GLU A 1 380 ? 19.674 7.508 7.759 1.00 22.73 380 GLU A C 1
ATOM 2996 O O . GLU A 1 380 ? 18.592 7.953 8.175 1.00 22.79 380 GLU A O 1
ATOM 3002 N N . ILE A 1 381 ? 20.721 7.250 8.545 1.00 22.56 381 ILE A N 1
ATOM 3003 C CA . ILE A 1 381 ? 20.690 7.536 9.984 1.00 23.38 381 ILE A CA 1
ATOM 3004 C C . ILE A 1 381 ? 20.556 9.043 10.241 1.00 23.72 381 ILE A C 1
ATOM 3005 O O . ILE A 1 381 ? 19.823 9.492 11.147 1.00 22.73 381 ILE A O 1
ATOM 3010 N N . VAL A 1 382 ? 21.267 9.844 9.455 1.00 23.49 382 VAL A N 1
ATOM 3011 C CA . VAL A 1 382 ? 21.167 11.296 9.634 1.00 23.93 382 VAL A CA 1
ATOM 3012 C C . VAL A 1 382 ? 19.740 11.779 9.349 1.00 24.74 382 VAL A C 1
ATOM 3013 O O . VAL A 1 382 ? 19.200 12.588 10.115 1.00 24.27 382 VAL A O 1
ATOM 3017 N N . HIS A 1 383 ? 19.127 11.278 8.271 1.00 25.09 383 HIS A N 1
ATOM 3018 C CA . HIS A 1 383 ? 17.732 11.652 7.931 1.00 26.97 383 HIS A CA 1
ATOM 3019 C C . HIS A 1 383 ? 16.818 11.264 9.059 1.00 26.21 383 HIS A C 1
ATOM 3020 O O . HIS A 1 383 ? 15.989 12.067 9.497 1.00 26.46 383 HIS A O 1
ATOM 3027 N N . MET A 1 384 ? 16.956 10.024 9.514 1.00 25.35 384 MET A N 1
ATOM 3028 C CA . MET A 1 384 ? 16.083 9.478 10.550 1.00 25.06 384 MET A CA 1
ATOM 3029 C C . MET A 1 384 ? 16.153 10.343 11.801 1.00 24.20 384 MET A C 1
ATOM 3030 O O . MET A 1 384 ? 15.115 10.773 12.336 1.00 23.70 384 MET A O 1
ATOM 3035 N N . PHE A 1 385 ? 17.384 10.570 12.292 1.00 23.60 385 PHE A N 1
ATOM 3036 C CA . PHE A 1 385 ? 17.565 11.310 13.512 1.00 22.25 385 PHE A CA 1
ATOM 3037 C C . PHE A 1 385 ? 17.124 12.764 13.410 1.00 23.24 385 PHE A C 1
ATOM 3038 O O . PHE A 1 385 ? 16.405 13.269 14.301 1.00 23.48 385 PHE A O 1
ATOM 3046 N N . ASP A 1 386 ? 17.570 13.455 12.358 1.00 23.23 386 ASP A N 1
ATOM 3047 C CA . ASP A 1 386 ? 17.351 14.909 12.275 1.00 23.87 386 ASP A CA 1
ATOM 3048 C C . ASP A 1 386 ? 15.851 15.186 12.084 1.00 23.70 386 ASP A C 1
ATOM 3049 O O . ASP A 1 386 ? 15.310 16.162 12.612 1.00 23.09 386 ASP A O 1
ATOM 3054 N N . ASP A 1 387 ? 15.187 14.310 11.333 1.00 23.67 387 ASP A N 1
ATOM 3055 C CA . ASP A 1 387 ? 13.733 14.370 11.165 1.00 24.41 387 ASP A CA 1
ATOM 3056 C C . ASP A 1 387 ? 12.969 14.235 12.497 1.00 23.65 387 ASP A C 1
ATOM 3057 O O . ASP A 1 387 ? 11.989 14.948 12.739 1.00 24.08 387 ASP A O 1
ATOM 3062 N N . CYS A 1 388 ? 13.409 13.322 13.355 1.00 23.21 388 CYS A N 1
ATOM 3063 C CA . CYS A 1 388 ? 12.774 13.150 14.666 1.00 23.16 388 CYS A CA 1
ATOM 3064 C C . CYS A 1 388 ? 13.135 14.323 15.579 1.00 22.97 388 CYS A C 1
ATOM 3065 O O . CYS A 1 388 ? 12.300 14.800 16.351 1.00 22.29 388 CYS A O 1
ATOM 3068 N N . ARG A 1 389 ? 14.366 14.796 15.476 1.00 22.84 389 ARG A N 1
ATOM 3069 C CA . ARG A 1 389 ? 14.820 15.914 16.302 1.00 23.09 389 ARG A CA 1
ATOM 3070 C C . ARG A 1 389 ? 13.933 17.113 15.991 1.00 22.78 389 ARG A C 1
ATOM 3071 O O . ARG A 1 389 ? 13.460 17.824 16.886 1.00 23.21 389 ARG A O 1
ATOM 3079 N N . ASP A 1 390 ? 13.706 17.341 14.705 1.00 22.64 390 ASP A N 1
ATOM 3080 C CA . ASP A 1 390 ? 12.899 18.485 14.314 1.00 23.39 390 ASP A CA 1
ATOM 3081 C C . ASP A 1 390 ? 11.472 18.324 14.808 1.00 22.96 390 ASP A C 1
ATOM 3082 O O . ASP A 1 390 ? 10.840 19.287 15.202 1.00 22.86 390 ASP A O 1
ATOM 3087 N N . PHE A 1 391 ? 10.959 17.108 14.738 1.00 23.11 391 PHE A N 1
ATOM 3088 C CA . PHE A 1 391 ? 9.587 16.870 15.166 1.00 22.32 391 PHE A CA 1
ATOM 3089 C C . PHE A 1 391 ? 9.440 17.153 16.661 1.00 22.99 391 PHE A C 1
ATOM 3090 O O . PHE A 1 391 ? 8.521 17.870 17.078 1.00 22.28 391 PHE A O 1
ATOM 3098 N N . VAL A 1 392 ? 10.358 16.602 17.457 1.00 22.84 392 VAL A N 1
ATOM 3099 C CA . VAL A 1 392 ? 10.392 16.887 18.884 1.00 23.13 392 VAL A CA 1
ATOM 3100 C C . VAL A 1 392 ? 10.531 18.385 19.148 1.00 23.64 392 VAL A C 1
ATOM 3101 O O . VAL A 1 392 ? 9.806 18.943 19.987 1.00 23.57 392 VAL A O 1
ATOM 3105 N N . GLN A 1 393 ? 11.437 19.039 18.423 1.00 23.96 393 GLN A N 1
ATOM 3106 C CA . GLN A 1 393 ? 11.689 20.465 18.639 1.00 24.05 393 GLN A CA 1
ATOM 3107 C C . GLN A 1 393 ? 10.439 21.300 18.366 1.00 24.61 393 GLN A C 1
ATOM 3108 O O . GLN A 1 393 ? 10.177 22.282 19.066 1.00 24.06 393 GLN A O 1
ATOM 3114 N N . ALA A 1 394 ? 9.634 20.862 17.390 1.00 25.19 394 ALA A N 1
ATOM 3115 C CA . ALA A 1 394 ? 8.385 21.547 17.055 1.00 25.42 394 ALA A CA 1
ATOM 3116 C C . ALA A 1 394 ? 7.378 21.533 18.223 1.00 26.10 394 ALA A C 1
ATOM 3117 O O . ALA A 1 394 ? 6.460 22.389 18.284 1.00 28.41 394 ALA A O 1
ATOM 3119 N N . HIS A 1 395 ? 7.559 20.646 19.200 1.00 24.36 395 HIS A N 1
ATOM 3120 C CA . HIS A 1 395 ? 6.683 20.689 20.382 1.00 24.00 395 HIS A CA 1
ATOM 3121 C C . HIS A 1 395 ? 7.061 21.895 21.235 1.00 24.57 395 HIS A C 1
ATOM 3122 O O . HIS A 1 395 ? 6.247 22.439 21.970 1.00 24.66 395 HIS A O 1
ATOM 3129 N N . TYR A 1 396 ? 8.325 22.272 21.159 1.00 25.44 396 TYR A N 1
ATOM 3130 C CA . TYR A 1 396 ? 8.878 23.280 22.044 1.00 26.23 396 TYR A CA 1
ATOM 3131 C C . TYR A 1 396 ? 8.728 24.686 21.488 1.00 27.28 396 TYR A C 1
ATOM 3132 O O . TYR A 1 396 ? 8.387 25.603 22.219 1.00 27.62 396 TYR A O 1
ATOM 3141 N N . PHE A 1 397 ? 9.006 24.877 20.205 1.00 28.42 397 PHE A N 1
ATOM 3142 C CA . PHE A 1 397 ? 9.002 26.246 19.685 1.00 30.24 397 PHE A CA 1
ATOM 3143 C C . PHE A 1 397 ? 7.607 26.729 19.330 1.00 31.30 397 PHE A C 1
ATOM 3144 O O . PHE A 1 397 ? 7.407 27.910 19.074 1.00 31.86 397 PHE A O 1
ATOM 3152 N N . THR A 1 398 ? 6.644 25.816 19.332 1.00 31.97 398 THR A N 1
ATOM 3153 C CA . THR A 1 398 ? 5.273 26.168 18.984 1.00 33.28 398 THR A CA 1
ATOM 3154 C C . THR A 1 398 ? 4.393 26.411 20.230 1.00 33.74 398 THR A C 1
ATOM 3155 O O . THR A 1 398 ? 3.261 26.837 20.090 1.00 33.66 398 THR A O 1
ATOM 3159 N N . THR A 1 399 ? 4.915 26.120 21.429 1.00 35.12 399 THR A N 1
ATOM 3160 C CA . THR A 1 399 ? 4.163 26.255 22.694 1.00 35.72 399 THR A CA 1
ATOM 3161 C C . THR A 1 399 ? 3.813 27.697 22.951 1.00 34.78 399 THR A C 1
ATOM 3162 O O . THR A 1 399 ? 4.530 28.597 22.542 1.00 35.04 399 THR A O 1
ATOM 3166 N N . SER A 1 400 ? 2.700 27.913 23.633 1.00 34.87 400 SER A N 1
ATOM 3167 C CA . SER A 1 400 ? 2.297 29.260 24.023 1.00 34.75 400 SER A CA 1
ATOM 3168 C C . SER A 1 400 ? 2.653 29.520 25.469 1.00 34.86 400 SER A C 1
ATOM 3169 O O . SER A 1 400 ? 2.337 30.573 25.998 1.00 35.17 400 SER A O 1
ATOM 3172 N N . ARG A 1 401 ? 3.290 28.566 26.131 1.00 34.66 401 ARG A N 1
ATOM 3173 C CA . ARG A 1 401 ? 3.703 28.793 27.510 1.00 35.07 401 ARG A CA 1
ATOM 3174 C C . ARG A 1 401 ? 4.767 29.883 27.580 1.00 35.88 401 ARG A C 1
ATOM 3175 O O . ARG A 1 401 ? 5.672 29.918 26.751 1.00 36.16 401 ARG A O 1
ATOM 3183 N N . ASP A 1 402 ? 4.621 30.781 28.555 1.00 36.57 402 ASP A N 1
ATOM 3184 C CA . ASP A 1 402 ? 5.578 31.871 28.785 1.00 37.12 402 ASP A CA 1
ATOM 3185 C C . ASP A 1 402 ? 5.847 32.095 30.267 1.00 36.17 402 ASP A C 1
ATOM 3186 O O . ASP A 1 402 ? 6.444 33.098 30.648 1.00 36.58 402 ASP A O 1
ATOM 3191 N N . ASP A 1 403 ? 5.422 31.149 31.095 1.00 35.12 403 ASP A N 1
ATOM 3192 C CA . ASP A 1 403 ? 5.435 31.326 32.548 1.00 34.42 403 ASP A CA 1
ATOM 3193 C C . ASP A 1 403 ? 6.782 31.091 33.224 1.00 33.44 403 ASP A C 1
ATOM 3194 O O . ASP A 1 403 ? 6.953 31.459 34.388 1.00 32.86 403 ASP A O 1
ATOM 3199 N N . THR A 1 404 ? 7.732 30.475 32.521 1.00 31.70 404 THR A N 1
ATOM 3200 C CA . THR A 1 404 ? 9.068 30.272 33.086 1.00 31.03 404 THR A CA 1
ATOM 3201 C C . THR A 1 404 ? 10.151 30.693 32.085 1.00 30.69 404 THR A C 1
ATOM 3202 O O . THR A 1 404 ? 9.885 30.766 30.871 1.00 30.90 404 THR A O 1
ATOM 3206 N N . PRO A 1 405 ? 11.379 30.976 32.577 1.00 30.06 405 PRO A N 1
ATOM 3207 C CA . PRO A 1 405 ? 12.530 31.126 31.682 1.00 29.20 405 PRO A CA 1
ATOM 3208 C C . PRO A 1 405 ? 12.699 29.999 30.654 1.00 28.53 405 PRO A C 1
ATOM 3209 O O . PRO A 1 405 ? 13.045 30.281 29.500 1.00 27.39 405 PRO A O 1
ATOM 3213 N N . PHE A 1 406 ? 12.464 28.752 31.078 1.00 27.99 406 PHE A N 1
ATOM 3214 C CA . PHE A 1 406 ? 12.597 27.572 30.205 1.00 26.69 406 PHE A CA 1
ATOM 3215 C C . PHE A 1 406 ? 11.635 27.668 29.024 1.00 26.38 406 PHE A C 1
ATOM 3216 O O . PHE A 1 406 ? 12.029 27.460 27.883 1.00 25.94 406 PHE A O 1
ATOM 3224 N N . TRP A 1 407 ? 10.363 27.974 29.290 1.00 26.64 407 TRP A N 1
ATOM 3225 C CA . TRP A 1 407 ? 9.388 28.031 28.196 1.00 26.84 407 TRP A CA 1
ATOM 3226 C C . TRP A 1 407 ? 9.616 29.200 27.252 1.00 27.19 407 TRP A C 1
ATOM 3227 O O . TRP A 1 407 ? 9.423 29.075 26.045 1.00 27.66 407 TRP A O 1
ATOM 3238 N N . LEU A 1 408 ? 10.026 30.340 27.800 1.00 27.50 408 LEU A N 1
ATOM 3239 C CA . LEU A 1 408 ? 10.402 31.487 26.979 1.00 27.77 408 LEU A CA 1
ATOM 3240 C C . LEU A 1 408 ? 11.593 31.205 26.059 1.00 27.94 408 LEU A C 1
ATOM 3241 O O . LEU A 1 408 ? 11.599 31.627 24.904 1.00 27.49 408 LEU A O 1
ATOM 3246 N N . ALA A 1 409 ? 12.598 30.500 26.582 1.00 28.56 409 ALA A N 1
ATOM 3247 C CA . ALA A 1 409 ? 13.770 30.109 25.785 1.00 28.89 409 ALA A CA 1
ATOM 3248 C C . ALA A 1 409 ? 13.341 29.251 24.602 1.00 29.36 409 ALA A C 1
ATOM 3249 O O . ALA A 1 409 ? 13.807 29.453 23.486 1.00 28.96 409 ALA A O 1
ATOM 3251 N N . ASN A 1 410 ? 12.432 28.310 24.861 1.00 29.50 410 ASN A N 1
ATOM 3252 C CA . ASN A 1 410 ? 11.886 27.435 23.817 1.00 30.12 410 ASN A CA 1
ATOM 3253 C C . ASN A 1 410 ? 11.145 28.204 22.731 1.00 30.87 410 ASN A C 1
ATOM 3254 O O . ASN A 1 410 ? 11.324 27.932 21.551 1.00 30.96 410 ASN A O 1
ATOM 3259 N N . ARG A 1 411 ? 10.362 29.202 23.128 1.00 32.30 411 ARG A N 1
ATOM 3260 C CA . ARG A 1 411 ? 9.669 30.063 22.164 1.00 33.64 411 ARG A CA 1
ATOM 3261 C C . ARG A 1 411 ? 10.599 30.950 21.343 1.00 33.76 411 ARG A C 1
ATOM 3262 O O . ARG A 1 411 ? 10.279 31.272 20.205 1.00 33.88 411 ARG A O 1
ATOM 3270 N N . HIS A 1 412 ? 11.723 31.371 21.923 1.00 33.78 412 HIS A N 1
ATOM 3271 C CA . HIS A 1 412 ? 12.540 32.410 21.294 1.00 33.97 412 HIS A CA 1
ATOM 3272 C C . HIS A 1 412 ? 13.979 32.025 20.940 1.00 33.55 412 HIS A C 1
ATOM 3273 O O . HIS A 1 412 ? 14.500 32.506 19.940 1.00 33.46 412 HIS A O 1
ATOM 3280 N N . ASP A 1 413 ? 14.613 31.178 21.748 1.00 32.99 413 ASP A N 1
ATOM 3281 C CA . ASP A 1 413 ? 16.073 30.990 21.679 1.00 32.19 413 ASP A CA 1
ATOM 3282 C C . ASP A 1 413 ? 16.592 29.747 20.930 1.00 31.45 413 ASP A C 1
ATOM 3283 O O . ASP A 1 413 ? 17.811 29.506 20.931 1.00 30.87 413 ASP A O 1
ATOM 3288 N N . LEU A 1 414 ? 15.709 28.958 20.307 1.00 30.10 414 LEU A N 1
ATOM 3289 C CA . LEU A 1 414 ? 16.145 27.721 19.641 1.00 29.46 414 LEU A CA 1
ATOM 3290 C C . LEU A 1 414 ? 16.658 27.932 18.226 1.00 28.97 414 LEU A C 1
ATOM 3291 O O . LEU A 1 414 ? 16.192 28.808 17.510 1.00 29.09 414 LEU A O 1
ATOM 3296 N N . ARG A 1 415 ? 17.609 27.103 17.817 1.00 28.52 415 ARG A N 1
ATOM 3297 C CA . ARG A 1 415 ? 18.047 27.095 16.442 1.00 28.58 415 ARG A CA 1
ATOM 3298 C C . ARG A 1 415 ? 17.162 26.074 15.713 1.00 28.44 415 ARG A C 1
ATOM 3299 O O . ARG A 1 415 ? 17.043 24.931 16.165 1.00 27.84 415 ARG A O 1
ATOM 3307 N N . LEU A 1 416 ? 16.539 26.507 14.616 1.00 28.38 416 LEU A N 1
ATOM 3308 C CA . LEU A 1 416 ? 15.651 25.671 13.818 1.00 28.71 416 LEU A CA 1
ATOM 3309 C C . LEU A 1 416 ? 16.287 25.338 12.481 1.00 28.48 416 LEU A C 1
ATOM 3310 O O . LEU A 1 416 ? 16.859 26.198 11.833 1.00 28.65 416 LEU A O 1
ATOM 3315 N N . SER A 1 417 ? 16.173 24.083 12.077 1.00 27.97 417 SER A N 1
ATOM 3316 C CA . SER A 1 417 ? 16.614 23.625 10.764 1.00 28.06 417 SER A CA 1
ATOM 3317 C C . SER A 1 417 ? 15.769 24.268 9.678 1.00 28.06 417 SER A C 1
ATOM 3318 O O . SER A 1 417 ? 14.624 24.670 9.928 1.00 27.71 417 SER A O 1
ATOM 3321 N N . ASP A 1 418 ? 16.310 24.334 8.462 1.00 27.89 418 ASP A N 1
ATOM 3322 C CA . ASP A 1 418 ? 15.532 24.819 7.320 1.00 28.41 418 ASP A CA 1
ATOM 3323 C C . ASP A 1 418 ? 14.333 23.902 7.064 1.00 28.24 418 ASP A C 1
ATOM 3324 O O . ASP A 1 418 ? 13.252 24.371 6.674 1.00 29.11 418 ASP A O 1
ATOM 3329 N N . ALA A 1 419 ? 14.531 22.599 7.274 1.00 27.73 419 ALA A N 1
ATOM 3330 C CA . ALA A 1 419 ? 13.503 21.602 6.987 1.00 27.21 419 ALA A CA 1
ATOM 3331 C C . ALA A 1 419 ? 12.274 21.829 7.855 1.00 26.29 419 ALA A C 1
ATOM 3332 O O . ALA A 1 419 ? 11.152 21.758 7.351 1.00 26.00 419 ALA A O 1
ATOM 3334 N N . ILE A 1 420 ? 12.472 22.113 9.142 1.00 26.29 420 ILE A N 1
ATOM 3335 C CA . ILE A 1 420 ? 11.305 22.248 10.038 1.00 25.01 420 ILE A CA 1
ATOM 3336 C C . ILE A 1 420 ? 10.638 23.594 9.770 1.00 25.77 420 ILE A C 1
ATOM 3337 O O . ILE A 1 420 ? 9.422 23.681 9.796 1.00 24.96 420 ILE A O 1
ATOM 3342 N N . LYS A 1 421 ? 11.424 24.635 9.468 1.00 25.95 421 LYS A N 1
ATOM 3343 C CA . LYS A 1 421 ? 10.823 25.928 9.122 1.00 27.28 421 LYS A CA 1
ATOM 3344 C C . LYS A 1 421 ? 9.856 25.770 7.955 1.00 26.97 421 LYS A C 1
ATOM 3345 O O . LYS A 1 421 ? 8.752 26.304 7.966 1.00 27.41 421 LYS A O 1
ATOM 3351 N N . GLU A 1 422 ? 10.291 25.006 6.966 1.00 27.56 422 GLU A N 1
ATOM 3352 C CA . GLU A 1 422 ? 9.547 24.765 5.743 1.00 27.75 422 GLU A CA 1
ATOM 3353 C C . GLU A 1 422 ? 8.239 24.009 6.013 1.00 27.13 422 GLU A C 1
ATOM 3354 O O . GLU A 1 422 ? 7.194 24.338 5.429 1.00 25.80 422 GLU A O 1
ATOM 3360 N N . LYS A 1 423 ? 8.296 22.989 6.873 1.00 25.59 423 LYS A N 1
ATOM 3361 C CA . LYS A 1 423 ? 7.091 22.254 7.225 1.00 25.34 423 LYS A CA 1
ATOM 3362 C C . LYS A 1 423 ? 6.081 23.153 7.947 1.00 24.48 423 LYS A C 1
ATOM 3363 O O . LYS A 1 423 ? 4.888 23.103 7.663 1.00 24.73 423 LYS A O 1
ATOM 3369 N N . VAL A 1 424 ? 6.576 23.987 8.858 1.00 23.65 424 VAL A N 1
ATOM 3370 C CA . VAL A 1 424 ? 5.713 24.866 9.638 1.00 23.76 424 VAL A CA 1
ATOM 3371 C C . VAL A 1 424 ? 5.057 25.861 8.698 1.00 23.25 424 VAL A C 1
ATOM 3372 O O . VAL A 1 424 ? 3.870 26.147 8.809 1.00 22.01 424 VAL A O 1
ATOM 3376 N N . GLN A 1 425 ? 5.833 26.354 7.741 1.00 22.88 425 GLN A N 1
ATOM 3377 C CA . GLN A 1 425 ? 5.314 27.260 6.743 1.00 24.94 425 GLN A CA 1
ATOM 3378 C C . GLN A 1 425 ? 4.185 26.623 5.928 1.00 23.50 425 GLN A C 1
ATOM 3379 O O . GLN A 1 425 ? 3.139 27.245 5.746 1.00 23.17 425 GLN A O 1
ATOM 3385 N N . ARG A 1 426 ? 4.389 25.399 5.428 1.00 23.18 426 ARG A N 1
ATOM 3386 C CA . ARG A 1 426 ? 3.302 24.707 4.705 1.00 23.67 426 ARG A CA 1
ATOM 3387 C C . ARG A 1 426 ? 2.093 24.505 5.591 1.00 21.99 426 ARG A C 1
ATOM 3388 O O . ARG A 1 426 ? 0.975 24.762 5.165 1.00 22.30 426 ARG A O 1
ATOM 3396 N N . TYR A 1 427 ? 2.310 24.034 6.818 1.00 21.00 427 TYR A N 1
ATOM 3397 C CA . TYR A 1 427 ? 1.193 23.863 7.746 1.00 20.66 427 TYR A CA 1
ATOM 3398 C C . TYR A 1 427 ? 0.411 25.182 7.962 1.00 20.74 427 TYR A C 1
ATOM 3399 O O . TYR A 1 427 ? -0.820 25.208 7.884 1.00 20.65 427 TYR A O 1
ATOM 3408 N N . LYS A 1 428 ? 1.127 26.277 8.190 1.00 20.08 428 LYS A N 1
ATOM 3409 C CA . LYS A 1 428 ? 0.477 27.552 8.487 1.00 20.22 428 LYS A CA 1
ATOM 3410 C C . LYS A 1 428 ? -0.301 28.069 7.281 1.00 19.18 428 LYS A C 1
ATOM 3411 O O . LYS A 1 428 ? -1.332 28.725 7.416 1.00 19.03 428 LYS A O 1
ATOM 3417 N N . ALA A 1 429 ? 0.187 27.735 6.089 1.00 18.74 429 ALA A N 1
ATOM 3418 C CA . ALA A 1 429 ? -0.503 28.113 4.864 1.00 18.45 429 ALA A CA 1
ATOM 3419 C C . ALA A 1 429 ? -1.793 27.311 4.666 1.00 18.78 429 ALA A C 1
ATOM 3420 O O . ALA A 1 429 ? -2.631 27.701 3.852 1.00 20.14 429 ALA A O 1
ATOM 3422 N N . GLY A 1 430 ? -1.986 26.241 5.450 1.00 18.70 430 GLY A N 1
ATOM 3423 C CA . GLY A 1 430 ? -3.215 25.443 5.389 1.00 18.55 430 GLY A CA 1
ATOM 3424 C C . GLY A 1 430 ? -3.000 24.147 4.609 1.00 20.11 430 GLY A C 1
ATOM 3425 O O . GLY A 1 430 ? -3.938 23.357 4.436 1.00 19.73 430 GLY A O 1
ATOM 3426 N N . LEU A 1 431 ? -1.768 23.921 4.148 1.00 20.00 431 LEU A N 1
ATOM 3427 C CA . LEU A 1 431 ? -1.448 22.735 3.335 1.00 20.94 431 LEU A CA 1
ATOM 3428 C C . LEU A 1 431 ? -1.279 21.527 4.223 1.00 21.84 431 LEU A C 1
ATOM 3429 O O . LEU A 1 431 ? -0.702 21.631 5.292 1.00 22.48 431 LEU A O 1
ATOM 3434 N N . PRO A 1 432 ? -1.771 20.368 3.780 1.00 23.06 432 PRO A N 1
ATOM 3435 C CA . PRO A 1 432 ? -1.417 19.165 4.533 1.00 23.59 432 PRO A CA 1
ATOM 3436 C C . PRO A 1 432 ? 0.062 18.847 4.454 1.00 24.07 432 PRO A C 1
ATOM 3437 O O . PRO A 1 432 ? 0.740 19.260 3.493 1.00 23.96 432 PRO A O 1
ATOM 3441 N N . LEU A 1 433 ? 0.574 18.144 5.459 1.00 24.68 433 LEU A N 1
ATOM 3442 C CA . LEU A 1 433 ? 1.915 17.597 5.369 1.00 26.06 433 LEU A CA 1
ATOM 3443 C C . LEU A 1 433 ? 1.739 16.238 4.679 1.00 26.35 433 LEU A C 1
ATOM 3444 O O . LEU A 1 433 ? 0.774 16.062 3.920 1.00 25.72 433 LEU A O 1
ATOM 3449 N N . THR A 1 434 ? 2.640 15.298 4.906 1.00 26.69 434 THR A N 1
ATOM 3450 C CA . THR A 1 434 ? 2.624 14.061 4.121 1.00 27.16 434 THR A CA 1
ATOM 3451 C C . THR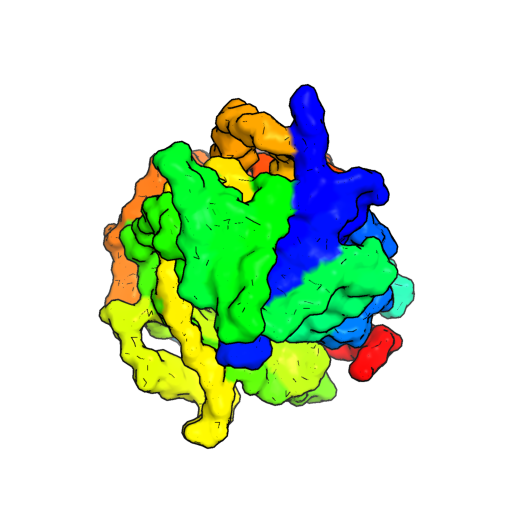 A 1 434 ? 1.389 13.290 4.432 1.00 27.79 434 THR A C 1
ATOM 3452 O O . THR A 1 434 ? 1.098 13.038 5.601 1.00 26.50 434 THR A O 1
ATOM 3456 N N . THR A 1 435 ? 0.625 12.960 3.393 1.00 27.92 435 THR A N 1
ATOM 3457 C CA . THR A 1 435 ? -0.534 12.143 3.610 1.00 30.50 435 THR A CA 1
ATOM 3458 C C . THR A 1 435 ? -0.377 10.874 2.817 1.00 32.11 435 THR A C 1
ATOM 3459 O O . THR A 1 435 ? 0.364 10.801 1.823 1.00 32.40 435 THR A O 1
ATOM 3463 N N . THR A 1 436 ? -1.069 9.851 3.262 1.00 33.84 436 THR A N 1
ATOM 3464 C CA . THR A 1 436 ? -1.111 8.686 2.424 1.00 36.05 436 THR A CA 1
ATOM 3465 C C . THR A 1 436 ? -2.524 8.132 2.393 1.00 36.18 436 THR A C 1
ATOM 3466 O O . THR A 1 436 ? -3.324 8.349 3.316 1.00 35.91 436 THR A O 1
ATOM 3470 N N . SER A 1 437 ? -2.846 7.466 1.297 1.00 36.85 437 SER A N 1
ATOM 3471 C CA . SER A 1 437 ? -4.115 6.774 1.207 1.00 37.52 437 SER A CA 1
ATOM 3472 C C . SER A 1 437 ? -3.973 5.342 1.750 1.00 37.79 437 SER A C 1
ATOM 3473 O O . SER A 1 437 ? -4.950 4.615 1.815 1.00 39.01 437 SER A O 1
ATOM 3476 N N . PHE A 1 438 ? -2.764 4.950 2.155 1.00 38.29 438 PHE A N 1
ATOM 3477 C CA . PHE A 1 438 ? -2.560 3.641 2.819 1.00 38.65 438 PHE A CA 1
ATOM 3478 C C . PHE A 1 438 ? -3.410 3.658 4.069 1.00 37.24 438 PHE A C 1
ATOM 3479 O O . PHE A 1 438 ? -3.521 4.704 4.713 1.00 36.69 438 PHE A O 1
ATOM 3487 N N . ASP A 1 439 ? -3.989 2.514 4.432 1.00 36.13 439 ASP A N 1
ATOM 3488 C CA . ASP A 1 439 ? -4.489 2.370 5.794 1.00 34.86 439 ASP A CA 1
ATOM 3489 C C . ASP A 1 439 ? -3.330 2.069 6.739 1.00 33.80 439 ASP A C 1
ATOM 3490 O O . ASP A 1 439 ? -2.186 1.847 6.304 1.00 32.14 439 ASP A O 1
ATOM 3495 N N . ASP A 1 440 ? -3.631 2.079 8.033 1.00 33.21 440 ASP A N 1
ATOM 3496 C CA . ASP A 1 440 ? -2.621 1.799 9.063 1.00 32.79 440 ASP A CA 1
ATOM 3497 C C . ASP A 1 440 ? -1.912 0.459 8.887 1.00 32.73 440 ASP A C 1
ATOM 3498 O O . ASP A 1 440 ? -0.691 0.375 9.080 1.00 32.22 440 ASP A O 1
ATOM 3503 N N . SER A 1 441 ? -2.660 -0.582 8.498 1.00 32.95 441 SER A N 1
ATOM 3504 C CA . SER A 1 441 ? -2.042 -1.897 8.265 1.00 33.07 441 SER A CA 1
ATOM 3505 C C . SER A 1 441 ? -0.959 -1.792 7.219 1.00 32.23 441 SER A C 1
ATOM 3506 O O . SER A 1 441 ? 0.152 -2.273 7.435 1.00 33.85 441 SER A O 1
ATOM 3509 N N . THR A 1 442 ? -1.270 -1.148 6.099 1.00 30.79 442 THR A N 1
ATOM 3510 C CA . THR A 1 442 ? -0.305 -0.989 5.029 1.00 29.56 442 THR A CA 1
ATOM 3511 C C . THR A 1 442 ? 0.888 -0.162 5.493 1.00 28.54 442 THR A C 1
ATOM 3512 O O . THR A 1 442 ? 2.035 -0.534 5.283 1.00 28.15 442 THR A O 1
ATOM 3516 N N . TYR A 1 443 ? 0.615 0.964 6.143 1.00 27.09 443 TYR A N 1
ATOM 3517 C CA . TYR A 1 443 ? 1.703 1.810 6.592 1.00 26.05 443 TYR A CA 1
ATOM 3518 C C . TYR A 1 443 ? 2.670 1.047 7.493 1.00 26.68 443 TYR A C 1
ATOM 3519 O O . TYR A 1 443 ? 3.900 1.097 7.295 1.00 26.53 443 TYR A O 1
ATOM 3528 N N . TYR A 1 444 ? 2.118 0.353 8.493 1.00 26.20 444 TYR A N 1
ATOM 3529 C CA . TYR A 1 444 ? 2.959 -0.254 9.520 1.00 27.57 444 TYR A CA 1
ATOM 3530 C C . TYR A 1 444 ? 3.568 -1.560 9.051 1.00 28.35 444 TYR A C 1
ATOM 3531 O O . TYR A 1 444 ? 4.446 -2.106 9.732 1.00 29.04 444 TYR A O 1
ATOM 3540 N N . GLU A 1 445 ? 3.115 -2.059 7.901 1.00 28.83 445 GLU A N 1
ATOM 3541 C CA . GLU A 1 445 ? 3.761 -3.219 7.281 1.00 30.16 445 GLU A CA 1
ATOM 3542 C C . GLU A 1 445 ? 4.756 -2.858 6.170 1.00 29.53 445 GLU A C 1
ATOM 3543 O O . GLU A 1 445 ? 5.354 -3.747 5.557 1.00 30.21 445 GLU A O 1
ATOM 3549 N N . THR A 1 446 ? 4.925 -1.568 5.896 1.00 28.10 446 THR A N 1
ATOM 3550 C CA . THR A 1 446 ? 5.784 -1.142 4.793 1.00 26.41 446 THR A CA 1
ATOM 3551 C C . THR A 1 446 ? 6.863 -0.235 5.368 1.00 25.79 446 THR A C 1
ATOM 3552 O O . THR A 1 446 ? 6.796 0.990 5.281 1.00 25.95 446 THR A O 1
ATOM 3556 N N . PHE A 1 447 ? 7.882 -0.842 5.954 1.00 25.34 447 PHE A N 1
ATOM 3557 C CA . PHE A 1 447 ? 8.839 -0.019 6.672 1.00 24.86 447 PHE A CA 1
ATOM 3558 C C . PHE A 1 447 ? 9.643 0.898 5.763 1.00 25.58 447 PHE A C 1
ATOM 3559 O O . PHE A 1 447 ? 10.034 1.966 6.192 1.00 24.40 447 PHE A O 1
ATOM 3567 N N . ASP A 1 448 ? 9.887 0.497 4.505 1.00 25.78 448 ASP A N 1
ATOM 3568 C CA . ASP A 1 448 ? 10.649 1.414 3.653 1.00 27.38 448 ASP A CA 1
ATOM 3569 C C . ASP A 1 448 ? 9.850 2.707 3.468 1.00 26.70 448 ASP A C 1
ATOM 3570 O O . ASP A 1 448 ? 10.434 3.777 3.367 1.00 28.16 448 ASP A O 1
ATOM 3575 N N . TYR A 1 449 ? 8.526 2.601 3.495 1.00 25.97 449 TYR A N 1
ATOM 3576 C CA . TYR A 1 449 ? 7.667 3.789 3.422 1.00 25.38 449 TYR A CA 1
ATOM 3577 C C . TYR A 1 449 ? 7.693 4.545 4.762 1.00 25.01 449 TYR A C 1
ATOM 3578 O O . TYR A 1 449 ? 7.989 5.751 4.812 1.00 25.40 449 TYR A O 1
ATOM 3587 N N . GLU A 1 450 ? 7.409 3.834 5.850 1.00 23.97 450 GLU A N 1
ATOM 3588 C CA . GLU A 1 450 ? 7.338 4.492 7.158 1.00 23.41 450 GLU A CA 1
ATOM 3589 C C . GLU A 1 450 ? 8.682 5.168 7.540 1.00 23.56 450 GLU A C 1
ATOM 3590 O O . GLU A 1 450 ? 8.695 6.290 8.043 1.00 23.76 450 GLU A O 1
ATOM 3596 N N . PHE A 1 451 ? 9.807 4.496 7.264 1.00 23.94 451 PHE A N 1
ATOM 3597 C CA . PHE A 1 451 ? 11.124 5.008 7.620 1.00 23.78 451 PHE A CA 1
ATOM 3598 C C . PHE A 1 451 ? 11.386 6.378 7.007 1.00 25.05 451 PHE A C 1
ATOM 3599 O O . PHE A 1 451 ? 11.937 7.254 7.674 1.00 23.98 451 PHE A O 1
ATOM 3607 N N . LYS A 1 452 ? 10.961 6.569 5.753 1.00 25.08 452 LYS A N 1
ATOM 3608 C CA . LYS A 1 452 ? 11.139 7.860 5.048 1.00 26.76 452 LYS A CA 1
ATOM 3609 C C . LYS A 1 452 ? 9.990 8.832 5.212 1.00 27.27 452 LYS A C 1
ATOM 3610 O O . LYS A 1 452 ? 10.110 10.009 4.850 1.00 29.06 452 LYS A O 1
ATOM 3616 N N . ASN A 1 453 ? 8.868 8.334 5.716 1.00 26.37 453 ASN A N 1
ATOM 3617 C CA . ASN A 1 453 ? 7.652 9.131 5.916 1.00 25.31 453 ASN A CA 1
ATOM 3618 C C . ASN A 1 453 ? 7.160 8.838 7.312 1.00 24.15 453 ASN A C 1
ATOM 3619 O O . ASN A 1 453 ? 6.070 8.286 7.509 1.00 23.65 453 ASN A O 1
ATOM 3624 N N . PHE A 1 454 ? 7.992 9.202 8.278 1.00 22.55 454 PHE A N 1
ATOM 3625 C CA . PHE A 1 454 ? 7.803 8.734 9.647 1.00 22.36 454 PHE A CA 1
ATOM 3626 C C . PHE A 1 454 ? 6.767 9.588 10.389 1.00 23.23 454 PHE A C 1
ATOM 3627 O O . PHE A 1 454 ? 5.991 9.075 11.230 1.00 23.12 454 PHE A O 1
ATOM 3635 N N . TRP A 1 455 ? 6.727 10.882 10.057 1.00 22.10 455 TRP A N 1
ATOM 3636 C CA . TRP A 1 455 ? 5.724 11.766 10.667 1.00 22.27 455 TRP A CA 1
ATOM 3637 C C . TRP A 1 455 ? 4.794 12.205 9.548 1.00 22.18 455 TRP A C 1
ATOM 3638 O O . TRP A 1 455 ? 5.214 12.841 8.563 1.00 22.78 455 TRP A O 1
ATOM 3649 N N . LEU A 1 456 ? 3.527 11.853 9.691 1.00 20.87 456 LEU A N 1
ATOM 3650 C CA . LEU A 1 456 ? 2.560 12.188 8.668 1.00 20.96 456 LEU A CA 1
ATOM 3651 C C . LEU A 1 456 ? 1.767 13.418 9.059 1.00 21.04 456 LEU A C 1
ATOM 3652 O O . LEU A 1 456 ? 1.915 13.964 10.147 1.00 20.92 456 LEU A O 1
ATOM 3657 N N . ASN A 1 457 ? 0.908 13.842 8.150 1.00 20.49 457 ASN A N 1
ATOM 3658 C CA . ASN A 1 457 ? 0.049 14.974 8.439 1.00 20.82 457 ASN A CA 1
ATOM 3659 C C . ASN A 1 457 ? -0.669 14.855 9.784 1.00 21.13 457 ASN A C 1
ATOM 3660 O O . ASN A 1 457 ? -0.705 15.820 10.524 1.00 21.29 457 ASN A O 1
ATOM 3665 N N . GLY A 1 458 ? -1.252 13.691 10.090 1.00 20.67 458 GLY A N 1
ATOM 3666 C CA . GLY A 1 458 ? -1.990 13.518 11.354 1.00 19.99 458 GLY A CA 1
ATOM 3667 C C . GLY A 1 458 ? -1.059 13.731 12.560 1.00 20.37 458 GLY A C 1
ATOM 3668 O O . GLY A 1 458 ? -1.465 14.309 13.575 1.00 20.66 458 GLY A O 1
ATOM 3669 N N . ASN A 1 459 ? 0.193 13.290 12.456 1.00 19.91 459 ASN A N 1
ATOM 3670 C CA . ASN A 1 459 ? 1.149 13.467 13.563 1.00 20.83 459 ASN A CA 1
ATOM 3671 C C . ASN A 1 459 ? 1.445 14.948 13.829 1.00 20.73 459 ASN A C 1
ATOM 3672 O O . ASN A 1 459 ? 1.338 15.429 14.985 1.00 20.99 459 ASN A O 1
ATOM 3677 N N . TYR A 1 460 ? 1.794 15.681 12.770 1.00 20.67 460 TYR A N 1
ATOM 3678 C CA . TYR A 1 460 ? 1.963 17.134 12.897 1.00 20.79 460 TYR A CA 1
ATOM 3679 C C . TYR A 1 460 ? 0.701 17.840 13.423 1.00 20.96 460 TYR A C 1
ATOM 3680 O O . TYR A 1 460 ? 0.792 18.698 14.303 1.00 21.15 460 TYR A O 1
ATOM 3689 N N . TYR A 1 461 ? -0.462 17.501 12.867 1.00 20.42 461 TYR A N 1
ATOM 3690 C CA . TYR A 1 461 ? -1.702 18.130 13.331 1.00 20.44 461 TYR A CA 1
ATOM 3691 C C . TYR A 1 461 ? -1.970 17.808 14.790 1.00 20.56 461 TYR A C 1
ATOM 3692 O O . TYR A 1 461 ? -2.401 18.697 15.517 1.00 19.91 461 TYR A O 1
ATOM 3701 N N . CYS A 1 462 ? -1.744 16.562 15.235 1.00 19.14 462 CYS A N 1
ATOM 3702 C CA . CYS A 1 462 ? -2.003 16.270 16.665 1.00 20.68 462 CYS A CA 1
ATOM 3703 C C . CYS A 1 462 ? -1.209 17.215 17.543 1.00 20.83 462 CYS A C 1
ATOM 3704 O O . CYS A 1 462 ? -1.734 17.758 18.507 1.00 21.05 462 CYS A O 1
ATOM 3707 N N . ILE A 1 463 ? 0.054 17.415 17.183 1.00 20.55 463 ILE A N 1
ATOM 3708 C CA . ILE A 1 463 ? 0.948 18.235 17.978 1.00 21.08 463 ILE A CA 1
ATOM 3709 C C . ILE A 1 463 ? 0.648 19.724 17.827 1.00 21.63 463 ILE A C 1
ATOM 3710 O O . ILE A 1 463 ? 0.438 20.424 18.830 1.00 21.54 463 ILE A O 1
ATOM 3715 N N . PHE A 1 464 ? 0.632 20.225 16.593 1.00 20.58 464 PHE A N 1
ATOM 3716 C CA . PHE A 1 464 ? 0.384 21.655 16.415 1.00 21.15 464 PHE A CA 1
ATOM 3717 C C . PHE A 1 464 ? -1.012 22.067 16.886 1.00 21.38 464 PHE A C 1
ATOM 3718 O O . PHE A 1 464 ? -1.147 23.051 17.634 1.00 21.16 464 PHE A O 1
ATOM 3726 N N . ALA A 1 465 ? -2.055 21.341 16.476 1.00 21.39 465 ALA A N 1
ATOM 3727 C CA . ALA A 1 465 ? -3.412 21.671 16.969 1.00 21.66 465 ALA A CA 1
ATOM 3728 C C . ALA A 1 465 ? -3.501 21.551 18.486 1.00 22.37 465 ALA A C 1
ATOM 3729 O O . ALA A 1 465 ? -4.105 22.411 19.133 1.00 22.53 465 ALA A O 1
ATOM 3731 N N . GLY A 1 466 ? -2.902 20.498 19.047 1.00 22.03 466 GLY A N 1
ATOM 3732 C CA . GLY A 1 466 ? -2.924 20.287 20.495 1.00 22.42 466 GLY A CA 1
ATOM 3733 C C . GLY A 1 466 ? -2.289 21.437 21.232 1.00 22.98 466 GLY A C 1
ATOM 3734 O O . GLY A 1 466 ? -2.781 21.879 22.296 1.00 23.56 466 GLY A O 1
ATOM 3735 N N . LEU A 1 467 ? -1.195 21.945 20.664 1.00 23.38 467 LEU A N 1
ATOM 3736 C CA . LEU A 1 467 ? -0.479 23.063 21.268 1.00 23.65 467 LEU A CA 1
ATOM 3737 C C . LEU A 1 467 ? -1.121 24.418 20.980 1.00 24.05 467 LEU A C 1
ATOM 3738 O O . LEU A 1 467 ? -0.679 25.456 21.501 1.00 25.10 467 LEU A O 1
ATOM 3743 N N . GLY A 1 468 ? -2.137 24.405 20.134 1.00 24.13 468 GLY A N 1
ATOM 3744 C CA . GLY A 1 468 ? -2.913 25.589 19.840 1.00 24.92 468 GLY A CA 1
ATOM 3745 C C . GLY A 1 468 ? -2.355 26.455 18.735 1.00 25.75 468 GLY A C 1
ATOM 3746 O O . GLY A 1 468 ? -2.731 27.612 18.650 1.00 25.68 468 GLY A O 1
ATOM 3747 N N . MET A 1 469 ? -1.467 25.917 17.892 1.00 25.35 469 MET A N 1
ATOM 3748 C CA . MET A 1 469 ? -1.044 26.645 16.692 1.00 26.69 469 MET A CA 1
ATOM 3749 C C . MET A 1 469 ? -1.778 26.058 15.511 1.00 24.70 469 MET A C 1
ATOM 3750 O O . MET A 1 469 ? -1.558 24.897 15.138 1.00 23.82 469 MET A O 1
ATOM 3755 N N . LEU A 1 470 ? -2.682 26.853 14.960 1.00 23.32 470 LEU A N 1
ATOM 3756 C CA . LEU A 1 470 ? -3.480 26.411 13.843 1.00 22.65 470 LEU A CA 1
ATOM 3757 C C . LEU A 1 470 ? -3.090 27.173 12.597 1.00 21.91 470 LEU A C 1
ATOM 3758 O O . LEU A 1 470 ? -2.534 28.262 12.697 1.00 23.08 470 LEU A O 1
ATOM 3763 N N . PRO A 1 471 ? -3.399 26.612 11.426 1.00 21.47 471 PRO A N 1
ATOM 3764 C CA . PRO A 1 471 ? -3.102 27.304 10.160 1.00 21.08 471 PRO A CA 1
ATOM 3765 C C . PRO A 1 471 ? -3.832 28.616 10.071 1.00 21.87 471 PRO A C 1
ATOM 3766 O O . PRO A 1 471 ? -4.833 28.822 10.769 1.00 21.56 471 PRO A O 1
ATOM 3770 N N . ASP A 1 472 ? -3.309 29.504 9.239 1.00 22.25 472 ASP A N 1
ATOM 3771 C CA . ASP A 1 472 ? -3.912 30.810 8.981 1.00 23.08 472 ASP A CA 1
ATOM 3772 C C . ASP A 1 472 ? -5.311 30.658 8.412 1.00 22.90 472 ASP A C 1
ATOM 3773 O O . ASP A 1 472 ? -6.180 31.489 8.664 1.00 22.95 472 ASP A O 1
ATOM 3778 N N . ARG A 1 473 ? -5.549 29.580 7.665 1.00 22.07 473 ARG A N 1
ATOM 3779 C CA . ARG A 1 473 ? -6.861 29.377 7.069 1.00 22.15 473 ARG A CA 1
ATOM 3780 C C . ARG A 1 473 ? -7.012 27.952 6.613 1.00 22.78 473 ARG A C 1
ATOM 3781 O O . ARG A 1 473 ? -6.024 27.223 6.475 1.00 23.02 473 ARG A O 1
ATOM 3789 N N . SER A 1 474 ? -8.254 27.570 6.352 1.00 23.22 474 SER A N 1
ATOM 3790 C CA . SER A 1 474 ? -8.539 26.270 5.793 1.00 24.04 474 SER A CA 1
ATOM 3791 C C . SER A 1 474 ? -8.129 26.260 4.313 1.00 23.79 474 SER A C 1
ATOM 3792 O O . SER A 1 474 ? -7.883 27.318 3.709 1.00 23.76 474 SER A O 1
ATOM 3795 N N . LEU A 1 475 ? -8.039 25.062 3.747 1.00 23.61 475 LEU A N 1
ATOM 3796 C CA . LEU A 1 475 ? -7.622 24.885 2.361 1.00 23.29 475 LEU A CA 1
ATOM 3797 C C . LEU A 1 475 ? -8.502 25.632 1.389 1.00 21.50 475 LEU A C 1
ATOM 3798 O O . LEU A 1 475 ? -9.714 25.406 1.360 1.00 21.55 475 LEU A O 1
ATOM 3803 N N . PRO A 1 476 ? -7.919 26.556 0.586 1.00 21.01 476 PRO A N 1
ATOM 3804 C CA . PRO A 1 476 ? -8.777 27.250 -0.344 1.00 20.66 476 PRO A CA 1
ATOM 3805 C C . PRO A 1 476 ? -9.613 26.328 -1.221 1.00 20.25 476 PRO A C 1
ATOM 3806 O O . PRO A 1 476 ? -10.733 26.695 -1.569 1.00 19.32 476 PRO A O 1
ATOM 3810 N N . LEU A 1 477 ? -9.073 25.146 -1.559 1.00 20.89 477 LEU A N 1
ATOM 3811 C CA . LEU A 1 477 ? -9.775 24.203 -2.440 1.00 21.31 477 LEU A CA 1
ATOM 3812 C C . LEU A 1 477 ? -11.165 23.847 -1.928 1.00 20.97 477 LEU A C 1
ATOM 3813 O O . LEU A 1 477 ? -12.101 23.674 -2.722 1.00 20.75 477 LEU A O 1
ATOM 3818 N N . LEU A 1 478 ? -11.303 23.740 -0.603 1.00 21.21 478 LEU A N 1
ATOM 3819 C CA . LEU A 1 478 ? -12.569 23.303 -0.015 1.00 22.60 478 LEU A CA 1
ATOM 3820 C C . LEU A 1 478 ? -13.704 24.251 -0.320 1.00 23.33 478 LEU A C 1
ATOM 3821 O O . LEU A 1 478 ? -14.861 23.841 -0.344 1.00 24.17 478 LEU A O 1
ATOM 3826 N N . GLN A 1 479 ? -13.384 25.517 -0.584 1.00 24.21 479 GLN A N 1
ATOM 3827 C CA . GLN A 1 479 ? -14.425 26.475 -0.943 1.00 24.86 479 GLN A CA 1
ATOM 3828 C C . GLN A 1 479 ? -15.131 26.093 -2.243 1.00 25.11 479 GLN A C 1
ATOM 3829 O O . GLN A 1 479 ? -16.268 26.506 -2.471 1.00 25.42 479 GLN A O 1
ATOM 3835 N N . HIS A 1 480 ? -14.466 25.278 -3.065 1.00 24.76 480 HIS A N 1
ATOM 3836 C CA . HIS A 1 480 ? -15.024 24.820 -4.337 1.00 25.30 480 HIS A CA 1
ATOM 3837 C C . HIS A 1 480 ? -15.706 23.446 -4.280 1.00 26.06 480 HIS A C 1
ATOM 3838 O O . HIS A 1 480 ? -16.199 22.963 -5.312 1.00 26.54 480 HIS A O 1
ATOM 3845 N N . ARG A 1 481 ? -15.712 22.822 -3.097 1.00 26.38 481 ARG A N 1
ATOM 3846 C CA . ARG A 1 481 ? -16.105 21.416 -2.969 1.00 26.84 481 ARG A CA 1
ATOM 3847 C C . ARG A 1 481 ? -17.151 21.141 -1.882 1.00 25.53 481 ARG A C 1
ATOM 3848 O O . ARG A 1 481 ? -16.892 20.376 -0.954 1.00 24.84 481 ARG A O 1
ATOM 3856 N N . PRO A 1 482 ? -18.359 21.724 -2.012 1.00 25.42 482 PRO A N 1
ATOM 3857 C CA . PRO A 1 482 ? -19.368 21.470 -0.957 1.00 25.63 482 PRO A CA 1
ATOM 3858 C C . PRO A 1 482 ? -19.798 20.008 -0.807 1.00 25.96 482 PRO A C 1
ATOM 3859 O O . PRO A 1 482 ? -20.083 19.573 0.311 1.00 27.00 482 PRO A O 1
ATOM 3863 N N . GLU A 1 483 ? -19.859 19.256 -1.910 1.00 26.54 483 GLU A N 1
ATOM 3864 C CA . GLU A 1 483 ? -20.164 17.826 -1.830 1.00 26.61 483 GLU A CA 1
ATOM 3865 C C . GLU A 1 483 ? -19.121 17.082 -0.997 1.00 25.67 483 GLU A C 1
ATOM 3866 O O . GLU A 1 483 ? -19.473 16.205 -0.203 1.00 25.55 483 GLU A O 1
ATOM 3872 N N . SER A 1 484 ? -17.844 17.423 -1.182 1.00 24.77 484 SER A N 1
ATOM 3873 C CA . SER A 1 484 ? -16.772 16.835 -0.382 1.00 23.97 484 SER A CA 1
ATOM 3874 C C . SER A 1 484 ? -16.902 17.185 1.091 1.00 23.88 484 SER A C 1
ATOM 3875 O O . SER A 1 484 ? -16.619 16.339 1.977 1.00 23.05 484 SER A O 1
ATOM 3878 N N . ILE A 1 485 ? -17.325 18.418 1.371 1.00 22.89 485 ILE A N 1
ATOM 3879 C CA . ILE A 1 485 ? -17.493 18.860 2.751 1.00 23.24 485 ILE A CA 1
ATOM 3880 C C . ILE A 1 485 ? -18.598 18.017 3.425 1.00 23.85 485 ILE A C 1
ATOM 3881 O O . ILE A 1 485 ? -18.474 17.583 4.582 1.00 23.51 485 ILE A O 1
ATOM 3886 N N . GLU A 1 486 ? -19.651 17.748 2.666 1.00 25.35 486 GLU A N 1
ATOM 3887 C CA . GLU A 1 486 ? -20.748 16.930 3.170 1.00 27.10 486 GLU A CA 1
ATOM 3888 C C . GLU A 1 486 ? -20.316 15.463 3.321 1.00 25.81 486 GLU A C 1
ATOM 3889 O O . GLU A 1 486 ? -20.688 14.807 4.284 1.00 25.97 486 GLU A O 1
ATOM 3895 N N . LYS A 1 487 ? -19.496 14.976 2.404 1.00 24.86 487 LYS A N 1
ATOM 3896 C CA . LYS A 1 487 ? -18.934 13.639 2.515 1.00 24.88 487 LYS A CA 1
ATOM 3897 C C . LYS A 1 487 ? -18.102 13.528 3.807 1.00 24.47 487 LYS A C 1
ATOM 3898 O O . LYS A 1 487 ? -18.192 12.538 4.532 1.00 24.25 487 LYS A O 1
ATOM 3904 N N . ALA A 1 488 ? -17.330 14.566 4.105 1.00 23.92 488 ALA A N 1
ATOM 3905 C CA . ALA A 1 488 ? -16.498 14.573 5.322 1.00 23.73 488 ALA A CA 1
ATOM 3906 C C . ALA A 1 488 ? -17.363 14.530 6.572 1.00 24.22 488 ALA A C 1
ATOM 3907 O O . ALA A 1 488 ? -17.026 13.860 7.560 1.00 24.17 488 ALA A O 1
ATOM 3909 N N . GLU A 1 489 ? -18.483 15.244 6.537 1.00 24.37 489 GLU A N 1
ATOM 3910 C CA . GLU A 1 489 ? -19.447 15.187 7.648 1.00 25.74 489 GLU A CA 1
ATOM 3911 C C . GLU A 1 489 ? -19.885 13.761 7.949 1.00 25.11 489 GLU A C 1
ATOM 3912 O O . GLU A 1 489 ? -20.032 13.397 9.108 1.00 25.56 489 GLU A O 1
ATOM 3918 N N . ALA A 1 490 ? -20.131 12.970 6.910 1.00 24.53 490 ALA A N 1
ATOM 3919 C CA . ALA A 1 490 ? -20.531 11.578 7.072 1.00 24.44 490 ALA A CA 1
ATOM 3920 C C . ALA A 1 490 ? -19.397 10.772 7.696 1.00 23.99 490 ALA A C 1
ATOM 3921 O O . ALA A 1 490 ? -19.625 9.869 8.519 1.00 24.01 490 ALA A O 1
ATOM 3923 N N . MET A 1 491 ? -18.165 11.095 7.308 1.00 23.09 491 MET A N 1
ATOM 3924 C CA . MET A 1 491 ? -17.011 10.437 7.875 1.00 23.05 491 MET A CA 1
ATOM 3925 C C . MET A 1 491 ? -16.841 10.790 9.341 1.00 21.80 491 MET A C 1
ATOM 3926 O O . MET A 1 491 ? -16.503 9.913 10.163 1.00 20.82 491 MET A O 1
ATOM 3931 N N . PHE A 1 492 ? -17.060 12.062 9.692 1.00 21.14 492 PHE A N 1
ATOM 3932 C CA . PHE A 1 492 ? -16.978 12.458 11.106 1.00 21.93 492 PHE A CA 1
ATOM 3933 C C . PHE A 1 492 ? -18.055 11.726 11.912 1.00 22.02 492 PHE A C 1
ATOM 3934 O O . PHE A 1 492 ? -17.815 11.312 13.034 1.00 22.74 492 PHE A O 1
ATOM 3942 N N . ALA A 1 493 ? -19.238 11.589 11.319 1.00 22.95 493 ALA A N 1
ATOM 3943 C CA . ALA A 1 493 ? -20.323 10.832 11.929 1.00 23.06 493 ALA A CA 1
ATOM 3944 C C . ALA A 1 493 ? -19.935 9.357 12.165 1.00 23.40 493 ALA A C 1
ATOM 3945 O O . ALA A 1 493 ? -20.252 8.805 13.227 1.00 23.37 493 ALA A O 1
ATOM 3947 N N . SER A 1 494 ? -19.241 8.733 11.207 1.00 23.03 494 SER A N 1
ATOM 3948 C CA . SER A 1 494 ? -18.776 7.328 11.368 1.00 23.76 494 SER A CA 1
ATOM 3949 C C . SER A 1 494 ? -17.781 7.190 12.492 1.00 22.97 494 SER A C 1
ATOM 3950 O O . SER A 1 494 ? -17.838 6.215 13.247 1.00 22.74 494 SER A O 1
ATOM 3953 N N . ILE A 1 495 ? -16.891 8.180 12.619 1.00 22.22 495 ILE A N 1
ATOM 3954 C CA . ILE A 1 495 ? -15.887 8.180 13.677 1.00 22.16 495 ILE A CA 1
ATOM 3955 C C . ILE A 1 495 ? -16.589 8.258 15.026 1.00 22.31 495 ILE A C 1
ATOM 3956 O O . ILE A 1 495 ? -16.227 7.545 15.969 1.00 22.22 495 ILE A O 1
ATOM 3961 N N . ARG A 1 496 ? -17.594 9.122 15.127 1.00 21.95 496 ARG A N 1
ATOM 3962 C CA . ARG A 1 496 ? -18.325 9.242 16.381 1.00 23.44 496 ARG A CA 1
ATOM 3963 C C . ARG A 1 496 ? -19.029 7.933 16.762 1.00 22.38 496 ARG A C 1
ATOM 3964 O O . ARG A 1 496 ? -19.108 7.561 17.940 1.00 22.78 496 ARG A O 1
ATOM 3972 N N . ARG A 1 497 ? -19.559 7.256 15.755 1.00 21.77 497 ARG A N 1
ATOM 3973 C CA . ARG A 1 497 ? -20.234 5.977 15.944 1.00 21.52 497 ARG A CA 1
ATOM 3974 C C . ARG A 1 497 ? -19.243 4.929 16.427 1.00 21.52 497 ARG A C 1
ATOM 3975 O O . ARG A 1 497 ? -19.547 4.152 17.331 1.00 20.54 497 ARG A O 1
ATOM 3983 N N . GLU A 1 498 ? -18.062 4.903 15.815 1.00 21.62 498 GLU A N 1
ATOM 3984 C CA . GLU A 1 498 ? -16.999 3.982 16.241 1.00 22.78 498 GLU A CA 1
ATOM 3985 C C . GLU A 1 498 ? -16.589 4.274 17.679 1.00 22.00 498 GLU A C 1
ATOM 3986 O O . GLU A 1 498 ? -16.430 3.345 18.473 1.00 21.28 498 GLU A O 1
ATOM 3992 N N . ALA A 1 499 ? -16.441 5.556 18.013 1.00 21.15 499 ALA A N 1
ATOM 3993 C CA . ALA A 1 499 ? -16.058 5.935 19.387 1.00 21.68 499 ALA A CA 1
ATOM 3994 C C . ALA A 1 499 ? -17.077 5.406 20.407 1.00 22.25 499 ALA A C 1
ATOM 3995 O O . ALA A 1 499 ? -16.718 4.869 21.468 1.00 21.96 499 ALA A O 1
ATOM 3997 N N . GLU A 1 500 ? -18.354 5.560 20.078 1.00 23.25 500 GLU A N 1
ATOM 3998 C CA . GLU A 1 500 ? -19.405 5.104 20.983 1.00 23.55 500 GLU A CA 1
ATOM 3999 C C . GLU A 1 500 ? -19.393 3.575 21.064 1.00 24.03 500 GLU A C 1
ATOM 4000 O O . GLU A 1 500 ? -19.576 2.997 22.147 1.00 23.68 500 GLU A O 1
ATOM 4006 N N . ARG A 1 501 ? -19.189 2.902 19.925 1.00 23.70 501 ARG A N 1
ATOM 4007 C CA . ARG A 1 501 ? -19.022 1.453 19.976 1.00 23.96 501 ARG A CA 1
ATOM 4008 C C . ARG A 1 501 ? -17.819 0.976 20.862 1.00 23.82 501 ARG A C 1
ATOM 4009 O O . ARG A 1 501 ? -17.967 0.034 21.656 1.00 22.85 501 ARG A O 1
ATOM 4017 N N . LEU A 1 502 ? -16.655 1.629 20.737 1.00 22.55 502 LEU A N 1
ATOM 4018 C CA . LEU A 1 502 ? -15.483 1.337 21.578 1.00 23.20 502 LEU A CA 1
ATOM 4019 C C . LEU A 1 502 ? -15.818 1.537 23.044 1.00 23.76 502 LEU A C 1
ATOM 4020 O O . LEU A 1 502 ? -15.463 0.703 23.881 1.00 23.89 502 LEU A O 1
ATOM 4025 N N . ARG A 1 503 ? -16.520 2.630 23.349 1.00 24.17 503 ARG A N 1
ATOM 4026 C CA . ARG A 1 503 ? -16.864 2.951 24.745 1.00 24.76 503 ARG A CA 1
ATOM 4027 C C . ARG A 1 503 ? -17.523 1.759 25.449 1.00 24.37 503 ARG A C 1
ATOM 4028 O O . ARG A 1 503 ? -17.230 1.478 26.604 1.00 24.37 503 ARG A O 1
ATOM 4036 N N . THR A 1 504 ? -18.393 1.042 24.742 1.00 24.21 504 THR A N 1
ATOM 4037 C CA . THR A 1 504 ? -19.204 -0.002 25.381 1.00 24.36 504 THR A CA 1
ATOM 4038 C C . THR A 1 504 ? -18.707 -1.410 25.038 1.00 23.47 504 THR A C 1
ATOM 4039 O O . THR A 1 504 ? -19.269 -2.395 25.498 1.00 23.18 504 THR A O 1
ATOM 4043 N N . SER A 1 505 ? -17.673 -1.493 24.208 1.00 23.05 505 SER A N 1
ATOM 4044 C CA . SER A 1 505 ? -17.162 -2.780 23.739 1.00 23.45 505 SER A CA 1
ATOM 4045 C C . SER A 1 505 ? -15.792 -3.187 24.296 1.00 23.34 505 SER A C 1
ATOM 4046 O O . SER A 1 505 ? -15.496 -4.381 24.450 1.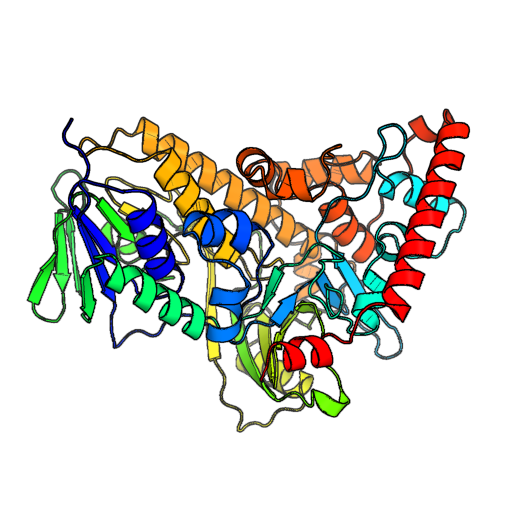00 23.22 505 SER A O 1
ATOM 4049 N N . LEU A 1 506 ? -14.943 -2.212 24.589 1.00 23.25 506 LEU A N 1
ATOM 4050 C CA . LEU A 1 506 ? -13.598 -2.523 25.068 1.00 23.03 506 LEU A CA 1
ATOM 4051 C C . LEU A 1 506 ? -13.601 -2.811 26.559 1.00 23.02 506 LEU A C 1
ATOM 4052 O O . LEU A 1 506 ? -14.293 -2.135 27.320 1.00 23.63 506 LEU A O 1
ATOM 4057 N N . PRO A 1 507 ? -12.780 -3.777 26.994 1.00 23.39 507 PRO A N 1
ATOM 4058 C CA . PRO A 1 507 ? -12.560 -3.968 28.429 1.00 23.29 507 PRO A CA 1
ATOM 4059 C C . PRO A 1 507 ? -11.653 -2.850 28.929 1.00 23.28 507 PRO A C 1
ATOM 4060 O O . PRO A 1 507 ? -11.002 -2.189 28.118 1.00 22.41 507 PRO A O 1
ATOM 4064 N N . THR A 1 508 ? -11.571 -2.617 30.236 1.00 23.61 508 THR A N 1
ATOM 4065 C CA . THR A 1 508 ? -10.584 -1.625 30.673 1.00 23.61 508 THR A CA 1
ATOM 4066 C C . THR A 1 508 ? -9.183 -2.196 30.410 1.00 23.74 508 THR A C 1
ATOM 4067 O O . THR A 1 508 ? -8.989 -3.415 30.303 1.00 23.52 508 THR A O 1
ATOM 4071 N N . ASN A 1 509 ? -8.212 -1.310 30.304 1.00 23.17 509 ASN A N 1
ATOM 4072 C CA . ASN A 1 509 ? -6.851 -1.723 30.059 1.00 23.98 509 ASN A CA 1
ATOM 4073 C C . ASN A 1 509 ? -6.413 -2.586 31.242 1.00 24.85 509 ASN A C 1
ATOM 4074 O O . ASN A 1 509 ? -5.842 -3.658 31.071 1.00 25.58 509 ASN A O 1
ATOM 4079 N N . TYR A 1 510 ? -6.720 -2.130 32.446 1.00 25.58 510 TYR A N 1
ATOM 4080 C CA . TYR A 1 510 ? -6.390 -2.898 33.656 1.00 26.83 510 TYR A CA 1
ATOM 4081 C C . TYR A 1 510 ? -6.983 -4.310 33.599 1.00 27.16 510 TYR A C 1
ATOM 4082 O O . TYR A 1 510 ? -6.263 -5.295 33.792 1.00 27.61 510 TYR A O 1
ATOM 4091 N N . ASP A 1 511 ? -8.284 -4.411 33.323 1.00 27.47 511 ASP A N 1
ATOM 4092 C CA . ASP A 1 511 ? -8.937 -5.725 33.204 1.00 28.40 511 ASP A CA 1
ATOM 4093 C C . ASP A 1 511 ? -8.332 -6.613 32.123 1.00 28.98 511 ASP A C 1
ATOM 4094 O O . ASP A 1 511 ? -8.141 -7.801 32.350 1.00 29.62 511 ASP A O 1
ATOM 4099 N N . TYR A 1 512 ? -8.025 -6.041 30.961 1.00 29.61 512 TYR A N 1
ATOM 4100 C CA . TYR A 1 512 ? -7.502 -6.813 29.853 1.00 30.95 512 TYR A CA 1
ATOM 4101 C C . TYR A 1 512 ? -6.099 -7.330 30.161 1.00 31.21 512 TYR A C 1
ATOM 4102 O O . TYR A 1 512 ? -5.803 -8.498 29.919 1.00 30.75 512 TYR A O 1
ATOM 4111 N N . LEU A 1 513 ? -5.263 -6.454 30.716 1.00 31.66 513 LEU A N 1
ATOM 4112 C CA . LEU A 1 513 ? -3.902 -6.810 31.114 1.00 32.89 513 LEU A CA 1
ATOM 4113 C C . LEU A 1 513 ? -3.931 -7.915 32.158 1.00 34.98 513 LEU A C 1
ATOM 4114 O O . LEU A 1 513 ? -3.187 -8.873 32.057 1.00 34.67 513 LEU A O 1
ATOM 4119 N N . ARG A 1 514 ? -4.813 -7.776 33.141 1.00 37.57 514 ARG A N 1
ATOM 4120 C CA . ARG A 1 514 ? -5.030 -8.824 34.135 1.00 40.71 514 ARG A CA 1
ATOM 4121 C C . ARG A 1 514 ? -5.468 -10.138 33.513 1.00 42.64 514 ARG A C 1
ATOM 4122 O O . ARG A 1 514 ? -5.008 -11.191 33.936 1.00 43.37 514 ARG A O 1
ATOM 4130 N N . SER A 1 515 ? -6.352 -10.091 32.520 1.00 45.20 515 SER A N 1
ATOM 4131 C CA . SER A 1 515 ? -6.787 -11.314 31.842 1.00 47.81 515 SER A CA 1
ATOM 4132 C C . SER A 1 515 ? -5.659 -11.971 31.044 1.00 49.80 515 SER A C 1
ATOM 4133 O O . SER A 1 515 ? -5.675 -13.184 30.836 1.00 49.93 515 SER A O 1
ATOM 4136 N N . LEU A 1 516 ? -4.691 -11.169 30.598 1.00 52.04 516 LEU A N 1
ATOM 4137 C CA . LEU A 1 516 ? -3.465 -11.696 30.001 1.00 54.44 516 LEU A CA 1
ATOM 4138 C C . LEU A 1 516 ? -2.568 -12.269 31.101 1.00 56.39 516 LEU A C 1
ATOM 4139 O O . LEU A 1 516 ? -1.841 -13.233 30.872 1.00 56.61 516 LEU A O 1
ATOM 4144 N N . ARG A 1 517 ? -2.617 -11.629 32.274 1.00 58.78 517 ARG A N 1
ATOM 4145 C CA . ARG A 1 517 ? -2.240 -12.187 33.599 1.00 61.11 517 ARG A CA 1
ATOM 4146 C C . ARG A 1 517 ? -1.097 -11.470 34.302 1.00 62.32 517 ARG A C 1
ATOM 4147 O O . ARG A 1 517 ? -0.074 -11.170 33.688 1.00 62.85 517 ARG A O 1
ATOM 4155 N N . ASP A 1 518 ? -1.304 -11.210 35.598 1.00 63.62 518 ASP A N 1
ATOM 4156 C CA . ASP A 1 518 ? -0.425 -10.380 36.435 1.00 64.61 518 ASP A CA 1
ATOM 4157 C C . ASP A 1 518 ? 1.062 -10.658 36.265 1.00 65.12 518 ASP A C 1
ATOM 4158 O O . ASP A 1 518 ? 1.531 -11.781 36.480 1.00 65.46 518 ASP A O 1
#

CATH classification: 3.50.50.60

Foldseek 3Di:
DFFFQEEEEEALFLLRLLLLLLCLLLPVDRHAAEYEYAPPDDYDWQWAFAFLLCVQQRVVSSVHDCLRQCVQFLKFKAFWEKEFCQQAHDDVVDGQIFTQGDWAFAAFPNHGLLQLVQQVVVVPDDDFSCVLGFQPPVVLVVQFGQAFLVRHGNHGITIIGGRRSSSVVSVVVSVVSRYHYHHWAFDDWDADPVQATAWTATPVGDTGGTLAYEYAVAQVLVPVCVRSVFDWDFQCLAPAWWWKKKDKAFDPCVPPNWRNHWYWYQDQFATKIWRTGPGITIIMGTGGCVFPPPVRSVVVVCVVRVHDPPGDIDIDGHGATAGPFQDDRRYGYAANSGGDDPCPPRCRSVRSSVLSSLCSVLPDGSVPDVVSSVVSRVLSCLQRVVVSLLVLCLQCLANYDPHPNSVCSVPRHDHDPVSVVVVVCQQQQHFFAHDNDTSVVLSNDVVNCSNVVAGRSSSCSRNSSNPNHHPHRDPVVVVPPVSSVVSVVVSVVSNVSSVVSNPRTHRSSVSSCVSND

InterPro domains:
  IPR006905 Flavin-dependent halogenase [PF04820] (7-482)
  IPR033856 Flavin-dependent tryptophan halogenase [PIRSF011396] (2-516)
  IPR036188 FAD/NAD(P)-binding domain superfamily [G3DSA:3.50.50.60] (1-518)
  IPR036188 FAD/NAD(P)-binding domain superfamily [SSF51905] (5-427)
  IPR050816 Flavin-dependent halogenases [PTHR43747] (3-447)

Radius of gyration: 23.25 Å; Cα contacts (8 Å, |Δi|>4): 1053; chains: 1; bounding box: 68×52×55 Å

Solvent-accessible surface area: 21177 Å² total

Sequence (517 aa):
NKPIKNIVIVGGGTAGWMAASYLVRALQQQANITLIESAAIPRIGVGEATIPSLQKVFFDFLGIPEREWMPQVNGAF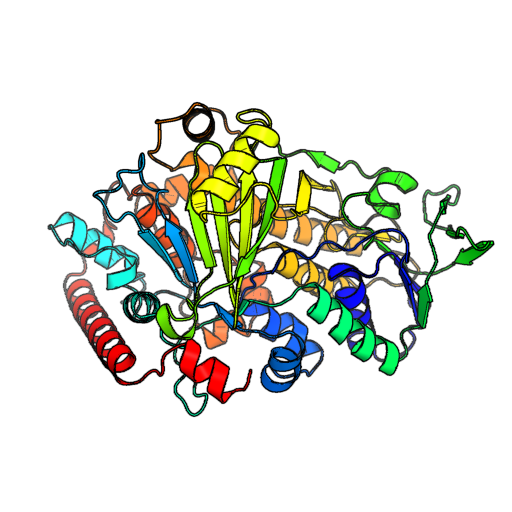KAAIKFVNWRKSPDPSRDDHFYHLFGNVPNCDGVPLTHYWLRKREQGFQQPMEYACYPQPGALDGKLAPCLSDGTRQMSHAWHFDAHLVADFLKRWAVERGVNRVVDEVVDVRLNNRGYISNLLTKEGRTLEADLFIDCSGMRGLLINQALKEPFIDMSDYLLCDSAVASAVPNDDARDGVEPYTSSIAMNSGWTWKIPMLGRFGSGYVFSSHFTSRDQATADFLKLWGLSDNQPLNQIKFRVGRNKRAWVNNCVSIGLSSCFLEPLESTGIYFIYAALYQLVKHFPDTSFDPRLSDAFNAEIVHMFDDCRDFVQAHYFTTSRDDTPFWLANRHDLRLSDAIKEKVQRYKAGLPLTTTSFDDSTYYETFDYEFKNFWLNGNYYCIFAGLGMLPDRSLPLLQHRPESIEKAEAMFASIRREAERLRTSLPTNYDYLRSLRD

Secondary structure (DSSP, 8-state):
-PBP-EEEEE--SHHHHHHHHHHHHH--SS-EEEEEE-SSS----S-EE--THIIIIIIHHHT--HHHHGGGGT-EEE-EEEEES-SSS--TTS--EEEEESSPPPEETTEEHHHHHHHHHHTT--S-HHHHH-S-HHHHHTTB-SB-TT--B-S--EEEE-HHHHHHHHHHHHHHTTPEEEE--EEEEEE-TTS-EEEEEETTS-EE--SEEEE--GGG-IIIIIIT-PPEEE-TTT----EEEEEEEE--HHHH---SSEEEEE-SSEEEEEEEETTEEEEEEEE-TTTS-HHHHHHHHHHHHT--TT---EEEE---EEES-SEETTEEE-GGGTEE--GGGS-HHHHHHHHHHHHHHT--BTT--HHHHHHHHHHHHHHHHHHHHHHHHHHHT----SSHHHHHHHHS----HHHHHHHHHHHHT---S--S--HHHHHH-HHHHHHS-S-HHHHHHHHHHHT---SS--GGGGG-HHHHHHHHHHHHHHHHHHHHHHHHSPBHHHHHHHH--

Organism: Pseudomonas fluorescens (NCBI:txid294)